Protein AF-A0A497EB19-F1 (afdb_monomer_lite)

Foldseek 3Di:
DDPDPDPALAPDQDPDDPPPPPQLVVQLVVVPPQQVQDRSNLLSRLLCSLQPPHDSVSSVVLSVLVSVQRVVLVVQQKAWPDFDDDQQRFAWTWIDHVPDDTDPKIKGFFAVVNTAIFIQDPCLQVVQRNDHSVVSNSVVVQSVPVSSNVSRHVVGTDPLQQAKEKDFDSHFDPDDPRDRLQRIFIDRGDDDDDDDRPDPPLCVVFWDDDDVRTTTGDVGQDPDLVVNLVNLVSVQVVVVVCVVVVPSNNYRSNSNVVSVVVNVQSVQQVQLVVLLVCLVVQQVPWLDHDDPVLVVLLSVCSNRVDDDPPDDPPNPPLLSVLSNLSSCQVVVVDFEEEAADAPVCLVVSVVSNVNTHPFDEEEQDDDLVSNVVVVVPSRGGYYYDYDVVVVVNDDD

pLDDT: mean 84.61, std 14.11, range [24.42, 97.56]

Radius of gyration: 25.86 Å; chains: 1; bounding box: 69×49×70 Å

Sequence (396 aa):
MTRMNSPTISPHPHTHPIEDLEAFQELRSRVSGNLGGWPAEMVARHVLSVTTGADWPVQKAALDAIVRRFSFSRRDGLKVASRPRGRIGLGYYETRRHGEEPRPYRTLLAAVTPLVGSCSCKDFQKGGLGLCKHLLVVLEDMLRKPSKWQRATAAGLGPATRSARLLWDPVRPFTGPGDWLERVAWSPGMPNNGIDQDVPEAVERWFQPTTNEPWALRDGAPQTLPLRLQLVKGLRLYLRQQDSNGSMVGHDPALHPLLEAEEEQLTRELVGAELTLGMNTKVDTLKRRLYPYQHEGVTKFLEKGRLLLADDMGLGKTIQAIAACHVLWHKGEVKRGLLVVPAPLKSQWAREWALFSDAPLQIVEGSPSQRREIYREQSEGFLIANYEQVLRDLPL

Secondary structure (DSSP, 8-state):
----------SSS-----S-HHHHHHHHHHHTTTSTT--HHHHHHHHHHHTTT--HHHHHHHHHHHHHHHHHHHHTT-EEEE--SSSS--EEEEEE-TTSPBPS--EEEEEETTEEEEESSHHHHHHSSS--HHHHHHHHHHHT-HHHHHHHHHH-S-GGGSS-EEEE--PPPSSS---SGGGEEEE-----TT------HHHHHHEEEETTEEEEETTSS--SHHHHHHHHHHHHHHHHHHHHTT------TTHHHHHHHHHHHHHHHHHHHHHHTTHHHHHTTSSSPPPHHHHHHHHHHHHHS-----PPTTS-HHHHHHHHHHHHHHTTS-SEEEEE--GGGHHHHHHHHHHH--S-EEE--SSHHHHHHHHHH--SEEEEE-HHHHHHHS--

Structure (mmCIF, N/CA/C/O backbone):
data_AF-A0A497EB19-F1
#
_entry.id   AF-A0A497EB19-F1
#
loop_
_atom_site.group_PDB
_atom_site.id
_atom_site.type_symbol
_atom_site.label_atom_id
_atom_site.label_alt_id
_atom_site.label_comp_id
_atom_site.label_asym_id
_atom_site.label_entity_id
_atom_site.label_seq_id
_atom_site.pdbx_PDB_ins_code
_atom_site.Cartn_x
_atom_site.Cartn_y
_atom_site.Cartn_z
_atom_site.occupancy
_atom_site.B_iso_or_equiv
_atom_site.auth_seq_id
_atom_site.auth_comp_id
_atom_site.auth_asym_id
_atom_site.auth_atom_id
_atom_site.pdbx_PDB_model_num
ATOM 1 N N . MET A 1 1 ? 32.727 3.509 12.453 1.00 35.31 1 MET A N 1
ATOM 2 C CA . MET A 1 1 ? 31.379 3.453 11.850 1.00 35.31 1 MET A CA 1
ATOM 3 C C . MET A 1 1 ? 31.545 3.414 10.345 1.00 35.31 1 MET A C 1
ATOM 5 O O . MET A 1 1 ? 31.817 4.434 9.726 1.00 35.31 1 MET A O 1
ATOM 9 N N . THR A 1 2 ? 31.521 2.213 9.783 1.00 24.42 2 THR A N 1
ATOM 10 C CA . THR A 1 2 ? 31.677 1.963 8.349 1.00 24.42 2 THR A CA 1
ATOM 11 C C . THR A 1 2 ? 30.467 2.562 7.636 1.00 24.42 2 THR A C 1
ATOM 13 O O . THR A 1 2 ? 29.340 2.170 7.932 1.00 24.42 2 THR A O 1
ATOM 16 N N . ARG A 1 3 ? 30.676 3.546 6.750 1.00 24.52 3 ARG A N 1
ATOM 17 C CA . ARG A 1 3 ? 29.623 4.029 5.848 1.00 24.52 3 ARG A CA 1
ATOM 18 C C . ARG A 1 3 ? 29.191 2.836 4.996 1.00 24.52 3 ARG A C 1
ATOM 20 O O . ARG A 1 3 ? 29.947 2.399 4.135 1.00 24.52 3 ARG A O 1
ATOM 27 N N . MET A 1 4 ? 28.026 2.264 5.288 1.00 26.86 4 MET A N 1
ATOM 28 C CA . MET A 1 4 ? 27.371 1.360 4.350 1.00 26.86 4 MET A CA 1
ATOM 29 C C . MET A 1 4 ? 27.037 2.198 3.118 1.00 26.86 4 MET A C 1
ATOM 31 O O . MET A 1 4 ? 26.429 3.259 3.255 1.00 26.86 4 MET A O 1
ATOM 35 N N . ASN A 1 5 ? 27.490 1.768 1.942 1.00 29.69 5 ASN A N 1
ATOM 36 C CA . ASN A 1 5 ? 27.092 2.389 0.686 1.00 29.69 5 ASN A CA 1
ATOM 37 C C . ASN A 1 5 ? 25.563 2.340 0.604 1.00 29.69 5 ASN A C 1
ATOM 39 O O . ASN A 1 5 ? 24.982 1.253 0.590 1.00 29.69 5 ASN A O 1
ATOM 43 N N . SER A 1 6 ? 24.919 3.507 0.600 1.00 31.75 6 SER A N 1
ATOM 44 C CA . SER A 1 6 ? 23.489 3.614 0.334 1.00 31.75 6 SER A CA 1
ATOM 45 C C . SER A 1 6 ? 23.193 2.952 -1.017 1.00 31.75 6 SER A C 1
ATOM 47 O O . SER A 1 6 ? 23.964 3.165 -1.956 1.00 31.75 6 SER A O 1
ATOM 49 N N . PRO A 1 7 ? 22.128 2.140 -1.141 1.00 37.16 7 PRO A N 1
ATOM 50 C CA . PRO A 1 7 ? 21.775 1.519 -2.410 1.00 37.16 7 PRO A CA 1
ATOM 51 C C . PRO A 1 7 ? 21.524 2.618 -3.445 1.00 37.16 7 PRO A C 1
ATOM 53 O O . PRO A 1 7 ? 20.595 3.412 -3.305 1.00 37.16 7 PRO A O 1
ATOM 56 N N . THR A 1 8 ? 22.385 2.675 -4.455 1.00 39.38 8 THR A N 1
ATOM 57 C CA . THR A 1 8 ? 22.345 3.658 -5.533 1.00 39.38 8 THR A CA 1
ATOM 58 C C . THR A 1 8 ? 21.045 3.532 -6.329 1.00 39.38 8 THR A C 1
ATOM 60 O O . THR A 1 8 ? 20.597 2.431 -6.668 1.00 39.38 8 THR A O 1
ATOM 63 N N . ILE A 1 9 ? 20.395 4.668 -6.588 1.00 47.38 9 ILE A N 1
ATOM 64 C CA . ILE A 1 9 ? 19.179 4.738 -7.403 1.00 47.38 9 ILE A CA 1
ATOM 65 C C . ILE A 1 9 ? 19.655 4.891 -8.840 1.00 47.38 9 ILE A C 1
ATOM 67 O O . ILE A 1 9 ? 19.947 5.993 -9.295 1.00 47.38 9 ILE A O 1
ATOM 71 N N . SER A 1 10 ? 19.778 3.781 -9.562 1.00 42.34 10 SER A N 1
ATOM 72 C CA . SER A 1 10 ? 20.337 3.850 -10.907 1.00 42.34 10 SER A CA 1
ATOM 73 C C . SER A 1 10 ? 19.362 4.557 -11.876 1.00 42.34 10 SER A C 1
ATOM 75 O O . SER A 1 10 ? 18.185 4.190 -11.935 1.00 42.34 10 SER A O 1
ATOM 77 N N . PRO A 1 11 ? 19.817 5.542 -12.684 1.00 39.22 11 PRO A N 1
ATOM 78 C CA . PRO A 1 11 ? 19.007 6.172 -13.744 1.00 39.22 11 PRO A CA 1
ATOM 79 C C . PRO A 1 11 ? 18.618 5.175 -14.843 1.00 39.22 11 PRO A C 1
ATOM 81 O O . PRO A 1 11 ? 17.724 5.425 -15.656 1.00 39.22 11 PRO A O 1
ATOM 84 N N . HIS A 1 12 ? 19.321 4.047 -14.870 1.00 42.88 12 HIS A N 1
ATOM 85 C CA . HIS A 1 12 ? 19.106 2.915 -15.739 1.00 42.88 12 HIS A CA 1
ATOM 86 C C . HIS A 1 12 ? 18.793 1.730 -14.833 1.00 42.88 12 HIS A C 1
ATOM 88 O O . HIS A 1 12 ? 19.678 1.307 -14.097 1.00 42.88 12 HIS A O 1
ATOM 94 N N . PRO A 1 13 ? 17.585 1.151 -14.858 1.00 40.72 13 PRO A N 1
ATOM 95 C CA . PRO A 1 13 ? 17.364 -0.112 -14.183 1.00 40.72 13 PRO A CA 1
ATOM 96 C C . PRO A 1 13 ? 18.321 -1.137 -14.796 1.00 40.72 13 PRO A C 1
ATOM 98 O O . PRO A 1 13 ? 18.144 -1.581 -15.929 1.00 40.72 13 PRO A O 1
ATOM 101 N N . HIS A 1 14 ? 19.367 -1.446 -14.036 1.00 50.06 14 HIS A N 1
ATOM 102 C CA . HIS A 1 14 ? 20.114 -2.689 -14.081 1.00 50.06 14 HIS A CA 1
ATOM 103 C C . HIS A 1 14 ? 20.638 -3.080 -15.470 1.00 50.06 14 HIS A C 1
ATOM 105 O O . HIS A 1 14 ? 20.317 -4.139 -16.009 1.00 50.06 14 HIS A O 1
ATOM 111 N N . THR A 1 15 ? 21.537 -2.271 -16.027 1.00 40.62 15 THR A N 1
ATOM 112 C CA . THR A 1 15 ? 22.556 -2.777 -16.960 1.00 40.62 15 THR A CA 1
ATOM 113 C C . THR A 1 15 ? 23.725 -3.356 -16.162 1.00 40.62 15 THR A C 1
ATOM 115 O O . THR A 1 15 ? 24.862 -2.918 -16.311 1.00 40.62 15 THR A O 1
ATOM 118 N N . HIS A 1 16 ? 23.452 -4.301 -15.261 1.00 43.25 16 HIS A N 1
ATOM 119 C CA . HIS A 1 16 ? 24.529 -5.094 -14.681 1.00 43.25 16 HIS A CA 1
ATOM 120 C C . HIS A 1 16 ? 24.967 -6.123 -15.733 1.00 43.25 16 HIS A C 1
ATOM 122 O O . HIS A 1 16 ? 24.107 -6.678 -16.433 1.00 43.25 16 HIS A O 1
ATOM 128 N N . PRO A 1 17 ? 26.276 -6.379 -15.893 1.00 47.66 17 PRO A N 1
ATOM 129 C CA . PRO A 1 17 ? 26.735 -7.582 -16.575 1.00 47.66 17 PRO A CA 1
ATOM 130 C C . PRO A 1 17 ? 25.971 -8.783 -16.004 1.00 47.66 17 PRO A C 1
ATOM 132 O O . PRO A 1 17 ? 25.652 -8.797 -14.816 1.00 47.66 17 PRO A O 1
ATOM 135 N N . ILE A 1 18 ? 25.634 -9.780 -16.829 1.00 58.62 18 ILE A N 1
ATOM 136 C CA . ILE A 1 18 ? 25.130 -11.047 -16.283 1.00 58.62 18 ILE A CA 1
ATOM 137 C C . ILE A 1 18 ? 26.310 -11.671 -15.531 1.00 58.62 18 ILE A C 1
ATOM 139 O O . ILE A 1 18 ? 27.131 -12.354 -16.135 1.00 58.62 18 ILE A O 1
ATOM 143 N N . GLU A 1 19 ? 26.434 -11.363 -14.243 1.00 59.50 19 GLU A N 1
ATOM 144 C CA . GLU A 1 19 ? 27.464 -11.927 -13.368 1.00 59.50 19 GLU A CA 1
ATOM 145 C C . GLU A 1 19 ? 27.166 -13.405 -13.087 1.00 59.50 19 GLU A C 1
ATOM 147 O O . GLU A 1 19 ? 28.085 -14.208 -12.959 1.00 59.50 19 GLU A O 1
ATOM 152 N N . ASP A 1 20 ? 25.882 -13.782 -13.100 1.00 72.44 20 ASP A N 1
ATOM 153 C CA . ASP A 1 20 ? 25.408 -15.145 -12.862 1.00 72.44 20 ASP A CA 1
ATOM 154 C C . ASP A 1 20 ? 24.857 -15.786 -14.149 1.00 72.44 20 ASP A C 1
ATOM 156 O O . ASP A 1 20 ? 23.658 -15.760 -14.457 1.00 72.44 20 ASP A O 1
ATOM 160 N N . LEU A 1 21 ? 25.777 -16.318 -14.960 1.00 81.50 21 LEU A N 1
ATOM 161 C CA . LEU A 1 21 ? 25.452 -16.976 -16.228 1.00 81.50 21 LEU A CA 1
ATOM 162 C C . LEU A 1 21 ? 24.615 -18.250 -16.022 1.00 81.50 21 LEU A C 1
ATOM 164 O O . LEU A 1 21 ? 23.789 -18.570 -16.879 1.00 81.50 21 LEU A O 1
ATOM 168 N N . GLU A 1 22 ? 24.801 -18.954 -14.903 1.00 86.00 22 GLU A N 1
ATOM 169 C CA . GLU A 1 22 ? 24.069 -20.180 -14.570 1.00 86.00 22 GLU A CA 1
ATOM 170 C C . GLU A 1 22 ? 22.609 -19.862 -14.231 1.00 86.00 22 GLU A C 1
ATOM 172 O O . GLU A 1 22 ? 21.697 -20.382 -14.884 1.00 86.00 22 GLU A O 1
ATOM 177 N N . ALA A 1 23 ? 22.371 -18.919 -13.311 1.00 86.06 23 ALA A N 1
ATOM 178 C CA . ALA A 1 23 ? 21.022 -18.470 -12.980 1.00 86.06 23 ALA A CA 1
ATOM 179 C C . ALA A 1 23 ? 20.300 -17.892 -14.202 1.00 86.06 23 ALA A C 1
ATOM 181 O O . ALA A 1 23 ? 19.119 -18.168 -14.420 1.00 86.06 23 ALA A O 1
ATOM 182 N N . PHE A 1 24 ? 21.000 -17.134 -15.055 1.00 89.62 24 PHE A N 1
ATOM 183 C CA . PHE A 1 24 ? 20.427 -16.634 -16.303 1.00 89.62 24 PHE A CA 1
ATOM 184 C C . PHE A 1 24 ? 19.951 -17.764 -17.226 1.00 89.62 24 PHE A C 1
ATOM 186 O O . PHE A 1 24 ? 18.831 -17.706 -17.744 1.00 89.62 24 PHE A O 1
ATOM 193 N N . GLN A 1 25 ? 20.784 -18.784 -17.448 1.00 89.31 25 GLN A N 1
ATOM 194 C CA . GLN A 1 25 ? 20.436 -19.913 -18.311 1.00 89.31 25 GLN A CA 1
ATOM 195 C C . GLN A 1 25 ? 19.244 -20.700 -17.759 1.00 89.31 25 GLN A C 1
ATOM 197 O O . GLN A 1 25 ? 18.340 -21.039 -18.529 1.00 89.31 25 GLN A O 1
ATOM 202 N N . GLU A 1 26 ? 19.199 -20.917 -16.446 1.00 90.75 26 GLU A N 1
ATOM 203 C CA . GLU A 1 26 ? 18.120 -21.644 -15.778 1.00 90.75 26 GLU A CA 1
ATOM 204 C C . GLU A 1 26 ? 16.806 -20.843 -15.732 1.00 90.75 26 GLU A C 1
ATOM 206 O O . GLU A 1 26 ? 15.727 -21.376 -15.994 1.00 90.75 26 GLU A O 1
ATOM 211 N N . LEU A 1 27 ? 16.849 -19.531 -15.482 1.00 90.94 27 LEU A N 1
ATOM 212 C CA . LEU A 1 27 ? 15.660 -18.677 -15.599 1.00 90.94 27 LEU A CA 1
ATOM 213 C C . LEU A 1 27 ? 15.131 -18.672 -17.036 1.00 90.94 27 LEU A C 1
ATOM 215 O O . LEU A 1 27 ? 13.924 -18.778 -17.263 1.00 90.94 27 LEU A O 1
ATOM 219 N N . ARG A 1 28 ? 16.029 -18.587 -18.024 1.00 90.00 28 ARG A N 1
ATOM 220 C CA . ARG A 1 28 ? 15.664 -18.599 -19.445 1.00 90.00 28 ARG A CA 1
ATOM 221 C C . ARG A 1 28 ? 15.031 -19.931 -19.855 1.00 90.00 28 ARG A C 1
ATOM 223 O O . ARG A 1 28 ? 14.050 -19.912 -20.600 1.00 90.00 28 ARG A O 1
ATOM 230 N N . SER A 1 29 ? 15.555 -21.064 -19.377 1.00 88.31 29 SER A N 1
ATOM 231 C CA . SER A 1 29 ? 14.999 -22.396 -19.660 1.00 88.31 29 SER A CA 1
ATOM 232 C C . SER A 1 29 ? 13.569 -22.520 -19.111 1.00 88.31 29 SER A C 1
ATOM 234 O O . SER A 1 29 ? 12.660 -22.910 -19.844 1.00 88.31 29 SER A O 1
ATOM 236 N N . ARG A 1 30 ? 13.329 -22.053 -17.878 1.00 86.94 30 ARG A N 1
ATOM 237 C CA . ARG A 1 30 ? 12.020 -22.081 -17.192 1.00 86.94 30 ARG A CA 1
ATOM 238 C C . ARG A 1 30 ? 10.941 -21.214 -17.837 1.00 86.94 30 ARG A C 1
ATOM 240 O O . ARG A 1 30 ? 9.751 -21.483 -17.672 1.00 86.94 30 ARG A O 1
ATOM 247 N N . VAL A 1 31 ? 11.333 -20.170 -18.565 1.00 82.31 31 VAL A N 1
ATOM 248 C CA . VAL A 1 31 ? 10.396 -19.300 -19.291 1.00 82.31 31 VAL A CA 1
ATOM 249 C C . VAL A 1 31 ? 9.867 -19.966 -20.569 1.00 82.31 31 VAL A C 1
ATOM 251 O O . VAL A 1 31 ? 8.741 -19.679 -20.999 1.00 82.31 31 VAL A O 1
ATOM 254 N N . SER A 1 32 ? 10.659 -20.846 -21.193 1.00 65.12 32 SER A N 1
ATOM 255 C CA . SER A 1 32 ? 10.301 -21.477 -22.466 1.00 65.12 32 SER A CA 1
ATOM 256 C C . SER A 1 32 ? 9.022 -22.324 -22.321 1.00 65.12 32 SER A C 1
ATOM 258 O O . SER A 1 32 ? 8.953 -23.259 -21.534 1.00 65.12 32 SER A O 1
ATOM 260 N N . GLY A 1 33 ? 7.957 -21.927 -23.032 1.00 62.91 33 GLY A N 1
ATOM 261 C CA . GLY A 1 33 ? 6.648 -22.602 -23.039 1.00 62.91 33 GLY A CA 1
ATOM 262 C C . GLY A 1 33 ? 5.475 -21.814 -22.433 1.00 62.91 33 GLY A C 1
ATOM 263 O O . GLY A 1 33 ? 4.344 -22.009 -22.867 1.00 62.91 33 GLY A O 1
ATOM 264 N N . ASN A 1 34 ? 5.710 -20.863 -21.516 1.00 60.50 34 ASN A N 1
ATOM 265 C CA . ASN A 1 34 ? 4.635 -20.300 -20.673 1.00 60.50 34 ASN A CA 1
ATOM 266 C C . ASN A 1 34 ? 4.228 -18.835 -20.954 1.00 60.50 34 ASN A C 1
ATOM 268 O O . ASN A 1 34 ? 3.275 -18.349 -20.347 1.00 60.50 34 ASN A O 1
ATOM 272 N N . LEU A 1 35 ? 4.900 -18.112 -21.865 1.00 65.06 35 LEU A N 1
ATOM 273 C CA . LEU A 1 35 ? 4.697 -16.656 -22.047 1.00 65.06 35 LEU A CA 1
ATOM 274 C C . LEU A 1 35 ? 4.197 -16.199 -23.432 1.00 65.06 35 LEU A C 1
ATOM 276 O O . LEU A 1 35 ? 4.177 -15.004 -23.720 1.00 65.06 35 LEU A O 1
ATOM 280 N N . GLY A 1 36 ? 3.790 -17.130 -24.302 1.00 58.22 36 GLY A N 1
ATOM 281 C CA . GLY A 1 36 ? 3.106 -16.862 -25.577 1.00 58.22 36 GLY A CA 1
ATOM 282 C C . GLY A 1 36 ? 3.623 -15.678 -26.408 1.00 58.22 36 GLY A C 1
ATOM 283 O O . GLY A 1 36 ? 2.830 -14.810 -26.769 1.00 58.22 36 GLY A O 1
ATOM 284 N N . GLY A 1 37 ? 4.923 -15.659 -26.709 1.00 67.62 37 GLY A N 1
ATOM 285 C CA . GLY A 1 37 ? 5.550 -14.703 -27.632 1.00 67.62 37 GLY A CA 1
ATOM 286 C C . GLY A 1 37 ? 6.573 -13.758 -26.998 1.00 67.62 37 GLY A C 1
ATOM 287 O O . GLY A 1 37 ? 7.260 -13.046 -27.724 1.00 67.62 37 GLY A O 1
ATOM 288 N N . TRP A 1 38 ? 6.711 -13.752 -25.671 1.00 75.81 38 TRP A N 1
ATOM 289 C CA . TRP A 1 38 ? 7.767 -12.985 -25.007 1.00 75.81 38 TRP A CA 1
ATOM 290 C C . TRP A 1 38 ? 9.145 -13.643 -25.137 1.00 75.81 38 TRP A C 1
ATOM 292 O O . TRP A 1 38 ? 9.258 -14.848 -24.893 1.00 75.81 38 TRP A O 1
ATOM 302 N N . PRO A 1 39 ? 10.207 -12.872 -25.447 1.00 82.56 39 PRO A N 1
ATOM 303 C CA . PRO A 1 39 ? 11.567 -13.395 -25.443 1.00 82.56 39 PRO A CA 1
ATOM 304 C C . PRO A 1 39 ? 11.975 -13.846 -24.035 1.00 82.56 39 PRO A C 1
ATOM 306 O O . PRO A 1 39 ? 12.034 -13.035 -23.110 1.00 82.56 39 PRO A O 1
ATOM 309 N N . ALA A 1 40 ? 12.294 -15.133 -23.879 1.00 85.50 40 ALA A N 1
ATOM 310 C CA . ALA A 1 40 ? 12.692 -15.713 -22.593 1.00 85.50 40 ALA A CA 1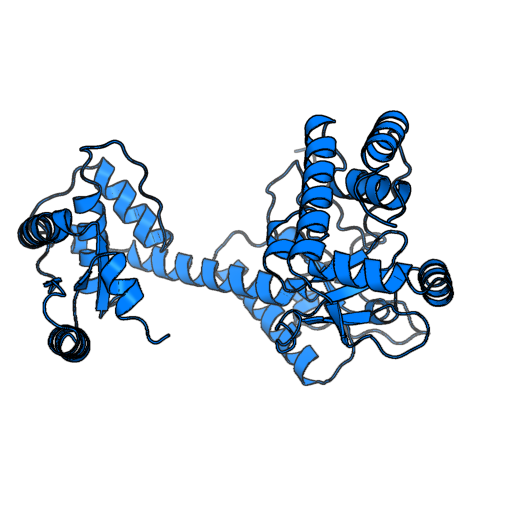
ATOM 311 C C . ALA A 1 40 ? 13.892 -14.997 -21.961 1.00 85.50 40 ALA A C 1
ATOM 313 O O . ALA A 1 40 ? 13.934 -14.772 -20.754 1.00 85.50 40 ALA A O 1
ATOM 314 N N . GLU A 1 41 ? 14.834 -14.573 -22.801 1.00 86.75 41 GLU A N 1
ATOM 315 C CA . GLU A 1 41 ? 15.999 -13.795 -22.396 1.00 86.75 41 GLU A CA 1
ATOM 316 C C . GLU A 1 41 ? 15.627 -12.463 -21.736 1.00 86.75 41 GLU A C 1
ATOM 318 O O . GLU A 1 41 ? 16.218 -12.103 -20.723 1.00 86.75 41 GLU A O 1
ATOM 323 N N . MET A 1 42 ? 14.636 -11.743 -22.264 1.00 85.94 42 MET A N 1
ATOM 324 C CA . MET A 1 42 ? 14.221 -10.461 -21.693 1.00 85.94 42 MET A CA 1
ATOM 325 C C . MET A 1 42 ? 13.667 -10.637 -20.281 1.00 85.94 42 MET A C 1
ATOM 327 O O . MET A 1 42 ? 13.981 -9.853 -19.391 1.00 85.94 42 MET A O 1
ATOM 331 N N . VAL A 1 43 ? 12.859 -11.677 -20.080 1.00 88.62 43 VAL A N 1
ATOM 332 C CA . VAL A 1 43 ? 12.264 -11.970 -18.775 1.00 88.62 43 VAL A CA 1
ATOM 333 C C . VAL A 1 43 ? 13.336 -12.402 -17.782 1.00 88.62 43 VAL A C 1
ATOM 335 O O . VAL A 1 43 ? 13.354 -11.888 -16.671 1.00 88.62 43 VAL A O 1
ATOM 338 N N . ALA A 1 44 ? 14.262 -13.272 -18.190 1.00 90.12 44 ALA A N 1
ATOM 339 C CA . ALA A 1 44 ? 15.377 -13.690 -17.345 1.00 90.12 44 ALA A CA 1
ATOM 340 C C . ALA A 1 44 ? 16.272 -12.502 -16.944 1.00 90.12 44 ALA A C 1
ATOM 342 O O . ALA A 1 44 ? 16.573 -12.340 -15.765 1.00 90.12 44 ALA A O 1
ATOM 343 N N . ARG A 1 45 ? 16.629 -11.624 -17.897 1.00 89.62 45 ARG A N 1
ATOM 344 C CA . ARG A 1 45 ? 17.400 -10.400 -17.613 1.00 89.62 45 ARG A CA 1
ATOM 345 C C . ARG A 1 45 ? 16.674 -9.490 -16.632 1.00 89.62 45 ARG A C 1
ATOM 347 O O . ARG A 1 45 ? 17.297 -9.023 -15.689 1.00 89.62 45 ARG A O 1
ATOM 354 N N . HIS A 1 46 ? 15.375 -9.269 -16.837 1.00 89.94 46 HIS A N 1
ATOM 355 C CA . HIS A 1 46 ? 14.552 -8.451 -15.946 1.00 89.94 46 HIS A CA 1
ATOM 356 C C . HIS A 1 46 ? 14.476 -9.036 -14.533 1.00 89.94 46 HIS A C 1
ATOM 358 O O . HIS A 1 46 ? 14.627 -8.299 -13.568 1.00 89.94 46 HIS A O 1
ATOM 364 N N . VAL A 1 47 ? 14.280 -10.354 -14.400 1.00 91.56 47 VAL A N 1
ATOM 365 C CA . VAL A 1 47 ? 14.270 -11.031 -13.092 1.00 91.56 47 VAL A CA 1
ATOM 366 C C . VAL A 1 47 ? 15.579 -10.773 -12.360 1.00 91.56 47 VAL A C 1
ATOM 368 O O . VAL A 1 47 ? 15.534 -10.205 -11.279 1.00 91.56 47 VAL A O 1
ATOM 371 N N . LEU A 1 48 ? 16.723 -11.090 -12.976 1.00 90.44 48 LEU A N 1
ATOM 372 C CA . LEU A 1 48 ? 18.038 -10.878 -12.360 1.00 90.44 48 LEU A CA 1
ATOM 373 C C . LEU A 1 48 ? 18.253 -9.419 -11.950 1.00 90.44 48 LEU A C 1
ATOM 375 O O . LEU A 1 48 ? 18.729 -9.143 -10.854 1.00 90.44 48 LEU A O 1
ATOM 379 N N . SER A 1 49 ? 17.829 -8.498 -12.813 1.00 87.06 49 SER A N 1
ATOM 380 C CA . SER A 1 49 ? 17.856 -7.058 -12.584 1.00 87.06 49 SER A CA 1
ATOM 381 C C . SER A 1 49 ? 17.143 -6.667 -11.282 1.00 87.06 49 SER A C 1
ATOM 383 O O . SER A 1 49 ? 17.722 -5.974 -10.448 1.00 87.06 49 SER A O 1
ATOM 385 N N . VAL A 1 50 ? 15.906 -7.127 -11.080 1.00 88.94 50 VAL A N 1
ATOM 386 C CA . VAL A 1 50 ? 15.082 -6.750 -9.916 1.00 88.94 50 VAL A CA 1
ATOM 387 C C . VAL A 1 50 ? 15.347 -7.613 -8.681 1.00 88.94 50 VAL A C 1
ATOM 389 O O . VAL A 1 50 ? 14.801 -7.346 -7.614 1.00 88.94 50 VAL A O 1
ATOM 392 N N . THR A 1 51 ? 16.179 -8.647 -8.810 1.00 90.19 51 THR A N 1
ATOM 393 C CA . THR A 1 51 ? 16.586 -9.532 -7.712 1.00 90.19 51 THR A CA 1
ATOM 394 C C . THR A 1 51 ? 18.087 -9.469 -7.429 1.00 90.19 51 THR A C 1
ATOM 396 O O . THR A 1 51 ? 18.653 -10.418 -6.887 1.00 90.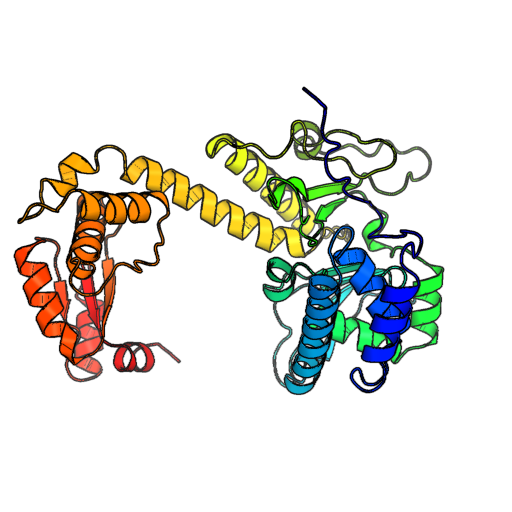19 51 THR A O 1
ATOM 399 N N . THR A 1 52 ? 18.749 -8.374 -7.812 1.00 85.56 52 THR A N 1
ATOM 400 C CA . THR A 1 52 ? 20.179 -8.162 -7.545 1.00 85.56 52 THR A CA 1
ATOM 401 C C . THR A 1 52 ? 20.473 -8.351 -6.050 1.00 85.56 52 THR A C 1
ATOM 403 O O . THR A 1 52 ? 19.821 -7.742 -5.201 1.00 85.56 52 THR A O 1
ATOM 406 N N . GLY A 1 53 ? 21.448 -9.205 -5.724 1.00 83.56 53 GLY A N 1
ATOM 407 C CA . GLY A 1 53 ? 21.826 -9.527 -4.342 1.00 83.56 53 GLY A CA 1
ATOM 408 C C . GLY A 1 53 ? 20.939 -10.560 -3.634 1.00 83.56 53 GLY A C 1
ATOM 409 O O . GLY A 1 53 ? 21.168 -10.826 -2.457 1.00 83.56 53 GLY A O 1
ATOM 410 N N . ALA A 1 54 ? 19.949 -11.146 -4.315 1.00 86.94 54 ALA A N 1
ATOM 411 C CA . ALA A 1 54 ? 19.133 -12.231 -3.775 1.00 86.94 54 ALA A CA 1
ATOM 412 C C . ALA A 1 54 ? 19.609 -13.618 -4.224 1.00 86.94 54 ALA A C 1
ATOM 414 O O . ALA A 1 54 ? 20.227 -13.777 -5.279 1.00 86.94 54 ALA A O 1
ATOM 415 N N . ASP A 1 55 ? 19.251 -14.627 -3.433 1.00 90.25 55 ASP A N 1
ATOM 416 C CA . ASP A 1 55 ? 19.533 -16.030 -3.705 1.00 90.25 55 ASP A CA 1
ATOM 417 C C . ASP A 1 55 ? 18.573 -16.648 -4.742 1.00 90.25 55 ASP A C 1
ATOM 419 O O . ASP A 1 55 ? 17.547 -16.081 -5.137 1.00 90.25 55 ASP A O 1
ATOM 423 N N . TRP A 1 56 ? 18.914 -17.854 -5.200 1.00 92.00 56 TRP A N 1
ATOM 424 C CA . TRP A 1 56 ? 18.159 -18.575 -6.226 1.00 92.00 56 TRP A CA 1
ATOM 425 C C . TRP A 1 56 ? 16.656 -18.763 -5.912 1.00 92.00 56 TRP A C 1
ATOM 427 O O . TRP A 1 56 ? 15.830 -18.539 -6.805 1.00 92.00 56 TRP A O 1
ATOM 437 N N . PRO A 1 57 ? 16.234 -19.136 -4.683 1.00 93.75 57 PRO A N 1
ATOM 438 C CA . PRO A 1 57 ? 14.816 -19.217 -4.329 1.00 93.75 57 PRO A CA 1
ATOM 439 C C . PRO A 1 57 ? 14.031 -17.930 -4.605 1.00 93.75 57 PRO A C 1
ATOM 441 O O . PRO A 1 57 ? 12.916 -18.000 -5.133 1.00 93.75 57 PRO A O 1
ATOM 444 N N . VAL A 1 58 ? 14.604 -16.763 -4.296 1.00 91.50 58 VAL A N 1
ATOM 445 C CA . VAL A 1 58 ? 13.968 -15.465 -4.556 1.00 91.50 58 VAL A CA 1
ATOM 446 C C . VAL A 1 58 ? 13.885 -15.183 -6.055 1.00 91.50 58 VAL A C 1
ATOM 448 O O . VAL A 1 58 ? 12.821 -14.794 -6.539 1.00 91.50 58 VAL A O 1
ATOM 451 N N . GLN A 1 59 ? 14.960 -15.435 -6.805 1.00 92.94 59 GLN A N 1
ATOM 452 C CA . GLN A 1 59 ? 14.988 -15.269 -8.265 1.00 92.94 59 GLN A CA 1
ATOM 453 C C . GLN A 1 59 ? 13.915 -16.131 -8.950 1.00 92.94 59 GLN A C 1
ATOM 455 O O . GLN A 1 59 ? 13.137 -15.655 -9.783 1.00 92.94 59 GLN A O 1
ATOM 460 N N . LYS A 1 60 ? 13.798 -17.396 -8.535 1.00 93.50 60 LYS A N 1
ATOM 461 C CA . LYS A 1 60 ? 12.761 -18.318 -9.007 1.00 93.50 60 LYS A CA 1
ATOM 462 C C . LYS A 1 60 ? 11.353 -17.830 -8.648 1.00 93.50 60 LYS A C 1
ATOM 464 O O . LYS A 1 60 ? 10.471 -17.834 -9.504 1.00 93.50 60 LYS A O 1
ATOM 469 N N . ALA A 1 61 ? 11.133 -17.379 -7.412 1.00 93.44 61 ALA A N 1
ATOM 470 C CA . ALA A 1 61 ? 9.835 -16.861 -6.979 1.00 93.44 61 ALA A CA 1
ATOM 471 C C . ALA A 1 61 ? 9.429 -15.586 -7.743 1.00 93.44 61 ALA A C 1
ATOM 473 O O . ALA A 1 61 ? 8.256 -15.420 -8.091 1.00 93.44 61 ALA A O 1
ATOM 474 N N . ALA A 1 62 ? 10.389 -14.708 -8.048 1.00 92.75 62 ALA A N 1
ATOM 475 C CA . ALA A 1 62 ? 10.180 -13.524 -8.875 1.00 92.75 62 ALA A CA 1
ATOM 476 C C . ALA A 1 62 ? 9.756 -13.901 -10.303 1.00 92.75 62 ALA A C 1
ATOM 478 O O . ALA A 1 62 ? 8.787 -13.337 -10.827 1.00 92.75 62 ALA A O 1
ATOM 479 N N . LEU A 1 63 ? 10.411 -14.899 -10.907 1.00 92.75 63 LEU A N 1
ATOM 480 C CA . LEU A 1 63 ? 10.006 -15.435 -12.205 1.00 92.75 63 LEU A CA 1
ATOM 481 C C . LEU A 1 63 ? 8.579 -16.003 -12.164 1.00 92.75 63 LEU A C 1
ATOM 483 O O . LEU A 1 63 ? 7.745 -15.621 -12.988 1.00 92.75 63 LEU A O 1
ATOM 487 N N . ASP A 1 64 ? 8.273 -16.862 -11.188 1.00 92.19 64 ASP A N 1
ATOM 488 C CA . ASP A 1 64 ? 6.944 -17.463 -11.031 1.00 92.19 64 ASP A CA 1
ATOM 489 C C . ASP A 1 64 ? 5.856 -16.387 -10.868 1.00 92.19 64 ASP A C 1
ATOM 491 O O . ASP A 1 64 ? 4.769 -16.490 -11.446 1.00 92.19 64 ASP A O 1
ATOM 495 N N . ALA A 1 65 ? 6.141 -15.317 -10.119 1.00 91.94 65 ALA A N 1
ATOM 496 C CA . ALA A 1 65 ? 5.234 -14.185 -9.953 1.00 91.94 65 ALA A CA 1
ATOM 497 C C . ALA A 1 65 ? 4.977 -13.446 -11.278 1.00 91.94 65 ALA A C 1
ATOM 499 O O . ALA A 1 65 ? 3.822 -13.143 -11.596 1.00 91.94 65 ALA A O 1
ATOM 500 N N . ILE A 1 66 ? 6.018 -13.198 -12.080 1.00 89.75 66 ILE A N 1
ATOM 501 C CA . ILE A 1 66 ? 5.887 -12.573 -13.404 1.00 89.75 66 ILE A CA 1
ATOM 502 C C . ILE A 1 66 ? 5.060 -13.466 -14.341 1.00 89.75 66 ILE A C 1
ATOM 504 O O . ILE A 1 66 ? 4.097 -12.989 -14.946 1.00 89.75 66 ILE A O 1
ATOM 508 N N . VAL A 1 67 ? 5.354 -14.769 -14.410 1.00 88.31 67 VAL A N 1
ATOM 509 C CA . VAL A 1 67 ? 4.612 -15.743 -15.237 1.00 88.31 67 VAL A CA 1
ATOM 510 C C . VAL A 1 67 ? 3.132 -15.819 -14.834 1.00 88.31 67 VAL A C 1
ATOM 512 O O . VAL A 1 67 ? 2.240 -15.842 -15.692 1.00 88.31 67 VAL A O 1
ATOM 515 N N . ARG A 1 68 ? 2.826 -15.780 -13.531 1.00 88.62 68 ARG A N 1
ATOM 516 C CA . ARG A 1 68 ? 1.439 -15.705 -13.041 1.00 88.62 68 ARG A CA 1
ATOM 517 C C . ARG A 1 68 ? 0.754 -14.411 -13.483 1.00 88.62 68 ARG A C 1
ATOM 519 O O . ARG A 1 68 ? -0.374 -14.469 -13.974 1.00 88.62 68 ARG A O 1
ATOM 526 N N . ARG A 1 69 ? 1.425 -13.255 -13.377 1.00 89.06 69 ARG A N 1
ATOM 527 C CA . ARG A 1 69 ? 0.885 -11.959 -13.840 1.00 89.06 69 ARG A CA 1
ATOM 528 C C . ARG A 1 69 ? 0.563 -11.968 -15.338 1.00 89.06 69 ARG A C 1
ATOM 530 O O . ARG A 1 69 ? -0.478 -11.436 -15.723 1.00 89.06 69 ARG A O 1
ATOM 537 N N . PHE A 1 70 ? 1.388 -12.614 -16.164 1.00 83.12 70 PHE A N 1
ATOM 538 C CA . PHE A 1 70 ? 1.097 -12.836 -17.587 1.00 83.12 70 PHE A CA 1
ATOM 539 C C . PHE A 1 70 ? -0.150 -13.687 -17.822 1.00 83.12 70 PHE A C 1
ATOM 541 O O . PHE A 1 70 ? -0.994 -13.364 -18.657 1.00 83.12 70 PHE A O 1
ATOM 548 N N . SER A 1 71 ? -0.286 -14.779 -17.076 1.00 83.00 71 SER A N 1
ATOM 549 C CA . SER A 1 71 ? -1.453 -15.655 -17.200 1.00 83.00 71 SER A CA 1
ATOM 550 C C . SER A 1 71 ? -2.742 -14.908 -16.833 1.00 83.00 71 SER A C 1
ATOM 552 O O . SER A 1 71 ? -3.762 -15.037 -17.515 1.00 83.00 71 SER A O 1
ATOM 554 N N . PHE A 1 72 ? -2.689 -14.062 -15.797 1.00 84.06 72 PHE A N 1
ATOM 555 C CA . PHE A 1 72 ? -3.816 -13.222 -15.398 1.00 84.06 72 PHE A CA 1
ATOM 556 C C . PHE A 1 72 ? -4.132 -12.115 -16.402 1.00 84.06 72 PHE A C 1
ATOM 558 O O . PHE A 1 72 ? -5.308 -11.873 -16.651 1.00 84.06 72 PHE A O 1
ATOM 565 N N . SER A 1 73 ? -3.134 -11.463 -17.010 1.00 80.88 73 SER A N 1
ATOM 566 C CA . SER A 1 73 ? -3.397 -10.404 -17.994 1.00 80.88 73 SER A CA 1
ATOM 567 C C . SER A 1 73 ? -4.185 -10.922 -19.202 1.00 80.88 73 SER A C 1
ATOM 569 O O . SER A 1 73 ? -5.105 -10.246 -19.666 1.00 80.88 73 SER A O 1
ATOM 571 N N . ARG A 1 74 ? -3.888 -12.149 -19.654 1.00 79.75 74 ARG A N 1
ATOM 572 C CA . ARG A 1 74 ? -4.623 -12.830 -20.731 1.00 79.75 74 ARG A CA 1
ATOM 573 C C . ARG A 1 74 ? -6.036 -13.219 -20.324 1.00 79.75 74 ARG A C 1
ATOM 575 O O . ARG A 1 74 ? -6.970 -12.964 -21.081 1.00 79.75 74 ARG A O 1
ATOM 582 N N . ARG A 1 75 ? -6.198 -13.800 -19.130 1.00 82.88 75 ARG A N 1
ATOM 583 C CA . ARG A 1 75 ? -7.511 -14.195 -18.596 1.00 82.88 75 ARG A CA 1
ATOM 584 C C . ARG A 1 75 ? -8.438 -12.992 -18.398 1.00 82.88 75 ARG A C 1
ATOM 586 O O . ARG A 1 75 ? -9.616 -13.081 -18.711 1.00 82.88 75 ARG A O 1
ATOM 593 N N . ASP A 1 76 ? -7.895 -11.869 -17.933 1.00 81.31 76 ASP A N 1
ATOM 594 C CA . ASP A 1 76 ? -8.635 -10.626 -17.682 1.00 81.31 76 ASP A CA 1
ATOM 595 C C . ASP A 1 76 ? -9.067 -9.888 -18.967 1.00 81.31 76 ASP A C 1
ATOM 597 O O . ASP A 1 76 ? -9.772 -8.881 -18.874 1.00 81.31 76 ASP A O 1
ATOM 601 N N . GLY A 1 77 ? -8.620 -10.320 -20.155 1.00 82.50 77 GLY A N 1
ATOM 602 C CA . GLY A 1 77 ? -8.987 -9.705 -21.437 1.00 82.50 77 GLY A CA 1
ATOM 603 C C . GLY A 1 77 ? -8.525 -8.250 -21.605 1.00 82.50 77 GLY A C 1
ATOM 604 O O . GLY A 1 77 ? -9.110 -7.501 -22.391 1.00 82.50 77 GLY A O 1
ATOM 605 N N . LEU A 1 78 ? -7.503 -7.830 -20.855 1.00 87.25 78 LEU A N 1
ATOM 606 C CA . LEU A 1 78 ? -7.007 -6.456 -20.835 1.00 87.25 78 LEU A CA 1
ATOM 607 C C . LEU A 1 78 ? -6.284 -6.115 -22.154 1.00 87.25 78 LEU A C 1
ATOM 609 O O . LEU A 1 78 ? -5.470 -6.893 -22.648 1.00 87.25 78 LEU A O 1
ATOM 613 N N . LYS A 1 79 ? -6.565 -4.941 -22.731 1.00 90.62 79 LYS A N 1
ATOM 614 C CA . LYS A 1 79 ? -5.986 -4.473 -24.003 1.00 90.62 79 LYS A CA 1
ATOM 615 C C . LYS A 1 79 ? -5.535 -3.017 -23.912 1.00 90.62 79 LYS A C 1
ATOM 617 O O . LYS A 1 79 ? -6.022 -2.254 -23.081 1.00 90.62 79 LYS A O 1
ATOM 622 N N . VAL A 1 80 ? -4.633 -2.619 -24.808 1.00 92.69 80 VAL A N 1
ATOM 623 C CA . VAL A 1 80 ? -4.232 -1.215 -24.981 1.00 92.69 80 VAL A CA 1
ATOM 624 C C . VAL A 1 80 ? -5.407 -0.403 -25.535 1.00 92.69 80 VAL A C 1
ATOM 626 O O . VAL A 1 80 ? -5.940 -0.734 -26.596 1.00 92.69 80 VAL A O 1
ATOM 629 N N . ALA A 1 81 ? -5.793 0.651 -24.817 1.00 91.75 81 ALA A N 1
ATOM 630 C CA . ALA A 1 81 ? -6.844 1.590 -25.202 1.00 91.75 81 ALA A CA 1
ATOM 631 C C . ALA A 1 81 ? -6.275 2.730 -26.058 1.00 91.75 81 ALA A C 1
ATOM 633 O O . ALA A 1 81 ? -6.735 2.954 -27.176 1.00 91.75 81 ALA A O 1
ATOM 634 N N . SER A 1 82 ? -5.215 3.380 -25.576 1.00 90.94 82 SER A N 1
ATOM 635 C CA . SER A 1 82 ? -4.523 4.475 -26.259 1.00 90.94 82 SER A CA 1
ATOM 636 C C . SER A 1 82 ? -3.006 4.256 -26.249 1.00 90.94 82 SER A C 1
ATOM 638 O O . SER A 1 82 ? -2.472 3.463 -25.470 1.00 90.94 82 SER A O 1
ATOM 640 N N . ARG A 1 83 ? -2.307 4.899 -27.190 1.00 91.44 83 ARG A N 1
ATOM 641 C CA . ARG A 1 83 ? -0.863 4.739 -27.425 1.00 91.44 83 ARG A CA 1
ATOM 642 C C . ARG A 1 83 ? -0.181 6.103 -27.461 1.00 91.44 83 ARG A C 1
ATOM 644 O O . ARG A 1 83 ? -0.820 7.068 -27.889 1.00 91.44 83 ARG A O 1
ATOM 651 N N . PRO A 1 84 ? 1.119 6.179 -27.134 1.00 89.00 84 PRO A N 1
ATOM 652 C CA . PRO A 1 84 ? 1.864 7.416 -27.267 1.00 89.00 84 PRO A CA 1
ATOM 653 C C . PRO A 1 84 ? 1.933 7.831 -28.738 1.00 89.00 84 PRO A C 1
ATOM 655 O O . PRO A 1 84 ? 2.021 6.995 -29.649 1.00 89.00 84 PRO A O 1
ATOM 658 N N . ARG A 1 85 ? 1.906 9.145 -28.968 1.00 82.50 85 ARG A N 1
ATOM 659 C CA . ARG A 1 85 ? 2.101 9.722 -30.300 1.00 82.50 85 ARG A CA 1
ATOM 660 C C . ARG A 1 85 ? 3.531 9.451 -30.780 1.00 82.50 85 ARG A C 1
ATOM 662 O O . ARG A 1 85 ? 4.470 9.378 -29.992 1.00 82.50 85 ARG A O 1
ATOM 669 N N . GLY A 1 86 ? 3.699 9.319 -32.093 1.00 81.50 86 GLY A N 1
ATOM 670 C CA . GLY A 1 86 ? 5.004 9.126 -32.723 1.00 81.50 86 GLY A CA 1
ATOM 671 C C . GLY A 1 86 ? 5.320 7.684 -33.128 1.00 81.50 86 GLY A C 1
ATOM 672 O O . GLY A 1 86 ? 4.509 6.758 -33.040 1.00 81.50 86 GLY A O 1
ATOM 673 N N . ARG A 1 87 ? 6.528 7.510 -33.669 1.00 82.06 87 ARG A N 1
ATOM 674 C CA . ARG A 1 87 ? 6.939 6.290 -34.381 1.00 82.06 87 ARG A CA 1
ATOM 675 C C . ARG A 1 87 ? 7.631 5.249 -33.491 1.00 82.06 87 ARG A C 1
ATOM 677 O O . ARG A 1 87 ? 7.634 4.073 -33.849 1.00 82.06 87 ARG A O 1
ATOM 684 N N . ILE A 1 88 ? 8.172 5.667 -32.348 1.00 87.12 88 ILE A N 1
ATOM 685 C CA . ILE A 1 88 ? 9.004 4.830 -31.469 1.00 87.12 88 ILE A CA 1
ATOM 686 C C . ILE A 1 88 ? 8.141 3.935 -30.563 1.00 87.12 88 ILE A C 1
ATOM 688 O O . ILE A 1 88 ? 8.488 2.784 -30.344 1.00 87.12 88 ILE A O 1
ATOM 692 N N . GLY A 1 89 ? 6.971 4.405 -30.110 1.00 88.69 89 GLY A N 1
ATOM 693 C CA . GLY A 1 89 ? 6.124 3.623 -29.195 1.00 88.69 89 GLY A CA 1
ATOM 694 C C . GLY A 1 89 ? 6.650 3.585 -27.754 1.00 88.69 89 GLY A C 1
ATOM 695 O O . GLY A 1 89 ? 6.397 2.632 -27.035 1.00 88.69 89 GLY A O 1
ATOM 696 N N . LEU A 1 90 ? 7.398 4.605 -27.334 1.00 90.81 90 LEU A N 1
ATOM 697 C CA . LEU A 1 90 ? 7.778 4.822 -25.937 1.00 90.81 90 LEU A CA 1
ATOM 698 C C . LEU A 1 90 ? 7.024 6.052 -25.426 1.00 90.81 90 LEU A C 1
ATOM 700 O O . LEU A 1 90 ? 6.939 7.058 -26.133 1.00 90.81 90 LEU A O 1
ATOM 704 N N . GLY A 1 91 ? 6.449 5.960 -24.230 1.00 89.44 91 GLY A N 1
ATOM 705 C CA . GLY A 1 91 ? 5.602 6.990 -23.634 1.00 89.44 91 GLY A CA 1
ATOM 706 C C . GLY A 1 91 ? 4.410 6.409 -22.877 1.00 89.44 91 GLY A C 1
ATOM 707 O O . GLY A 1 91 ? 4.449 5.267 -22.420 1.00 89.44 91 GLY A O 1
ATOM 708 N N . TYR A 1 92 ? 3.358 7.214 -22.731 1.00 89.88 92 TYR A N 1
ATOM 709 C CA . TYR A 1 92 ? 2.166 6.847 -21.969 1.00 89.88 92 TYR A CA 1
ATOM 710 C C . TYR A 1 92 ? 1.160 6.038 -22.784 1.00 89.88 92 TYR A C 1
ATOM 712 O O . TYR A 1 92 ? 0.855 6.354 -23.933 1.00 89.88 92 TYR A O 1
ATOM 720 N N . TYR A 1 93 ? 0.621 5.024 -22.126 1.00 92.00 93 TYR A N 1
ATOM 721 C CA . TYR A 1 93 ? -0.415 4.122 -22.588 1.00 92.00 93 TYR A CA 1
ATOM 722 C C . TYR A 1 93 ? -1.553 4.090 -21.573 1.00 92.00 93 TYR A C 1
ATOM 724 O O . TYR A 1 93 ? -1.333 4.163 -20.358 1.00 92.00 93 TYR A O 1
ATOM 732 N N . GLU A 1 94 ? -2.757 3.865 -22.082 1.00 91.88 94 GLU A N 1
ATOM 733 C CA . GLU A 1 94 ? -3.920 3.494 -21.282 1.00 91.88 94 GLU A CA 1
ATOM 734 C C . GLU A 1 94 ? -4.344 2.075 -21.634 1.00 91.88 94 GLU A C 1
ATOM 736 O O . GLU A 1 94 ? -4.125 1.580 -22.746 1.00 91.88 94 GLU A O 1
ATOM 741 N N . THR A 1 95 ? -4.980 1.409 -20.679 1.00 90.56 95 THR A N 1
ATOM 742 C CA . THR A 1 95 ? -5.463 0.039 -20.849 1.00 90.56 95 THR A CA 1
ATOM 743 C C . THR A 1 95 ? -6.926 -0.055 -20.446 1.00 90.56 95 THR A C 1
ATOM 745 O O . THR A 1 95 ? -7.384 0.656 -19.554 1.00 90.56 95 THR A O 1
ATOM 748 N N . ARG A 1 96 ? -7.671 -0.934 -21.115 1.00 89.50 96 ARG A N 1
ATOM 749 C CA . ARG A 1 96 ? -9.096 -1.175 -20.865 1.00 89.50 96 ARG A CA 1
ATOM 750 C C . ARG A 1 96 ? -9.422 -2.656 -20.936 1.00 89.50 96 ARG A C 1
ATOM 752 O O . ARG A 1 96 ? -8.713 -3.415 -21.604 1.00 89.50 96 ARG A O 1
ATOM 759 N N . ARG A 1 97 ? -10.502 -3.061 -20.277 1.00 86.31 97 ARG A N 1
ATOM 760 C CA . ARG A 1 97 ? -11.124 -4.369 -20.508 1.00 86.31 97 ARG A CA 1
ATOM 761 C C . ARG A 1 97 ? -12.086 -4.282 -21.689 1.00 86.31 97 ARG A C 1
ATOM 763 O O . ARG A 1 97 ? -12.425 -3.198 -22.162 1.00 86.31 97 ARG A O 1
ATOM 770 N N . HIS A 1 98 ? -12.466 -5.433 -22.226 1.00 77.50 98 HIS A N 1
ATOM 771 C CA . HIS A 1 98 ? -13.399 -5.483 -23.344 1.00 77.50 98 HIS A CA 1
ATOM 772 C C . HIS A 1 98 ? -14.778 -4.953 -22.925 1.00 77.50 98 HIS A C 1
ATOM 774 O O . HIS A 1 98 ? -15.360 -5.473 -21.983 1.00 77.50 98 HIS A O 1
ATOM 780 N N . GLY A 1 99 ? -15.298 -3.952 -23.640 1.00 74.31 99 GLY A N 1
ATOM 781 C CA . GLY A 1 99 ? -16.601 -3.344 -23.338 1.00 74.31 99 GLY A CA 1
ATOM 782 C C . GLY A 1 99 ? -16.614 -2.413 -22.120 1.00 74.31 99 GLY A C 1
ATOM 783 O O . GLY A 1 99 ? -17.676 -1.916 -21.772 1.00 74.31 99 GLY A O 1
ATOM 784 N N . GLU A 1 100 ? -15.461 -2.160 -21.494 1.00 84.12 100 GLU A N 1
ATOM 785 C CA . GLU A 1 100 ? -15.320 -1.218 -20.380 1.00 84.12 100 GLU A CA 1
ATOM 786 C C . GLU A 1 100 ? -14.579 0.053 -20.828 1.00 84.12 100 GLU A C 1
ATOM 788 O O . GLU A 1 100 ? -13.752 0.028 -21.753 1.00 84.12 100 GLU A O 1
ATOM 793 N N . GLU A 1 101 ? -14.846 1.154 -20.127 1.00 81.44 101 GLU A N 1
ATOM 794 C CA . GLU A 1 101 ? -14.075 2.393 -20.239 1.00 81.44 101 GLU A CA 1
ATOM 795 C C . GLU A 1 101 ? -12.588 2.170 -19.884 1.00 81.44 101 GLU A C 1
ATOM 797 O O . GLU A 1 101 ? -12.237 1.222 -19.162 1.00 81.44 101 GLU A O 1
ATOM 802 N N . PRO A 1 102 ? -11.674 3.022 -20.388 1.00 78.88 102 PRO A N 1
ATOM 803 C CA . PRO A 1 102 ? -10.280 3.014 -19.972 1.00 78.88 102 PRO A CA 1
ATOM 804 C C . PRO A 1 102 ? -10.141 3.064 -18.452 1.00 78.88 102 PRO A C 1
ATOM 806 O O . PRO A 1 102 ? -10.782 3.846 -17.753 1.00 78.88 102 PRO A O 1
ATOM 809 N N . ARG A 1 103 ? -9.269 2.202 -17.928 1.00 76.56 103 ARG A N 1
ATOM 810 C CA . ARG A 1 103 ? -8.959 2.168 -16.498 1.00 76.56 103 ARG A CA 1
ATOM 811 C C . ARG A 1 103 ? -8.258 3.478 -16.120 1.00 76.56 103 ARG A C 1
ATOM 813 O O . ARG A 1 103 ? -7.459 3.971 -16.915 1.00 76.56 103 ARG A O 1
ATOM 820 N N . PRO A 1 104 ? -8.410 3.969 -14.879 1.00 82.19 104 PRO A N 1
ATOM 821 C CA . PRO A 1 104 ? -7.806 5.232 -14.439 1.00 82.19 104 PRO A CA 1
ATOM 822 C C . PRO A 1 104 ? -6.274 5.160 -14.259 1.00 82.19 104 PRO A C 1
ATOM 824 O O . PRO A 1 104 ? -5.671 6.058 -13.677 1.00 82.19 104 PRO A O 1
ATOM 827 N N . TYR A 1 105 ? -5.621 4.079 -14.702 1.00 88.12 105 TYR A N 1
ATOM 828 C CA . TYR A 1 105 ? -4.187 3.880 -14.511 1.00 88.12 105 TYR A CA 1
ATOM 829 C C . TYR A 1 105 ? -3.387 4.362 -15.720 1.00 88.12 105 TYR A C 1
ATOM 831 O O . TYR A 1 105 ? -3.556 3.852 -16.830 1.00 88.12 105 TYR A O 1
ATOM 839 N N . ARG A 1 106 ? -2.433 5.267 -15.482 1.00 87.50 106 ARG A N 1
ATOM 840 C CA . ARG A 1 106 ? -1.455 5.705 -16.484 1.00 87.50 106 ARG A CA 1
ATOM 841 C C . ARG A 1 106 ? -0.281 4.736 -16.485 1.00 87.50 106 ARG A C 1
ATOM 843 O O . ARG A 1 106 ? 0.304 4.464 -15.436 1.00 87.50 106 ARG A O 1
ATOM 850 N N . THR A 1 107 ? 0.059 4.212 -17.659 1.00 92.44 107 THR A N 1
ATOM 851 C CA . THR A 1 107 ? 1.174 3.272 -17.834 1.00 92.44 107 THR A CA 1
ATOM 852 C C . THR A 1 107 ? 2.240 3.905 -18.715 1.00 92.44 107 THR A C 1
ATOM 854 O O . THR A 1 107 ? 1.987 4.194 -19.878 1.00 92.44 107 THR A O 1
ATOM 857 N N . LEU A 1 108 ? 3.428 4.133 -18.172 1.00 91.69 108 LEU A N 1
ATOM 858 C CA . LEU A 1 108 ? 4.589 4.640 -18.890 1.00 91.69 108 LEU A CA 1
ATOM 859 C C . LEU A 1 108 ? 5.465 3.466 -19.331 1.00 91.69 108 LEU A C 1
ATOM 861 O O . LEU A 1 108 ? 5.951 2.717 -18.490 1.00 91.69 108 LEU A O 1
ATOM 865 N N . LEU A 1 109 ? 5.726 3.346 -20.631 1.00 92.50 109 LEU A N 1
ATOM 866 C CA . LEU A 1 109 ? 6.818 2.525 -21.152 1.00 92.50 109 LEU A CA 1
ATOM 867 C C . LEU A 1 109 ? 7.964 3.452 -21.566 1.00 92.50 109 LEU A C 1
ATOM 869 O O . LEU A 1 109 ? 7.858 4.161 -22.568 1.00 92.50 109 LEU A O 1
ATOM 873 N N . ALA A 1 110 ? 9.038 3.468 -20.782 1.00 89.44 110 ALA A N 1
ATOM 874 C CA . ALA A 1 110 ? 10.190 4.335 -20.995 1.00 89.44 110 ALA A CA 1
ATOM 875 C C . ALA A 1 110 ? 11.269 3.677 -21.862 1.00 89.44 110 ALA A C 1
ATOM 877 O O . ALA A 1 110 ? 11.865 4.373 -22.671 1.00 89.44 110 ALA A O 1
ATOM 878 N N . ALA A 1 111 ? 11.489 2.366 -21.753 1.00 89.50 111 ALA A N 1
ATOM 879 C CA . ALA A 1 111 ? 12.395 1.612 -22.620 1.00 89.50 111 ALA A CA 1
ATOM 880 C C . ALA A 1 111 ? 11.999 0.132 -22.669 1.00 89.50 111 ALA A C 1
ATOM 882 O O . ALA A 1 111 ? 11.356 -0.381 -21.753 1.00 89.50 111 ALA A O 1
ATOM 883 N N . VAL A 1 112 ? 12.388 -0.556 -23.744 1.00 89.00 112 VAL A N 1
ATOM 884 C CA . VAL A 1 112 ? 12.179 -2.008 -23.909 1.00 89.00 112 VAL A CA 1
ATOM 885 C C . VAL A 1 112 ? 13.454 -2.820 -23.681 1.00 89.00 112 VAL A C 1
ATOM 887 O O . VAL A 1 112 ? 13.381 -4.030 -23.486 1.00 89.00 112 VAL A O 1
ATOM 890 N N . THR A 1 113 ? 14.636 -2.200 -23.731 1.00 84.00 113 THR A N 1
ATOM 891 C CA . THR A 1 113 ? 15.926 -2.870 -23.499 1.00 84.00 113 THR A CA 1
ATOM 892 C C . THR A 1 113 ? 16.953 -1.863 -22.945 1.00 84.00 113 THR A C 1
ATOM 894 O O . THR A 1 113 ? 17.415 -1.025 -23.716 1.00 84.00 113 THR A O 1
ATOM 897 N N . PRO A 1 114 ? 17.307 -1.912 -21.642 1.00 82.00 114 PRO A N 1
ATOM 898 C CA . PRO A 1 114 ? 16.644 -2.699 -20.598 1.00 82.00 114 PRO A CA 1
ATOM 899 C C . PRO A 1 114 ? 15.171 -2.294 -20.446 1.00 82.00 114 PRO A C 1
ATOM 901 O O . PRO A 1 114 ? 14.740 -1.243 -20.927 1.00 82.00 114 PRO A O 1
ATOM 904 N N . LEU A 1 115 ? 14.372 -3.165 -19.832 1.00 87.62 115 LEU A N 1
ATOM 905 C CA . LEU A 1 115 ? 12.955 -2.895 -19.646 1.00 87.62 115 LEU A CA 1
ATOM 906 C C . LEU A 1 115 ? 12.767 -1.821 -18.571 1.00 87.62 115 LEU A C 1
ATOM 908 O O . LEU A 1 115 ? 13.088 -2.037 -17.408 1.00 87.62 115 LEU A O 1
ATOM 912 N N . VAL A 1 116 ? 12.211 -0.675 -18.962 1.00 87.75 116 VAL A N 1
ATOM 913 C CA . VAL A 1 116 ? 11.936 0.439 -18.051 1.00 87.75 116 VAL A CA 1
ATOM 914 C C . VAL A 1 116 ? 10.499 0.872 -18.241 1.00 87.75 116 VAL A C 1
ATOM 916 O O . VAL A 1 116 ? 10.104 1.337 -19.314 1.00 87.75 116 VAL A O 1
ATOM 919 N N . GLY A 1 117 ? 9.702 0.737 -17.193 1.00 90.88 117 GLY A N 1
ATOM 920 C CA . GLY A 1 117 ? 8.307 1.130 -17.216 1.00 90.88 117 GLY A CA 1
ATOM 921 C C . GLY A 1 117 ? 7.783 1.428 -15.827 1.00 90.88 117 GLY A C 1
ATOM 922 O O . GLY A 1 117 ? 8.360 1.018 -14.825 1.00 90.88 117 GLY A O 1
ATOM 923 N N . SER A 1 118 ? 6.670 2.145 -15.788 1.00 92.94 118 SER A N 1
ATOM 924 C CA . SER A 1 118 ? 5.973 2.460 -14.553 1.00 92.94 118 SER A CA 1
ATOM 925 C C . SER A 1 118 ? 4.465 2.505 -14.755 1.00 92.94 118 SER A C 1
ATOM 927 O O . SER A 1 118 ? 3.971 2.731 -15.860 1.00 92.94 118 SER A O 1
ATOM 929 N N . CYS A 1 119 ? 3.705 2.242 -13.696 1.00 93.56 119 CYS A N 1
ATOM 930 C CA . CYS A 1 119 ? 2.253 2.247 -13.739 1.00 93.56 119 CYS A CA 1
ATOM 931 C C . CYS A 1 119 ? 1.658 2.731 -12.416 1.00 93.56 119 CYS A C 1
ATOM 933 O O . CYS A 1 119 ? 2.041 2.253 -11.352 1.0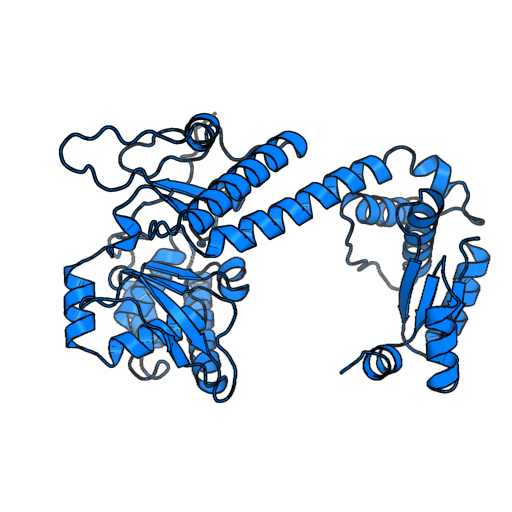0 93.56 119 CYS A O 1
ATOM 935 N N . SER A 1 120 ? 0.627 3.578 -12.478 1.00 93.25 120 SER A N 1
ATOM 936 C CA . SER A 1 120 ? -0.090 4.067 -11.289 1.00 93.25 120 SER A CA 1
ATOM 937 C C . SER A 1 120 ? -1.026 3.032 -10.633 1.00 93.25 120 SER A C 1
ATOM 939 O O . SER A 1 120 ? -1.875 3.373 -9.814 1.00 93.25 120 SER A O 1
ATOM 941 N N . CYS A 1 121 ? -0.920 1.748 -10.990 1.00 92.06 121 CYS A N 1
ATOM 942 C CA . CYS A 1 121 ? -1.774 0.702 -10.433 1.00 92.06 121 CYS A CA 1
ATOM 943 C C . CYS A 1 121 ? -1.195 0.073 -9.157 1.00 92.06 121 CYS A C 1
ATOM 945 O O . CYS A 1 121 ? 0.014 -0.100 -9.014 1.00 92.06 121 CYS A O 1
ATOM 947 N N . LYS A 1 122 ? -2.081 -0.407 -8.281 1.00 90.94 122 LYS A N 1
ATOM 948 C CA . LYS A 1 122 ? -1.721 -1.015 -6.989 1.00 90.94 122 LYS A CA 1
ATOM 949 C C . LYS A 1 122 ? -0.820 -2.257 -7.091 1.00 90.94 122 LYS A C 1
ATOM 951 O O . LYS A 1 122 ? -0.006 -2.485 -6.204 1.00 90.94 122 LYS A O 1
ATOM 956 N N . ASP A 1 123 ? -0.956 -3.052 -8.158 1.00 91.19 123 ASP A N 1
ATOM 957 C CA . ASP A 1 123 ? -0.089 -4.220 -8.420 1.00 91.19 123 ASP A CA 1
ATOM 958 C C . ASP A 1 123 ? 1.356 -3.792 -8.715 1.00 91.19 123 ASP A C 1
ATOM 960 O O . ASP A 1 123 ? 2.288 -4.421 -8.234 1.00 91.19 123 ASP A O 1
ATOM 964 N N . PHE A 1 124 ? 1.553 -2.676 -9.428 1.00 92.62 124 PHE A N 1
ATOM 965 C CA . PHE A 1 124 ? 2.889 -2.124 -9.661 1.00 92.62 124 PHE A CA 1
ATOM 966 C C . PHE A 1 124 ? 3.515 -1.636 -8.352 1.00 92.62 124 PHE A C 1
ATOM 968 O O . PHE A 1 124 ? 4.633 -2.018 -8.029 1.00 92.62 124 PHE A O 1
ATOM 975 N N . GLN A 1 125 ? 2.752 -0.875 -7.562 1.00 88.94 125 GLN A N 1
ATOM 976 C CA . GLN A 1 125 ? 3.236 -0.300 -6.306 1.00 88.94 125 GLN A CA 1
ATOM 977 C C . GLN A 1 125 ? 3.643 -1.346 -5.267 1.00 88.94 125 GLN A C 1
ATOM 979 O O . GLN A 1 125 ? 4.639 -1.194 -4.574 1.00 88.94 125 GLN A O 1
ATOM 984 N N . LYS A 1 126 ? 2.840 -2.404 -5.123 1.00 87.44 126 LYS A N 1
ATOM 985 C CA . LYS A 1 126 ? 3.086 -3.450 -4.122 1.00 87.44 126 LYS A CA 1
ATOM 986 C C . LYS A 1 126 ? 3.968 -4.574 -4.643 1.00 87.44 126 LYS A C 1
ATOM 988 O O . LYS A 1 126 ? 4.418 -5.408 -3.867 1.00 87.44 126 LYS A O 1
ATOM 993 N N . GLY A 1 127 ? 4.129 -4.647 -5.959 1.00 86.12 127 GLY A N 1
ATOM 994 C CA . GLY A 1 127 ? 4.627 -5.829 -6.626 1.00 86.12 127 GLY A CA 1
ATOM 995 C C . GLY A 1 127 ? 6.126 -6.033 -6.524 1.00 86.12 127 GLY A C 1
ATOM 996 O O . GLY A 1 127 ? 6.535 -7.167 -6.733 1.00 86.12 127 GLY A O 1
ATOM 997 N N . GLY A 1 128 ? 6.918 -4.985 -6.272 1.00 87.25 128 GLY A N 1
ATOM 998 C CA . GLY A 1 128 ? 8.370 -5.067 -6.054 1.00 87.25 128 GLY A CA 1
ATOM 999 C C . GLY A 1 128 ? 9.218 -5.502 -7.258 1.00 87.25 128 GLY A C 1
ATOM 1000 O O . GLY A 1 128 ? 10.430 -5.596 -7.138 1.00 87.25 128 GLY A O 1
ATOM 1001 N N . LEU A 1 129 ? 8.596 -5.804 -8.405 1.00 89.06 129 LEU A N 1
ATOM 1002 C CA . LEU A 1 129 ? 9.249 -6.436 -9.562 1.00 89.06 129 LEU A CA 1
ATOM 1003 C C . LEU A 1 129 ? 9.281 -5.535 -10.803 1.00 89.06 129 LEU A C 1
ATOM 1005 O O . LEU A 1 129 ? 9.532 -6.032 -11.893 1.00 89.06 129 LEU A O 1
ATOM 1009 N N . GLY A 1 130 ? 8.908 -4.255 -10.704 1.00 89.00 130 GLY A N 1
ATOM 1010 C CA . GLY A 1 130 ? 8.889 -3.334 -11.855 1.00 89.00 130 GLY A CA 1
ATOM 1011 C C . GLY A 1 130 ? 7.949 -3.723 -13.011 1.00 89.00 130 GLY A C 1
ATOM 1012 O O . GLY A 1 130 ? 8.009 -3.134 -14.086 1.00 89.00 130 GLY A O 1
ATOM 1013 N N . LEU A 1 131 ? 7.064 -4.708 -12.815 1.00 90.88 131 LEU A N 1
ATOM 1014 C CA . LEU A 1 131 ? 6.127 -5.199 -13.826 1.00 90.88 131 LEU A CA 1
ATOM 1015 C C . LEU A 1 131 ? 4.756 -5.484 -13.221 1.00 90.88 131 LEU A C 1
ATOM 1017 O O . LEU A 1 131 ? 4.623 -6.311 -12.321 1.00 90.88 131 LEU A O 1
ATOM 1021 N N . CYS A 1 132 ? 3.724 -4.855 -13.775 1.00 92.88 132 CYS A N 1
ATOM 1022 C CA . CYS A 1 132 ? 2.322 -5.131 -13.467 1.00 92.88 132 CYS A CA 1
ATOM 1023 C C . CYS A 1 132 ? 1.582 -5.610 -14.716 1.00 92.88 132 CYS A C 1
ATOM 1025 O O . CYS A 1 132 ? 2.051 -5.412 -15.839 1.00 92.88 132 CYS A O 1
ATOM 1027 N N . LYS A 1 133 ? 0.370 -6.148 -14.548 1.00 90.94 133 LYS A N 1
ATOM 1028 C CA . LYS A 1 133 ? -0.438 -6.624 -15.688 1.00 90.94 133 LYS A CA 1
ATOM 1029 C C . LYS A 1 133 ? -0.636 -5.593 -16.814 1.00 90.94 133 LYS A C 1
ATOM 1031 O O . LYS A 1 133 ? -0.706 -5.983 -17.975 1.00 90.94 133 LYS A O 1
ATOM 1036 N N . HIS A 1 134 ? -0.699 -4.295 -16.499 1.00 92.38 134 HIS A N 1
ATOM 1037 C CA . HIS A 1 134 ? -0.874 -3.237 -17.502 1.00 92.38 134 HIS A CA 1
ATOM 1038 C C . HIS A 1 134 ? 0.390 -3.046 -18.356 1.00 92.38 134 HIS A C 1
ATOM 1040 O O . HIS A 1 134 ? 0.289 -2.999 -19.580 1.00 92.38 134 HIS A O 1
ATOM 1046 N N . LEU A 1 135 ? 1.579 -3.026 -17.736 1.00 92.19 135 LEU A N 1
ATOM 1047 C CA . LEU A 1 135 ? 2.857 -2.988 -18.459 1.00 92.19 135 LEU A CA 1
ATOM 1048 C C . LEU A 1 135 ? 3.033 -4.219 -19.347 1.00 92.19 135 LEU A C 1
ATOM 1050 O O . LEU A 1 135 ? 3.437 -4.087 -20.498 1.00 92.19 135 LEU A O 1
ATOM 1054 N N . LEU A 1 136 ? 2.660 -5.401 -18.848 1.00 91.06 136 LEU A N 1
ATOM 1055 C CA . LEU A 1 136 ? 2.741 -6.637 -19.629 1.00 91.06 136 LEU A CA 1
ATOM 1056 C C . LEU A 1 136 ? 1.874 -6.578 -20.897 1.00 91.06 136 LEU A C 1
ATOM 1058 O O . LEU A 1 136 ? 2.320 -6.999 -21.961 1.00 91.06 136 LEU A O 1
ATOM 1062 N N . VAL A 1 137 ? 0.668 -6.005 -20.810 1.00 91.62 137 VAL A N 1
ATOM 1063 C CA . VAL A 1 137 ? -0.216 -5.793 -21.971 1.00 91.62 137 VAL A CA 1
ATOM 1064 C C . VAL A 1 137 ? 0.364 -4.781 -22.960 1.00 91.62 137 VAL A C 1
ATOM 1066 O O . VAL A 1 137 ? 0.292 -4.997 -24.169 1.00 91.62 137 VAL A O 1
ATOM 1069 N N . VAL A 1 138 ? 0.957 -3.687 -22.472 1.00 92.38 138 VAL A N 1
ATOM 1070 C CA . VAL A 1 138 ? 1.622 -2.685 -23.324 1.00 92.38 138 VAL A CA 1
ATOM 1071 C C . VAL A 1 138 ? 2.800 -3.302 -24.081 1.00 92.38 138 VAL A C 1
ATOM 1073 O O . VAL A 1 138 ? 2.965 -3.078 -25.280 1.00 92.38 138 VAL A O 1
ATOM 1076 N N . LEU A 1 139 ? 3.594 -4.120 -23.399 1.00 90.69 139 LEU A N 1
ATOM 1077 C CA . LEU A 1 139 ? 4.747 -4.800 -23.979 1.00 90.69 139 LEU A CA 1
ATOM 1078 C C . LEU A 1 139 ? 4.331 -5.888 -24.978 1.00 90.69 139 LEU A C 1
ATOM 1080 O O . LEU A 1 139 ? 4.909 -5.964 -26.059 1.00 90.69 139 LEU A O 1
ATOM 1084 N N . GLU A 1 140 ? 3.275 -6.659 -24.697 1.00 89.50 140 GLU A N 1
ATOM 1085 C CA . GLU A 1 140 ? 2.706 -7.605 -25.669 1.00 89.50 140 GLU A CA 1
ATOM 1086 C C . GLU A 1 140 ? 2.177 -6.881 -26.925 1.00 89.50 140 GLU A C 1
ATOM 1088 O O . GLU A 1 140 ? 2.397 -7.335 -28.050 1.00 89.50 140 GLU A O 1
ATOM 1093 N N . ASP A 1 141 ? 1.540 -5.715 -26.768 1.00 90.81 141 ASP A N 1
ATOM 1094 C CA . ASP A 1 141 ? 1.115 -4.874 -27.895 1.00 90.81 141 ASP A CA 1
ATOM 1095 C C . ASP A 1 141 ? 2.296 -4.346 -28.732 1.00 90.81 141 ASP A C 1
ATOM 1097 O O . ASP A 1 141 ? 2.162 -4.193 -29.954 1.00 90.81 141 ASP A O 1
ATOM 1101 N N . MET A 1 142 ? 3.438 -4.071 -28.094 1.00 90.69 142 MET A N 1
ATOM 1102 C CA . MET A 1 142 ? 4.676 -3.641 -28.751 1.00 90.69 142 MET A CA 1
ATOM 1103 C C . MET A 1 142 ? 5.376 -4.786 -29.488 1.00 90.69 142 MET A C 1
ATOM 1105 O O . MET A 1 142 ? 5.799 -4.590 -30.627 1.00 90.69 142 MET A O 1
ATOM 1109 N N . LEU A 1 143 ? 5.432 -5.985 -28.902 1.00 89.00 143 LEU A N 1
ATOM 1110 C CA . LEU A 1 143 ? 6.011 -7.180 -29.533 1.00 89.00 143 LEU A CA 1
ATOM 1111 C C . LEU A 1 143 ? 5.278 -7.570 -30.825 1.00 89.00 143 LEU A C 1
ATOM 1113 O O . LEU A 1 143 ? 5.902 -8.001 -31.790 1.00 89.00 143 LEU A O 1
ATOM 1117 N N . ARG A 1 144 ? 3.964 -7.319 -30.903 1.00 89.75 144 ARG A N 1
ATOM 1118 C CA . ARG A 1 144 ? 3.171 -7.492 -32.137 1.00 89.75 144 ARG A CA 1
ATOM 1119 C C . ARG A 1 144 ? 3.502 -6.471 -33.238 1.00 89.75 144 ARG A C 1
ATOM 1121 O O . ARG A 1 144 ? 2.911 -6.531 -34.313 1.00 89.75 144 ARG A O 1
ATOM 1128 N N . LYS A 1 145 ? 4.408 -5.513 -32.995 1.00 90.88 145 LYS A N 1
ATOM 1129 C CA . LYS A 1 145 ? 4.814 -4.455 -33.940 1.00 90.88 145 LYS A CA 1
ATOM 1130 C C . LYS A 1 145 ? 6.346 -4.409 -34.102 1.00 90.88 145 LYS A C 1
ATOM 1132 O O . LYS A 1 145 ? 6.972 -3.461 -33.616 1.00 90.88 145 LYS A O 1
ATOM 1137 N N . PRO A 1 146 ? 6.958 -5.356 -34.841 1.00 89.19 146 PRO A N 1
ATOM 1138 C CA . PRO A 1 146 ? 8.417 -5.522 -34.910 1.00 89.19 146 PRO A CA 1
ATOM 1139 C C . PRO A 1 146 ? 9.194 -4.251 -35.287 1.00 89.19 146 PRO A C 1
ATOM 1141 O O . PRO A 1 146 ? 10.180 -3.912 -34.640 1.00 89.19 146 PRO A O 1
ATOM 1144 N N . SER A 1 147 ? 8.718 -3.470 -36.262 1.00 90.69 147 SER A N 1
ATOM 1145 C CA . SER A 1 147 ? 9.392 -2.225 -36.670 1.00 90.69 147 SER A CA 1
ATOM 1146 C C . SER A 1 147 ? 9.331 -1.121 -35.605 1.00 90.69 147 SER A C 1
ATOM 1148 O O . SER A 1 147 ? 10.208 -0.262 -35.544 1.00 90.69 147 SER A O 1
ATOM 1150 N N . LYS A 1 148 ? 8.284 -1.092 -34.764 1.00 90.25 148 LYS A N 1
ATOM 1151 C CA . LYS A 1 148 ? 8.238 -0.171 -33.613 1.00 90.25 148 LYS A CA 1
ATOM 1152 C C . LYS A 1 148 ? 9.169 -0.655 -32.511 1.00 90.25 148 LYS A C 1
ATOM 1154 O O . LYS A 1 148 ? 9.919 0.156 -31.988 1.00 90.25 148 LYS A O 1
ATOM 1159 N N . TRP A 1 149 ? 9.158 -1.956 -32.229 1.00 89.88 149 TRP A N 1
ATOM 1160 C CA . TRP A 1 149 ? 10.056 -2.585 -31.266 1.00 89.88 149 TRP A CA 1
ATOM 1161 C C . TRP A 1 149 ? 11.528 -2.285 -31.567 1.00 89.88 149 TRP A C 1
ATOM 1163 O O . TRP A 1 149 ? 12.218 -1.746 -30.714 1.00 89.88 149 TRP A O 1
ATOM 1173 N N . GLN A 1 150 ? 11.980 -2.510 -32.805 1.00 90.25 150 GLN A N 1
ATOM 1174 C CA . GLN A 1 150 ? 13.358 -2.218 -33.222 1.00 90.25 150 GLN A CA 1
ATOM 1175 C C . GLN A 1 150 ? 13.737 -0.745 -33.017 1.00 90.25 150 GLN A C 1
ATOM 1177 O O . GLN A 1 150 ? 14.811 -0.447 -32.502 1.00 90.25 150 GLN A O 1
ATOM 1182 N N . ARG A 1 151 ? 12.840 0.188 -33.368 1.00 91.19 151 ARG A N 1
ATOM 1183 C CA . ARG A 1 151 ? 13.064 1.622 -33.120 1.00 91.19 151 ARG A CA 1
ATOM 1184 C C . ARG A 1 151 ? 13.108 1.957 -31.633 1.00 91.19 151 ARG A C 1
ATOM 1186 O O . ARG A 1 151 ? 13.888 2.818 -31.250 1.00 91.19 151 ARG A O 1
ATOM 1193 N N . ALA A 1 152 ? 12.279 1.312 -30.816 1.00 89.69 152 ALA A N 1
ATOM 1194 C CA . ALA A 1 152 ? 12.288 1.484 -29.367 1.00 89.69 152 ALA A CA 1
ATOM 1195 C C . ALA A 1 152 ? 13.590 0.962 -28.748 1.00 89.69 152 ALA A C 1
ATOM 1197 O O . ALA A 1 152 ? 14.192 1.664 -27.946 1.00 89.69 152 ALA A O 1
ATOM 1198 N N . THR A 1 153 ? 14.061 -0.214 -29.170 1.00 89.69 153 THR A N 1
ATOM 1199 C CA . THR A 1 153 ? 15.356 -0.766 -28.752 1.00 89.69 153 THR A CA 1
ATOM 1200 C C . THR A 1 153 ? 16.505 0.163 -29.145 1.00 89.69 153 THR A C 1
ATOM 1202 O O . THR A 1 153 ? 17.325 0.493 -28.299 1.00 89.69 153 THR A O 1
ATOM 1205 N N . ALA A 1 154 ? 16.536 0.647 -30.392 1.00 89.19 154 ALA A N 1
ATOM 1206 C CA . ALA A 1 154 ? 17.580 1.558 -30.867 1.00 89.19 154 ALA A CA 1
ATOM 1207 C C . ALA A 1 154 ? 17.550 2.934 -30.177 1.00 89.19 154 ALA A C 1
ATOM 1209 O O . ALA A 1 154 ? 18.587 3.572 -30.028 1.00 89.19 154 ALA A O 1
ATOM 1210 N N . ALA A 1 155 ? 16.370 3.403 -29.762 1.00 86.19 155 ALA A N 1
ATOM 1211 C CA . ALA A 1 155 ? 16.226 4.672 -29.055 1.00 86.19 155 ALA A CA 1
ATOM 1212 C C . ALA A 1 155 ? 16.711 4.613 -27.596 1.00 86.19 155 ALA A C 1
ATOM 1214 O O . ALA A 1 155 ? 16.992 5.664 -27.023 1.00 86.19 155 ALA A O 1
ATOM 1215 N N . GLY A 1 156 ? 16.781 3.421 -26.989 1.00 86.31 156 GLY A N 1
ATOM 1216 C CA . GLY A 1 156 ? 17.051 3.262 -25.562 1.00 86.31 156 GLY A CA 1
ATOM 1217 C C . GLY A 1 156 ? 15.935 3.878 -24.715 1.00 86.31 156 GLY A C 1
ATOM 1218 O O . GLY A 1 156 ? 14.797 3.403 -24.733 1.00 86.31 156 GLY A O 1
ATOM 1219 N N . LEU A 1 157 ? 16.256 4.945 -23.980 1.00 82.25 157 LEU A N 1
ATOM 1220 C CA . LEU A 1 157 ? 15.287 5.694 -23.183 1.00 82.25 157 LEU A CA 1
ATOM 1221 C C . LEU A 1 157 ? 14.403 6.606 -24.056 1.00 82.25 157 LEU A C 1
ATOM 1223 O O . LEU A 1 157 ? 14.860 7.359 -24.920 1.00 82.25 157 LEU A O 1
ATOM 1227 N N . GLY A 1 158 ? 13.098 6.535 -23.816 1.00 75.81 158 GLY A N 1
ATOM 1228 C CA . GLY A 1 158 ? 12.074 7.224 -24.588 1.00 75.81 158 GLY A CA 1
ATOM 1229 C C . GLY A 1 158 ? 12.033 8.741 -24.371 1.00 75.81 158 GLY A C 1
ATOM 1230 O O . GLY A 1 158 ? 12.606 9.269 -23.425 1.00 75.81 158 GLY A O 1
ATOM 1231 N N . PRO A 1 159 ? 11.287 9.484 -25.207 1.00 71.69 159 PRO A N 1
ATOM 1232 C CA . PRO A 1 159 ? 11.227 10.948 -25.125 1.00 71.69 159 PRO A CA 1
ATOM 1233 C C . PRO A 1 159 ? 10.792 11.488 -23.753 1.00 71.69 159 PRO A C 1
ATOM 1235 O O . PRO A 1 159 ? 11.284 12.523 -23.319 1.00 71.69 159 PRO A O 1
ATOM 1238 N N . ALA A 1 160 ? 9.919 10.757 -23.052 1.00 70.56 160 ALA A N 1
ATOM 1239 C CA . ALA A 1 160 ? 9.401 11.117 -21.731 1.00 70.56 160 ALA A CA 1
ATOM 1240 C C . ALA A 1 160 ? 10.462 11.133 -20.608 1.00 70.56 160 ALA A C 1
ATOM 1242 O O . ALA A 1 160 ? 10.153 11.547 -19.493 1.00 70.56 160 ALA A O 1
ATOM 1243 N N . THR A 1 161 ? 11.686 10.662 -20.863 1.00 72.12 161 THR A N 1
ATOM 1244 C CA . THR A 1 161 ? 12.793 10.667 -19.890 1.00 72.12 161 THR A CA 1
ATOM 1245 C C . THR A 1 161 ? 13.841 11.741 -20.184 1.00 72.12 161 THR A C 1
ATOM 1247 O O . THR A 1 161 ? 14.853 11.796 -19.498 1.00 72.12 161 THR A O 1
ATOM 1250 N N . ARG A 1 162 ? 13.662 12.547 -21.241 1.00 76.00 162 ARG A N 1
ATOM 1251 C CA . ARG A 1 162 ? 14.658 13.548 -21.663 1.00 76.00 162 ARG A CA 1
ATOM 1252 C C . ARG A 1 162 ? 14.589 14.837 -20.851 1.00 76.00 162 ARG A C 1
ATOM 1254 O O . ARG A 1 162 ? 15.588 15.538 -20.763 1.00 76.00 162 ARG A O 1
ATOM 1261 N N . SER A 1 163 ? 13.426 15.137 -20.286 1.00 77.38 163 SER A N 1
ATOM 1262 C CA . SER A 1 163 ? 13.195 16.301 -19.432 1.00 77.38 163 SER A CA 1
ATOM 1263 C C . SER A 1 163 ? 13.437 15.964 -17.967 1.00 77.38 163 SER A C 1
ATOM 1265 O O . SER A 1 163 ? 13.306 14.802 -17.571 1.00 77.38 163 SER A O 1
ATOM 1267 N N . ALA A 1 164 ? 13.730 16.990 -17.171 1.00 82.00 164 ALA A N 1
ATOM 1268 C CA . ALA A 1 164 ? 13.825 16.854 -15.731 1.00 82.00 164 ALA A CA 1
ATOM 1269 C C . ALA A 1 164 ? 12.541 16.272 -15.119 1.00 82.00 164 ALA A C 1
ATOM 1271 O O . ALA A 1 164 ? 11.436 16.664 -15.493 1.00 82.00 164 ALA A O 1
ATOM 1272 N N . ARG A 1 165 ? 12.677 15.300 -14.213 1.00 84.94 165 ARG A N 1
ATOM 1273 C CA . ARG A 1 165 ? 11.545 14.558 -13.644 1.00 84.94 165 ARG A CA 1
ATOM 1274 C C . ARG A 1 165 ? 11.883 13.879 -12.327 1.00 84.94 165 ARG A C 1
ATOM 1276 O O . ARG A 1 165 ? 12.982 13.371 -12.124 1.00 84.94 165 ARG A O 1
ATOM 1283 N N . LEU A 1 166 ? 10.860 13.740 -11.491 1.00 89.38 166 LEU A N 1
ATOM 1284 C CA . LEU A 1 166 ? 10.857 12.767 -10.402 1.00 89.38 166 LEU A CA 1
ATOM 1285 C C . LEU A 1 166 ? 10.714 11.329 -10.930 1.00 89.38 166 LEU A C 1
ATOM 1287 O O . LEU A 1 166 ? 9.947 11.046 -11.860 1.00 89.38 166 LEU A O 1
ATOM 1291 N N . LEU A 1 167 ? 11.458 10.434 -10.292 1.00 88.62 167 LEU A N 1
ATOM 1292 C CA . LEU A 1 167 ? 11.528 9.000 -10.527 1.00 88.62 167 LEU A CA 1
ATOM 1293 C C . LEU A 1 167 ? 11.192 8.249 -9.242 1.00 88.62 167 LEU A C 1
ATOM 1295 O O . LEU A 1 167 ? 11.427 8.753 -8.145 1.00 88.62 167 LEU A O 1
ATOM 1299 N N . TRP A 1 168 ? 10.692 7.029 -9.394 1.00 91.56 168 TRP A N 1
ATOM 1300 C CA . TRP A 1 168 ? 10.580 6.080 -8.298 1.00 91.56 168 TRP A CA 1
ATOM 1301 C C . TRP A 1 168 ? 11.079 4.719 -8.755 1.00 91.56 168 TRP A C 1
ATOM 1303 O O . TRP A 1 168 ? 10.631 4.217 -9.786 1.00 91.56 168 TRP A O 1
ATOM 1313 N N . ASP A 1 169 ? 11.995 4.129 -7.995 1.00 88.88 169 ASP A N 1
ATOM 1314 C CA . ASP A 1 169 ? 12.411 2.751 -8.212 1.00 88.88 169 ASP A CA 1
ATOM 1315 C C . ASP A 1 169 ? 11.483 1.792 -7.436 1.00 88.88 169 ASP A C 1
ATOM 1317 O O . ASP A 1 169 ? 11.499 1.778 -6.201 1.00 88.88 169 ASP A O 1
ATOM 1321 N N . PRO A 1 170 ? 10.660 0.983 -8.133 1.00 87.69 170 PRO A N 1
ATOM 1322 C CA . PRO A 1 170 ? 9.727 0.058 -7.499 1.00 87.69 170 PRO A CA 1
ATOM 1323 C C . PRO A 1 170 ? 10.410 -1.203 -6.947 1.00 87.69 170 PRO A C 1
ATOM 1325 O O . PRO A 1 170 ? 9.732 -2.025 -6.327 1.00 87.69 170 PRO A O 1
ATOM 1328 N N . VAL A 1 171 ? 11.702 -1.419 -7.215 1.00 85.56 171 VAL A N 1
ATOM 1329 C CA . VAL A 1 171 ? 12.448 -2.585 -6.734 1.00 85.56 171 VAL A CA 1
ATOM 1330 C C . VAL A 1 171 ? 12.849 -2.355 -5.286 1.00 85.56 171 VAL A C 1
ATOM 1332 O O . VAL A 1 171 ? 13.528 -1.386 -4.962 1.00 85.56 171 VAL A O 1
ATOM 1335 N N . ARG A 1 172 ? 12.433 -3.252 -4.389 1.00 78.62 172 ARG A N 1
ATOM 1336 C CA . ARG A 1 172 ? 12.792 -3.155 -2.971 1.00 78.62 172 ARG A CA 1
ATOM 1337 C C . ARG A 1 172 ? 14.160 -3.802 -2.729 1.00 78.62 172 ARG A C 1
ATOM 1339 O O . ARG A 1 172 ? 14.293 -4.987 -3.029 1.00 78.62 172 ARG A O 1
ATOM 1346 N N . PRO A 1 173 ? 15.139 -3.096 -2.136 1.00 78.56 173 PRO A N 1
ATOM 1347 C CA . PRO A 1 173 ? 16.383 -3.716 -1.695 1.00 78.56 173 PRO A CA 1
ATOM 1348 C C . PRO A 1 173 ? 16.127 -4.853 -0.701 1.00 78.56 173 PRO A C 1
ATOM 1350 O O . PRO A 1 173 ? 15.263 -4.736 0.171 1.00 78.56 173 PRO A O 1
ATOM 1353 N N . PHE A 1 174 ? 16.899 -5.937 -0.808 1.00 79.44 174 PHE A N 1
ATOM 1354 C CA . PHE A 1 174 ? 16.841 -7.061 0.139 1.00 79.44 174 PHE A CA 1
ATOM 1355 C C . PHE A 1 174 ? 17.532 -6.755 1.470 1.00 79.44 174 PHE A C 1
ATOM 1357 O O . PHE A 1 174 ? 17.250 -7.403 2.475 1.00 79.44 174 PHE A O 1
ATOM 1364 N N . THR A 1 175 ? 18.419 -5.761 1.483 1.00 77.50 175 THR A N 1
ATOM 1365 C CA . THR A 1 175 ? 19.144 -5.292 2.664 1.00 77.50 175 THR A CA 1
ATOM 1366 C C . THR A 1 175 ? 18.837 -3.815 2.923 1.00 77.50 175 THR A C 1
ATOM 1368 O O . THR A 1 175 ? 18.562 -3.050 1.999 1.00 77.50 175 THR A O 1
ATOM 1371 N N . GLY A 1 176 ? 18.873 -3.404 4.194 1.00 76.75 176 GLY A N 1
ATOM 1372 C CA . GLY A 1 176 ? 18.612 -2.022 4.612 1.00 76.75 176 GLY A CA 1
ATOM 1373 C C . GLY A 1 176 ? 17.165 -1.736 5.057 1.00 76.75 176 GLY A C 1
ATOM 1374 O O . GLY A 1 176 ? 16.335 -2.646 5.106 1.00 76.75 176 GLY A O 1
ATOM 1375 N N . PRO A 1 177 ? 16.861 -0.473 5.418 1.00 70.62 177 PRO A N 1
ATOM 1376 C CA . PRO A 1 177 ? 15.593 -0.064 6.040 1.00 70.62 177 PRO A CA 1
ATOM 1377 C C . PRO A 1 177 ? 14.359 -0.221 5.132 1.00 70.62 177 PRO A C 1
ATOM 1379 O O . PRO A 1 177 ? 13.233 -0.275 5.624 1.00 70.62 177 PRO A O 1
ATOM 1382 N N . GLY A 1 178 ? 14.546 -0.373 3.816 1.00 81.50 178 GLY A N 1
ATOM 1383 C CA . GLY A 1 178 ? 13.477 -0.728 2.877 1.00 81.50 178 GLY A CA 1
ATOM 1384 C C . GLY A 1 178 ? 12.353 0.308 2.780 1.00 81.50 178 GLY A C 1
ATOM 1385 O O . GLY A 1 178 ? 11.212 -0.086 2.519 1.00 81.50 178 GLY A O 1
ATOM 1386 N N . ASP A 1 179 ? 12.675 1.584 3.015 1.00 88.69 179 ASP A N 1
ATOM 1387 C CA . ASP A 1 179 ? 11.777 2.736 2.922 1.00 88.69 179 ASP A CA 1
ATOM 1388 C C . ASP A 1 179 ? 11.552 3.128 1.452 1.00 88.69 179 ASP A C 1
ATOM 1390 O O . ASP A 1 179 ? 12.492 3.322 0.681 1.00 88.69 179 ASP A O 1
ATOM 1394 N N . TRP A 1 180 ? 10.288 3.246 1.043 1.00 89.69 180 TRP A N 1
ATOM 1395 C CA . TRP A 1 180 ? 9.934 3.578 -0.336 1.00 89.69 180 TRP A CA 1
ATOM 1396 C C . TRP A 1 180 ? 10.262 5.014 -0.733 1.00 89.69 180 TRP A C 1
ATOM 1398 O O . TRP A 1 180 ? 10.494 5.253 -1.920 1.00 89.69 180 TRP A O 1
ATOM 1408 N N . LEU A 1 181 ? 10.296 5.958 0.215 1.00 92.06 181 LEU A N 1
ATOM 1409 C CA . LEU A 1 181 ? 10.686 7.336 -0.084 1.00 92.06 181 LEU A CA 1
ATOM 1410 C C . LEU A 1 181 ? 12.176 7.436 -0.405 1.00 92.06 181 LEU A C 1
ATOM 1412 O O . LEU A 1 181 ? 12.546 8.230 -1.262 1.00 92.06 181 LEU A O 1
ATOM 1416 N N . GLU A 1 182 ? 13.017 6.574 0.175 1.00 90.31 182 GLU A N 1
ATOM 1417 C CA . GLU A 1 182 ? 14.439 6.488 -0.190 1.00 90.31 182 GLU A CA 1
ATOM 1418 C C . GLU A 1 182 ? 14.656 6.037 -1.637 1.00 90.31 182 GLU A C 1
ATOM 1420 O O . GLU A 1 182 ? 15.760 6.152 -2.154 1.00 90.31 182 GLU A O 1
ATOM 1425 N N . ARG A 1 183 ? 13.615 5.529 -2.305 1.00 89.56 183 ARG A N 1
ATOM 1426 C CA . ARG A 1 183 ? 13.661 5.126 -3.717 1.00 89.56 183 ARG A CA 1
ATOM 1427 C C . ARG A 1 183 ? 13.122 6.193 -4.662 1.00 89.56 183 ARG A C 1
ATOM 1429 O O . ARG A 1 183 ? 12.989 5.942 -5.859 1.00 89.56 183 ARG A O 1
ATOM 1436 N N . VAL A 1 184 ? 12.772 7.365 -4.135 1.00 92.69 184 VAL A N 1
ATOM 1437 C CA . VAL A 1 184 ? 12.402 8.533 -4.930 1.00 92.69 184 VAL A CA 1
ATOM 1438 C C . VAL A 1 184 ? 13.667 9.308 -5.271 1.00 92.69 184 VAL A C 1
ATOM 1440 O O . VAL A 1 184 ? 14.490 9.588 -4.402 1.00 92.69 184 VAL A O 1
ATOM 1443 N N . ALA A 1 185 ? 13.803 9.683 -6.537 1.00 91.06 185 ALA A N 1
ATOM 1444 C CA . ALA A 1 185 ? 14.936 10.461 -7.013 1.00 91.06 185 ALA A CA 1
ATOM 1445 C C . ALA A 1 185 ? 14.505 11.551 -7.985 1.00 91.06 185 ALA A C 1
ATOM 1447 O O . ALA A 1 185 ? 13.451 11.470 -8.621 1.00 91.06 185 ALA A O 1
ATOM 1448 N N . TRP A 1 186 ? 15.359 12.552 -8.141 1.00 90.12 186 TRP A N 1
ATOM 1449 C CA . TRP A 1 186 ? 15.213 13.587 -9.148 1.00 90.12 186 TRP A CA 1
ATOM 1450 C C . TRP A 1 186 ? 16.220 13.382 -10.277 1.00 90.12 186 TRP A C 1
ATOM 1452 O O . TRP A 1 186 ? 17.425 13.336 -10.061 1.00 90.12 186 TRP A O 1
ATOM 1462 N N . SER A 1 187 ? 15.735 13.271 -11.509 1.00 86.69 187 SER A N 1
ATOM 1463 C CA . SER A 1 187 ? 16.581 13.265 -12.697 1.00 86.69 187 SER A CA 1
ATOM 1464 C C . SER A 1 187 ? 16.546 14.652 -13.334 1.00 86.69 187 SER A C 1
ATOM 1466 O O . SER A 1 187 ? 15.458 15.084 -13.709 1.00 86.69 187 SER A O 1
ATOM 1468 N N . PRO A 1 188 ? 17.688 15.339 -13.510 1.00 78.19 188 PRO A N 1
ATOM 1469 C CA . PRO A 1 188 ? 17.748 16.669 -14.121 1.00 78.19 188 PRO A CA 1
ATOM 1470 C C . PRO A 1 188 ? 17.605 16.649 -15.659 1.00 78.19 188 PRO A C 1
ATOM 1472 O O . PRO A 1 188 ? 17.886 17.642 -16.312 1.00 78.19 188 PRO A O 1
ATOM 1475 N N . GLY A 1 189 ? 17.182 15.537 -16.275 1.00 74.94 189 GLY A N 1
ATOM 1476 C CA . GLY A 1 189 ? 17.052 15.430 -17.734 1.00 74.94 189 GLY A CA 1
ATOM 1477 C C . GLY A 1 189 ? 18.394 15.441 -18.483 1.00 74.94 189 GLY A C 1
ATOM 1478 O O . GLY A 1 189 ? 19.467 15.512 -17.890 1.00 74.94 189 GLY A O 1
ATOM 1479 N N . MET A 1 190 ? 18.343 15.327 -19.813 1.00 67.31 190 MET A N 1
ATOM 1480 C CA . MET A 1 190 ? 19.542 15.417 -20.658 1.00 67.31 190 MET A CA 1
ATOM 1481 C C . MET A 1 190 ? 19.979 16.887 -20.781 1.00 67.31 190 MET A C 1
ATOM 1483 O O . MET A 1 190 ? 19.114 17.744 -20.978 1.00 67.31 190 MET A O 1
ATOM 1487 N N . PRO A 1 191 ? 21.287 17.202 -20.728 1.00 57.81 191 PRO A N 1
ATOM 1488 C CA . PRO A 1 191 ? 21.767 18.558 -20.966 1.00 57.81 191 PRO A CA 1
ATOM 1489 C C . PRO A 1 191 ? 21.442 18.967 -22.408 1.00 57.81 191 PRO A C 1
ATOM 1491 O O . PRO A 1 191 ? 22.069 18.508 -23.360 1.00 57.81 191 PRO A O 1
ATOM 1494 N N . ASN A 1 192 ? 20.437 19.821 -22.590 1.00 47.00 192 ASN A N 1
ATOM 1495 C CA . ASN A 1 192 ? 20.188 20.486 -23.864 1.00 47.00 192 ASN A CA 1
ATOM 1496 C C . ASN A 1 192 ? 21.099 21.720 -23.932 1.00 47.00 192 ASN A C 1
ATOM 1498 O O . ASN A 1 192 ? 20.865 22.671 -23.196 1.00 47.00 192 ASN A O 1
ATOM 1502 N N . ASN A 1 193 ? 22.122 21.692 -24.795 1.00 39.00 193 ASN A N 1
ATOM 1503 C CA . ASN A 1 193 ? 22.865 22.841 -25.346 1.00 39.00 193 ASN A CA 1
ATOM 1504 C C . ASN A 1 193 ? 22.884 24.153 -24.513 1.00 39.00 193 ASN A C 1
ATOM 1506 O O . ASN A 1 193 ? 22.544 25.210 -25.038 1.00 39.00 193 ASN A O 1
ATOM 1510 N N . GLY A 1 194 ? 23.308 24.115 -23.245 1.00 40.38 194 GLY A N 1
ATOM 1511 C CA . GLY A 1 194 ? 23.622 25.328 -22.475 1.00 40.38 194 GLY A CA 1
ATOM 1512 C C . GLY A 1 194 ? 22.445 26.118 -21.886 1.00 40.38 194 GLY A C 1
ATOM 1513 O O . GLY A 1 194 ? 22.613 27.305 -21.630 1.00 40.38 194 GLY A O 1
ATOM 1514 N N . ILE A 1 195 ? 21.282 25.502 -21.651 1.00 41.09 195 ILE A N 1
ATOM 1515 C CA . ILE A 1 195 ? 20.248 26.101 -20.788 1.00 41.09 195 ILE A CA 1
ATOM 1516 C C . ILE A 1 195 ? 20.415 25.518 -19.382 1.00 41.09 195 ILE A C 1
ATOM 1518 O O . ILE A 1 195 ? 20.249 24.307 -19.206 1.00 41.09 195 ILE A O 1
ATOM 1522 N N . ASP A 1 196 ? 20.746 26.367 -18.404 1.00 45.44 196 ASP A N 1
ATOM 1523 C CA . ASP A 1 196 ? 20.623 26.028 -16.983 1.00 45.44 196 ASP A CA 1
ATOM 1524 C C . ASP A 1 196 ? 19.180 25.582 -16.737 1.00 45.44 196 ASP A C 1
ATOM 1526 O O . ASP A 1 196 ? 18.228 26.329 -16.968 1.00 45.44 196 ASP A O 1
ATOM 1530 N N . GLN A 1 197 ? 18.997 24.322 -16.355 1.00 57.66 197 GLN A N 1
ATOM 1531 C CA . GLN A 1 197 ? 17.679 23.854 -15.962 1.00 57.66 197 GLN A CA 1
ATOM 1532 C C . GLN A 1 197 ? 17.438 24.352 -14.544 1.00 57.66 197 GLN A C 1
ATOM 1534 O O . GLN A 1 197 ? 17.999 23.782 -13.610 1.00 57.66 197 GLN A O 1
ATOM 1539 N N . ASP A 1 198 ? 16.622 25.400 -14.399 1.00 64.69 198 ASP A N 1
ATOM 1540 C CA . ASP A 1 198 ? 16.163 25.880 -13.095 1.00 64.69 198 ASP A CA 1
ATOM 1541 C C . ASP A 1 198 ? 15.636 24.692 -12.284 1.00 64.69 198 ASP A C 1
ATOM 1543 O O . ASP A 1 198 ? 14.628 24.058 -12.628 1.00 64.69 198 ASP A O 1
ATOM 1547 N N . VAL A 1 199 ? 16.357 24.346 -11.219 1.00 72.00 199 VAL A N 1
ATOM 1548 C CA . VAL A 1 199 ? 15.956 23.268 -10.327 1.00 72.00 199 VAL A CA 1
ATOM 1549 C C . VAL A 1 199 ? 14.831 23.815 -9.455 1.00 72.00 199 VAL A C 1
ATOM 1551 O O . VAL A 1 199 ? 15.004 24.849 -8.813 1.00 72.00 199 VAL A O 1
ATOM 1554 N N . PRO A 1 200 ? 13.656 23.164 -9.407 1.00 78.62 200 PRO A N 1
ATOM 1555 C CA . PRO A 1 200 ? 12.568 23.655 -8.574 1.00 78.62 200 PRO A CA 1
ATOM 1556 C C . PRO A 1 200 ? 13.010 23.765 -7.109 1.00 78.62 200 PRO A C 1
ATOM 1558 O O . PRO A 1 200 ? 13.619 22.833 -6.590 1.00 78.62 200 PRO A O 1
ATOM 1561 N N . GLU A 1 201 ? 12.626 24.834 -6.408 1.00 81.00 201 GLU A N 1
ATOM 1562 C CA . GLU A 1 201 ? 12.963 25.053 -4.985 1.00 81.00 201 GLU A CA 1
ATOM 1563 C C . GLU A 1 201 ? 12.617 23.832 -4.108 1.00 81.00 201 GLU A C 1
ATOM 1565 O O . GLU A 1 201 ? 13.382 23.407 -3.241 1.00 81.00 201 GLU A O 1
ATOM 1570 N N . ALA A 1 202 ? 11.471 23.197 -4.384 1.00 77.38 202 ALA A N 1
ATOM 1571 C CA . ALA A 1 202 ? 11.055 21.970 -3.710 1.00 77.38 202 ALA A CA 1
ATOM 1572 C C . ALA A 1 202 ? 12.045 20.809 -3.919 1.00 77.38 202 ALA A C 1
ATOM 1574 O O . ALA A 1 202 ? 12.220 19.989 -3.023 1.00 77.38 202 ALA A O 1
ATOM 1575 N N . VAL A 1 203 ? 12.693 20.726 -5.082 1.00 83.19 203 VAL A N 1
ATOM 1576 C CA . VAL A 1 203 ? 13.724 19.724 -5.367 1.00 83.19 203 VAL A CA 1
ATOM 1577 C C . VAL A 1 203 ? 15.027 20.080 -4.652 1.00 83.19 203 VAL A C 1
ATOM 1579 O O . VAL A 1 203 ? 15.582 19.220 -3.976 1.00 83.19 203 VAL A O 1
ATOM 1582 N N . GLU A 1 204 ? 15.491 21.329 -4.724 1.00 85.00 204 GLU A N 1
ATOM 1583 C CA . GLU A 1 204 ? 16.736 21.758 -4.059 1.00 85.00 204 GLU A CA 1
ATOM 1584 C C . GLU A 1 204 ? 16.702 21.539 -2.542 1.00 85.00 204 GLU A C 1
ATOM 1586 O O . GLU A 1 204 ? 17.691 21.113 -1.929 1.00 85.00 204 GLU A O 1
ATOM 1591 N N . ARG A 1 205 ? 15.530 21.779 -1.940 1.00 89.06 205 ARG A N 1
ATOM 1592 C CA . ARG A 1 205 ? 15.285 21.555 -0.515 1.00 89.06 205 ARG A CA 1
ATOM 1593 C C . ARG A 1 205 ? 15.518 20.101 -0.107 1.00 89.06 205 ARG A C 1
ATOM 1595 O O . ARG A 1 205 ? 16.107 19.856 0.944 1.00 89.06 205 ARG A O 1
ATOM 1602 N N . TRP A 1 206 ? 15.029 19.147 -0.899 1.00 91.75 206 TRP A N 1
ATOM 1603 C CA . TRP A 1 206 ? 14.918 17.744 -0.485 1.00 91.75 206 TRP A CA 1
ATOM 1604 C C . TRP A 1 206 ? 15.917 16.801 -1.141 1.00 91.75 206 TRP A C 1
ATOM 1606 O O . TRP A 1 206 ? 16.138 15.719 -0.609 1.00 91.75 206 TRP A O 1
ATOM 1616 N N . PHE A 1 207 ? 16.516 17.177 -2.267 1.00 92.44 207 PHE A N 1
ATOM 1617 C CA . PHE A 1 207 ? 17.422 16.322 -3.025 1.00 92.44 207 PHE A CA 1
ATOM 1618 C C . PHE A 1 207 ? 18.831 16.904 -3.077 1.00 92.44 207 PHE A C 1
ATOM 1620 O O . PHE A 1 207 ? 19.039 18.112 -2.966 1.00 92.44 207 PHE A O 1
ATOM 1627 N N . GLN A 1 208 ? 19.807 16.022 -3.264 1.00 89.94 208 GLN A N 1
ATOM 1628 C CA . GLN A 1 208 ? 21.202 16.385 -3.466 1.00 89.94 208 GLN A CA 1
ATOM 1629 C C . GLN A 1 208 ? 21.787 15.650 -4.680 1.00 89.94 208 GLN A C 1
ATOM 1631 O O . GLN A 1 208 ? 21.449 14.479 -4.897 1.00 89.94 208 GLN A O 1
ATOM 1636 N N . PRO A 1 209 ? 22.674 16.298 -5.459 1.00 87.31 209 PRO A N 1
ATOM 1637 C CA . PRO A 1 209 ? 23.360 15.647 -6.565 1.00 87.31 209 PRO A CA 1
ATOM 1638 C C . PRO A 1 209 ? 24.138 14.408 -6.116 1.00 87.31 209 PRO A C 1
ATOM 1640 O O . PRO A 1 209 ? 24.751 14.386 -5.049 1.00 87.31 209 PRO A O 1
ATOM 1643 N N . THR A 1 210 ? 24.139 13.390 -6.966 1.00 83.56 210 THR A N 1
ATOM 1644 C CA . THR A 1 210 ? 24.898 12.146 -6.805 1.00 83.56 210 THR A CA 1
ATOM 1645 C C . THR A 1 210 ? 25.879 11.998 -7.971 1.00 83.56 210 THR A C 1
ATOM 1647 O O . THR A 1 210 ? 25.754 12.651 -9.010 1.00 83.56 210 THR A O 1
ATOM 1650 N N . THR A 1 211 ? 26.912 11.173 -7.805 1.00 76.88 211 THR A N 1
ATOM 1651 C CA . THR A 1 211 ? 27.916 10.958 -8.854 1.00 76.88 211 THR A CA 1
ATOM 1652 C C . THR A 1 211 ? 27.320 10.112 -9.980 1.00 76.88 211 THR A C 1
ATOM 1654 O O . THR A 1 211 ? 27.028 8.943 -9.766 1.00 76.88 211 THR A O 1
ATOM 1657 N N . ASN A 1 212 ? 27.176 10.683 -11.182 1.00 63.38 212 ASN A N 1
ATOM 1658 C CA . ASN A 1 212 ? 26.656 10.009 -12.387 1.00 63.38 212 ASN A CA 1
ATOM 1659 C C . ASN A 1 212 ? 25.227 9.433 -12.265 1.00 63.38 212 ASN A C 1
ATOM 1661 O O . ASN A 1 212 ? 24.833 8.594 -13.076 1.00 63.38 212 ASN A O 1
ATOM 1665 N N . GLU A 1 213 ? 24.439 9.884 -11.288 1.00 70.38 213 GLU A N 1
ATOM 1666 C CA . GLU A 1 213 ? 23.120 9.330 -10.974 1.00 70.38 213 GLU A CA 1
ATOM 1667 C C . GLU A 1 213 ? 22.054 10.431 -10.772 1.00 70.38 213 GLU A C 1
ATOM 1669 O O . GLU A 1 213 ? 22.375 11.619 -10.650 1.00 70.38 213 GLU A O 1
ATOM 1674 N N . PRO A 1 214 ? 20.754 10.073 -10.777 1.00 83.81 214 PRO A N 1
ATOM 1675 C CA . PRO A 1 214 ? 19.680 10.913 -10.282 1.00 83.81 214 PRO A CA 1
ATOM 1676 C C . PRO A 1 214 ? 19.968 11.371 -8.856 1.00 83.81 214 PRO A C 1
ATOM 1678 O O . PRO A 1 214 ? 20.487 10.623 -8.026 1.00 83.81 214 PRO A O 1
ATOM 1681 N N . TRP A 1 215 ? 19.579 12.601 -8.562 1.00 90.44 215 TRP A N 1
ATOM 1682 C CA . TRP A 1 215 ? 19.721 13.195 -7.249 1.00 90.44 215 TRP A CA 1
ATOM 1683 C C . TRP A 1 215 ? 18.873 12.412 -6.248 1.00 90.44 215 TRP A C 1
ATOM 1685 O O . TRP A 1 215 ? 17.682 12.181 -6.473 1.00 90.44 215 TRP A O 1
ATOM 1695 N N . ALA A 1 216 ? 19.492 12.006 -5.146 1.00 90.44 216 ALA A N 1
ATOM 1696 C CA . ALA A 1 216 ? 18.844 11.254 -4.078 1.00 90.44 216 ALA A CA 1
ATOM 1697 C C . ALA A 1 216 ? 18.323 12.201 -2.992 1.00 90.44 216 ALA A C 1
ATOM 1699 O O . ALA A 1 216 ? 18.710 13.372 -2.950 1.00 90.44 216 ALA A O 1
ATOM 1700 N N . LEU A 1 217 ? 17.462 11.698 -2.103 1.00 91.06 217 LEU A N 1
ATOM 1701 C CA . LEU A 1 217 ? 17.031 12.463 -0.934 1.00 91.06 217 LEU A CA 1
ATOM 1702 C C . LEU A 1 217 ? 18.239 12.873 -0.082 1.00 91.06 217 LEU A C 1
ATOM 1704 O O . LEU A 1 217 ? 19.078 12.046 0.287 1.00 91.06 217 LEU A O 1
ATOM 1708 N N . ARG A 1 218 ? 18.308 14.166 0.229 1.00 88.94 218 ARG A N 1
ATOM 1709 C CA . ARG A 1 218 ? 19.301 14.760 1.119 1.00 88.94 218 ARG A CA 1
ATOM 1710 C C . ARG A 1 218 ? 19.148 14.147 2.506 1.00 88.94 218 ARG A C 1
ATOM 1712 O O . ARG A 1 218 ? 18.049 14.133 3.047 1.00 88.94 218 ARG A O 1
ATOM 1719 N N . ASP A 1 219 ? 20.247 13.629 3.045 1.00 86.06 219 ASP A N 1
ATOM 1720 C CA . ASP A 1 219 ? 20.305 12.973 4.360 1.00 86.06 219 ASP A CA 1
ATOM 1721 C C . ASP A 1 219 ? 19.351 11.766 4.538 1.00 86.06 219 ASP A C 1
ATOM 1723 O O . ASP A 1 219 ? 19.140 11.297 5.656 1.00 86.06 219 ASP A O 1
ATOM 1727 N N . GLY A 1 220 ? 18.815 11.216 3.440 1.00 86.62 220 GLY A N 1
ATOM 1728 C CA . GLY A 1 220 ? 17.850 10.114 3.458 1.00 86.62 220 GLY A CA 1
ATOM 1729 C C . GLY A 1 220 ? 16.403 10.554 3.710 1.00 86.62 220 GLY A C 1
ATOM 1730 O O . GLY A 1 220 ? 16.076 11.738 3.779 1.00 86.62 220 GLY A O 1
ATOM 1731 N N . ALA A 1 221 ? 15.491 9.584 3.811 1.00 86.88 221 ALA A N 1
ATOM 1732 C CA . ALA A 1 221 ? 14.089 9.894 4.064 1.00 86.88 221 ALA A CA 1
ATOM 1733 C C . ALA A 1 221 ? 13.894 10.377 5.518 1.00 86.88 221 ALA A C 1
ATOM 1735 O O . ALA A 1 221 ? 14.335 9.694 6.452 1.00 86.88 221 ALA A O 1
ATOM 1736 N N . PRO A 1 222 ? 13.210 11.518 5.752 1.00 90.56 222 PRO A N 1
ATOM 1737 C CA . PRO A 1 222 ? 12.939 11.996 7.100 1.00 90.56 222 PRO A CA 1
ATOM 1738 C C . PRO A 1 222 ? 12.202 10.949 7.940 1.00 90.56 222 PRO A C 1
ATOM 1740 O O . PRO A 1 222 ? 11.210 10.366 7.494 1.00 90.56 222 PRO A O 1
ATOM 1743 N N . GLN A 1 223 ? 12.672 10.749 9.172 1.00 89.00 223 GLN A N 1
ATOM 1744 C CA . GLN A 1 223 ? 12.109 9.764 10.105 1.00 89.00 223 GLN A CA 1
ATOM 1745 C C . GLN A 1 223 ? 11.038 10.360 11.030 1.00 89.00 223 GLN A C 1
ATOM 1747 O O . GLN A 1 223 ? 10.205 9.637 11.570 1.00 89.00 223 GLN A O 1
ATOM 1752 N N . THR A 1 224 ? 11.021 11.684 11.216 1.00 91.94 224 THR A N 1
ATOM 1753 C CA . THR A 1 224 ? 9.994 12.349 12.027 1.00 91.94 224 THR A CA 1
ATOM 1754 C C . THR A 1 224 ? 8.724 12.568 11.206 1.00 91.94 224 THR A C 1
ATOM 1756 O O . THR A 1 224 ? 8.781 13.081 10.085 1.00 91.94 224 THR A O 1
ATOM 1759 N N . LEU A 1 225 ? 7.561 12.220 11.774 1.00 91.25 225 LEU A N 1
ATOM 1760 C CA . LEU A 1 225 ? 6.266 12.326 11.085 1.00 91.25 225 LEU A CA 1
ATOM 1761 C C . LEU A 1 225 ? 6.012 13.721 10.474 1.00 91.25 225 LEU A C 1
ATOM 1763 O O . LEU A 1 225 ? 5.639 13.776 9.300 1.00 91.25 225 LEU A O 1
ATOM 1767 N N . PRO A 1 226 ? 6.251 14.853 11.179 1.00 92.56 226 PRO A N 1
ATOM 1768 C CA . PRO A 1 226 ? 5.969 16.173 10.616 1.00 92.56 226 PRO A CA 1
ATOM 1769 C C . PRO A 1 226 ? 6.858 16.516 9.417 1.00 92.56 226 PRO A C 1
ATOM 1771 O O . PRO A 1 226 ? 6.362 17.006 8.404 1.00 92.56 226 PRO A O 1
ATOM 1774 N N . LEU A 1 227 ? 8.164 16.241 9.504 1.00 93.19 227 LEU A N 1
ATOM 1775 C CA . LEU A 1 227 ? 9.105 16.570 8.431 1.00 93.19 227 LEU A CA 1
ATOM 1776 C C . LEU A 1 227 ? 8.883 15.671 7.211 1.00 93.19 227 LEU A C 1
ATOM 1778 O O . LEU A 1 227 ? 8.903 16.144 6.075 1.00 93.19 227 LEU A O 1
ATOM 1782 N N . ARG A 1 228 ? 8.589 14.389 7.446 1.00 94.94 228 ARG A N 1
ATOM 1783 C CA . ARG A 1 228 ? 8.239 13.435 6.394 1.00 94.94 228 ARG A CA 1
ATOM 1784 C C . ARG A 1 228 ? 6.945 13.825 5.679 1.00 94.94 228 ARG A C 1
ATOM 1786 O O . ARG A 1 228 ? 6.894 13.798 4.453 1.00 94.94 228 ARG A O 1
ATOM 1793 N N . LEU A 1 229 ? 5.927 14.271 6.419 1.00 95.19 229 LEU A N 1
ATOM 1794 C CA . LEU A 1 229 ? 4.682 14.770 5.833 1.00 95.19 229 LEU A CA 1
ATOM 1795 C C . LEU A 1 229 ? 4.914 16.034 4.992 1.00 95.19 229 LEU A C 1
ATOM 1797 O O . LEU A 1 229 ? 4.310 16.175 3.929 1.00 95.19 229 LEU A O 1
ATOM 1801 N N . GLN A 1 230 ? 5.797 16.939 5.431 1.00 93.81 230 GLN A N 1
ATOM 1802 C CA . GLN A 1 230 ? 6.178 18.117 4.643 1.00 93.81 230 GLN A CA 1
ATOM 1803 C C . GLN A 1 230 ? 6.847 17.734 3.317 1.00 93.81 230 GLN A C 1
ATOM 1805 O O . GLN A 1 230 ? 6.490 18.306 2.287 1.00 93.81 230 GLN A O 1
ATOM 1810 N N . LEU A 1 231 ? 7.768 16.762 3.327 1.00 94.19 231 LEU A N 1
ATOM 1811 C CA . LEU A 1 231 ? 8.376 16.218 2.108 1.00 94.19 231 LEU A CA 1
ATOM 1812 C C . LEU A 1 231 ? 7.297 15.691 1.156 1.00 94.19 231 LEU A C 1
ATOM 1814 O O . LEU A 1 231 ? 7.199 16.150 0.019 1.00 94.19 231 LEU A O 1
ATOM 1818 N N . VAL A 1 232 ? 6.446 14.777 1.631 1.00 95.25 232 VAL A N 1
ATOM 1819 C CA . VAL A 1 232 ? 5.407 14.138 0.807 1.00 95.25 232 VAL A CA 1
ATOM 1820 C C . VAL A 1 232 ? 4.446 15.173 0.216 1.00 95.25 232 VAL A C 1
ATOM 1822 O O . VAL A 1 232 ? 4.204 15.161 -0.993 1.00 95.25 232 VAL A O 1
ATOM 1825 N N . LYS A 1 233 ? 3.948 16.115 1.027 1.00 94.19 233 LYS A N 1
ATOM 1826 C CA . LYS A 1 233 ? 3.064 17.195 0.557 1.00 94.19 233 LYS A CA 1
ATOM 1827 C C . LYS A 1 233 ? 3.745 18.093 -0.474 1.00 94.19 233 LYS A C 1
ATOM 1829 O O . LYS A 1 233 ? 3.115 18.442 -1.471 1.00 94.19 233 LYS A O 1
ATOM 1834 N N . GLY A 1 234 ? 5.020 18.427 -0.267 1.00 92.31 234 GLY A N 1
ATOM 1835 C CA . GLY A 1 234 ? 5.814 19.208 -1.217 1.00 92.31 234 GLY A CA 1
ATOM 1836 C C . GLY A 1 234 ? 5.940 18.513 -2.574 1.00 92.31 234 GLY A C 1
ATOM 1837 O O . GLY A 1 234 ? 5.644 19.116 -3.605 1.00 92.31 234 GLY A O 1
ATOM 1838 N N . LEU A 1 235 ? 6.282 17.220 -2.578 1.00 92.38 235 LEU A N 1
ATOM 1839 C CA . LEU A 1 235 ? 6.376 16.426 -3.807 1.00 92.38 235 LEU A CA 1
ATOM 1840 C C . LEU A 1 235 ? 5.021 16.287 -4.516 1.00 92.38 235 LEU A C 1
ATOM 1842 O O . LEU A 1 235 ? 4.953 16.412 -5.738 1.00 92.38 235 LEU A O 1
ATOM 1846 N N . ARG A 1 236 ? 3.923 16.070 -3.776 1.00 92.50 236 ARG A N 1
ATOM 1847 C CA . ARG A 1 236 ? 2.573 15.999 -4.366 1.00 92.50 236 ARG A CA 1
ATOM 1848 C C . ARG A 1 236 ? 2.147 17.321 -4.990 1.00 92.50 236 ARG A C 1
ATOM 1850 O O . ARG A 1 236 ? 1.569 17.307 -6.075 1.00 92.50 236 ARG A O 1
ATOM 1857 N N . LEU A 1 237 ? 2.399 18.442 -4.312 1.00 89.81 237 LEU A N 1
ATOM 1858 C CA . LEU A 1 237 ? 2.084 19.769 -4.837 1.00 89.81 237 LEU A CA 1
ATOM 1859 C C . LEU A 1 237 ? 2.840 20.015 -6.143 1.00 89.81 237 LEU A C 1
ATOM 1861 O O . LEU A 1 237 ? 2.225 20.409 -7.133 1.00 89.81 237 LEU A O 1
ATOM 1865 N N . TYR A 1 238 ? 4.135 19.698 -6.157 1.00 87.69 238 TYR A N 1
ATOM 1866 C CA . TYR A 1 238 ? 4.964 19.794 -7.349 1.00 87.69 238 TYR A CA 1
ATOM 1867 C C . TYR A 1 238 ? 4.404 18.946 -8.505 1.00 87.69 238 TYR A C 1
ATOM 1869 O O . TYR A 1 238 ? 4.150 19.481 -9.581 1.00 87.69 238 TYR A O 1
ATOM 1877 N N . LEU A 1 239 ? 4.104 17.659 -8.284 1.00 87.19 239 LEU A N 1
ATOM 1878 C CA . LEU A 1 239 ? 3.535 16.793 -9.329 1.00 87.19 239 LEU A CA 1
ATOM 1879 C C . LEU A 1 239 ? 2.196 17.321 -9.876 1.00 87.19 239 LEU A C 1
ATOM 1881 O O . LEU A 1 239 ? 1.985 17.322 -11.087 1.00 87.19 239 LEU A O 1
ATOM 1885 N N . ARG A 1 240 ? 1.307 17.826 -9.008 1.00 86.06 240 ARG A N 1
ATOM 1886 C CA . ARG A 1 240 ? 0.016 18.412 -9.423 1.00 86.06 240 ARG A CA 1
ATOM 1887 C C . ARG A 1 240 ? 0.187 19.662 -10.289 1.00 86.06 240 ARG A C 1
ATOM 1889 O O . ARG A 1 240 ? -0.574 19.849 -11.239 1.00 86.06 240 ARG A O 1
ATOM 1896 N N . GLN A 1 241 ? 1.160 20.518 -9.972 1.00 83.19 241 GLN A N 1
ATOM 1897 C CA . GLN A 1 241 ? 1.470 21.703 -10.780 1.00 83.19 241 GLN A CA 1
ATOM 1898 C C . GLN A 1 241 ? 1.974 21.303 -12.174 1.00 83.19 241 GLN A C 1
ATOM 1900 O O . GLN A 1 241 ? 1.557 21.891 -13.169 1.00 83.19 241 GLN A O 1
ATOM 1905 N N . GLN A 1 242 ? 2.804 20.260 -12.259 1.00 77.56 242 GLN A N 1
ATOM 1906 C CA . GLN A 1 242 ? 3.320 19.764 -13.538 1.00 77.56 242 GLN A CA 1
ATOM 1907 C C . GLN A 1 242 ? 2.226 19.134 -14.411 1.00 77.56 242 GLN A C 1
ATOM 1909 O O . GLN A 1 242 ? 2.163 19.429 -15.606 1.00 77.56 242 GLN A O 1
ATOM 1914 N N . ASP A 1 243 ? 1.319 18.349 -13.819 1.00 76.88 243 ASP A N 1
ATOM 1915 C CA . ASP A 1 243 ? 0.154 17.800 -14.528 1.00 76.88 243 ASP A CA 1
ATOM 1916 C C . ASP A 1 243 ? -0.765 18.909 -15.075 1.00 76.88 243 ASP A C 1
ATOM 1918 O O . ASP A 1 243 ? -1.266 18.814 -16.197 1.00 76.88 243 ASP A O 1
ATOM 1922 N N . SER A 1 244 ? -0.971 19.979 -14.296 1.00 71.44 244 SER A N 1
ATOM 1923 C CA . SER A 1 244 ? -1.861 21.096 -14.654 1.00 71.44 244 SER A CA 1
ATOM 1924 C C . SER A 1 244 ? -1.315 21.948 -15.800 1.00 71.44 244 SER A C 1
ATOM 1926 O O . SER A 1 244 ? -2.083 22.462 -16.609 1.00 71.44 244 SER A O 1
ATOM 1928 N N . ASN A 1 245 ? 0.010 22.055 -15.917 1.00 61.19 245 ASN A N 1
ATOM 1929 C CA . ASN A 1 245 ? 0.666 22.839 -16.964 1.00 61.19 245 ASN A CA 1
ATOM 1930 C C . ASN A 1 245 ? 0.619 22.172 -18.351 1.00 61.19 245 ASN A C 1
ATOM 1932 O O . ASN A 1 245 ? 1.250 22.659 -19.288 1.00 61.19 245 ASN A O 1
ATOM 1936 N N . GLY A 1 246 ? -0.074 21.032 -18.498 1.00 53.47 246 GLY A N 1
ATOM 1937 C CA . GLY A 1 246 ? -0.123 20.266 -19.749 1.00 53.47 246 GLY A CA 1
ATOM 1938 C C . GLY A 1 246 ? 1.258 19.791 -20.210 1.00 53.47 246 GLY A C 1
ATOM 1939 O O . GLY A 1 246 ? 1.429 19.372 -21.358 1.00 53.47 246 GLY A O 1
ATOM 1940 N N . SER A 1 247 ? 2.248 19.881 -19.318 1.00 51.19 247 SER A N 1
ATOM 1941 C CA . SER A 1 247 ? 3.628 19.560 -19.600 1.00 51.19 247 SER A CA 1
ATOM 1942 C C . SER A 1 247 ? 3.691 18.069 -19.892 1.00 51.19 247 SER A C 1
ATOM 1944 O O . SER A 1 247 ? 3.392 17.233 -19.045 1.00 51.19 247 SER A O 1
ATOM 1946 N N . MET A 1 248 ? 4.093 17.705 -21.111 1.00 46.72 248 MET A N 1
ATOM 1947 C CA . MET A 1 248 ? 4.380 16.309 -21.461 1.00 46.72 248 MET A CA 1
ATOM 1948 C C . MET A 1 248 ? 5.621 15.762 -20.725 1.00 46.72 248 MET A C 1
ATOM 1950 O O . MET A 1 248 ? 6.101 14.678 -21.070 1.00 46.72 248 MET A O 1
ATOM 1954 N N . VAL A 1 249 ? 6.152 16.497 -19.735 1.00 54.94 249 VAL A N 1
ATOM 1955 C CA . VAL A 1 249 ? 7.200 16.049 -18.819 1.00 54.94 249 VAL A CA 1
ATOM 1956 C C . VAL A 1 249 ? 6.675 14.836 -18.070 1.00 54.94 249 VAL A C 1
ATOM 1958 O O . VAL A 1 249 ? 5.799 14.901 -17.208 1.00 54.94 249 VAL A O 1
ATOM 1961 N N . GLY A 1 250 ? 7.170 13.681 -18.496 1.00 63.66 250 GLY A N 1
ATOM 1962 C CA . GLY A 1 250 ? 6.643 12.410 -18.067 1.00 63.66 250 GLY A CA 1
ATOM 1963 C C . GLY A 1 250 ? 7.175 12.018 -16.699 1.00 63.66 250 GLY A C 1
ATOM 1964 O O . GLY A 1 250 ? 8.093 11.204 -16.628 1.00 63.66 250 GLY A O 1
ATOM 1965 N N . HIS A 1 251 ? 6.607 12.568 -15.625 1.00 78.62 251 HIS A N 1
ATOM 1966 C CA . HIS A 1 251 ? 6.859 12.071 -14.274 1.00 78.62 251 HIS A CA 1
ATOM 1967 C C . HIS A 1 251 ? 6.471 10.599 -14.146 1.00 78.62 251 HIS A C 1
ATOM 1969 O O . HIS A 1 251 ? 5.585 10.089 -14.841 1.00 78.62 251 HIS A O 1
ATOM 1975 N N . ASP A 1 252 ? 7.144 9.898 -13.242 1.00 88.31 252 ASP A N 1
ATOM 1976 C CA . ASP A 1 252 ? 6.833 8.504 -12.984 1.00 88.31 252 ASP A CA 1
ATOM 1977 C C . ASP A 1 252 ? 5.377 8.349 -12.475 1.00 88.31 252 ASP A C 1
ATOM 1979 O O . ASP A 1 252 ? 5.044 8.871 -11.408 1.00 88.31 252 ASP A O 1
ATOM 1983 N N . PRO A 1 253 ? 4.475 7.659 -13.207 1.00 90.06 253 PRO A N 1
ATOM 1984 C CA . PRO A 1 253 ? 3.061 7.591 -12.836 1.00 90.06 253 PRO A CA 1
ATOM 1985 C C . PRO A 1 253 ? 2.813 6.874 -11.503 1.00 90.06 253 PRO A C 1
ATOM 1987 O O . PRO A 1 253 ? 1.759 7.073 -10.900 1.00 90.06 253 PRO A O 1
ATOM 1990 N N . ALA A 1 254 ? 3.746 6.050 -11.022 1.00 92.81 254 ALA A N 1
ATOM 1991 C CA . ALA A 1 254 ? 3.610 5.365 -9.743 1.00 92.81 254 ALA A CA 1
ATOM 1992 C C . ALA A 1 254 ? 3.847 6.284 -8.531 1.00 92.81 254 ALA A C 1
ATOM 1994 O O . ALA A 1 254 ? 3.402 5.944 -7.433 1.00 92.81 254 ALA A O 1
ATOM 1995 N N . LEU A 1 255 ? 4.456 7.464 -8.722 1.00 92.44 255 LEU A N 1
ATOM 1996 C CA . LEU A 1 255 ? 4.680 8.437 -7.647 1.00 92.44 255 LEU A CA 1
ATOM 1997 C C . LEU A 1 255 ? 3.380 8.984 -7.060 1.00 92.44 255 LEU A C 1
ATOM 1999 O O . LEU A 1 255 ? 3.279 9.117 -5.846 1.00 92.44 255 LEU A O 1
ATOM 2003 N N . HIS A 1 256 ? 2.375 9.276 -7.892 1.00 91.56 256 HIS A N 1
ATOM 2004 C CA . HIS A 1 256 ? 1.097 9.816 -7.412 1.00 91.56 256 HIS A CA 1
ATOM 2005 C C . HIS A 1 256 ? 0.449 8.929 -6.345 1.00 91.56 256 HIS A C 1
ATOM 2007 O O . HIS A 1 256 ? 0.269 9.401 -5.221 1.00 91.56 256 HIS A O 1
ATOM 2013 N N . PRO A 1 257 ? 0.139 7.652 -6.640 1.00 92.75 257 PRO A N 1
ATOM 2014 C CA . PRO A 1 257 ? -0.486 6.792 -5.650 1.00 92.75 257 PRO A CA 1
ATOM 2015 C C . PRO A 1 257 ? 0.483 6.397 -4.524 1.00 92.75 257 PRO A C 1
ATOM 2017 O O . PRO A 1 257 ? 0.022 5.958 -3.473 1.00 92.75 257 PRO A O 1
ATOM 2020 N N . LEU A 1 258 ? 1.811 6.481 -4.717 1.00 93.88 258 LEU A N 1
ATOM 2021 C CA . LEU A 1 258 ? 2.785 6.222 -3.647 1.00 93.88 258 LEU A CA 1
AT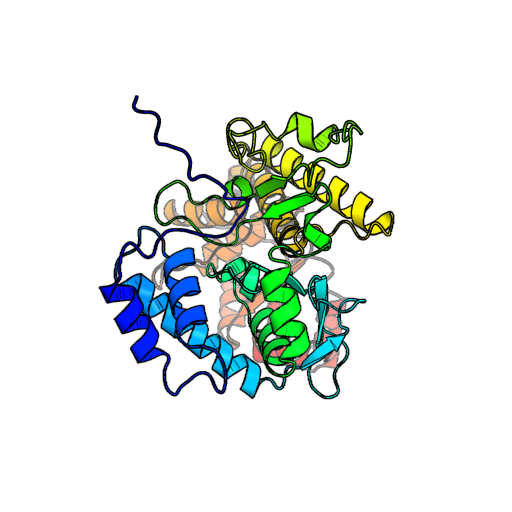OM 2022 C C . LEU A 1 258 ? 2.699 7.326 -2.595 1.00 93.88 258 LEU A C 1
ATOM 2024 O O . LEU A 1 258 ? 2.468 7.050 -1.423 1.00 93.88 258 LEU A O 1
ATOM 2028 N N . LEU A 1 259 ? 2.849 8.576 -3.034 1.00 94.75 259 LEU A N 1
ATOM 2029 C CA . LEU A 1 259 ? 2.838 9.746 -2.164 1.00 94.75 259 LEU A CA 1
ATOM 2030 C C . LEU A 1 259 ? 1.459 9.979 -1.541 1.00 94.75 259 LEU A C 1
ATOM 2032 O O . LEU A 1 259 ? 1.368 10.443 -0.413 1.00 94.75 259 LEU A O 1
ATOM 2036 N N . GLU A 1 260 ? 0.381 9.643 -2.251 1.00 94.19 260 GLU A N 1
ATOM 2037 C CA . GLU A 1 260 ? -0.971 9.658 -1.689 1.00 94.19 260 GLU A CA 1
ATOM 2038 C C . GLU A 1 260 ? -1.128 8.652 -0.543 1.00 94.19 260 GLU A C 1
ATOM 2040 O O . GLU A 1 260 ? -1.571 9.033 0.538 1.00 94.19 260 GLU A O 1
ATOM 2045 N N . ALA A 1 261 ? -0.709 7.399 -0.743 1.00 93.38 261 ALA A N 1
ATOM 2046 C CA . ALA A 1 261 ? -0.775 6.383 0.304 1.00 93.38 261 ALA A CA 1
ATOM 2047 C C . ALA A 1 261 ? 0.107 6.737 1.515 1.00 93.38 261 ALA A C 1
ATOM 2049 O O . ALA A 1 261 ? -0.292 6.492 2.656 1.00 93.38 261 ALA A O 1
ATOM 2050 N N . GLU A 1 262 ? 1.280 7.322 1.263 1.00 94.62 262 GLU A N 1
ATOM 2051 C CA . GLU A 1 262 ? 2.199 7.782 2.301 1.00 94.62 262 GLU A CA 1
ATOM 2052 C C . GLU A 1 262 ? 1.605 8.953 3.096 1.00 94.62 262 GLU A C 1
ATOM 2054 O O . GLU A 1 262 ? 1.606 8.922 4.323 1.00 94.62 262 GLU A O 1
ATOM 2059 N N . GLU A 1 263 ? 1.025 9.957 2.430 1.00 95.56 263 GLU A N 1
ATOM 2060 C CA . GLU A 1 263 ? 0.354 11.069 3.111 1.00 95.56 263 GLU A CA 1
ATOM 2061 C C . GLU A 1 263 ? -0.811 10.578 3.973 1.00 95.56 263 GLU A C 1
ATOM 2063 O O . GLU A 1 263 ? -0.889 10.934 5.147 1.00 95.56 263 GLU A O 1
ATOM 2068 N N . GLU A 1 264 ? -1.678 9.713 3.435 1.00 93.38 264 GLU A N 1
ATOM 2069 C CA . GLU A 1 264 ? -2.776 9.118 4.203 1.00 93.38 264 GLU A CA 1
ATOM 2070 C C . GLU A 1 264 ? -2.272 8.356 5.433 1.00 93.38 264 GLU A C 1
ATOM 2072 O O . GLU A 1 264 ? -2.913 8.357 6.485 1.00 93.38 264 GLU A O 1
ATOM 2077 N N . GLN A 1 265 ? -1.149 7.646 5.313 1.00 92.31 265 GLN A N 1
ATOM 2078 C CA . GLN A 1 265 ? -0.542 6.959 6.445 1.00 92.31 265 GLN A CA 1
ATOM 2079 C C . GLN A 1 265 ? -0.012 7.952 7.482 1.00 92.31 265 GLN A C 1
ATOM 2081 O O . GLN A 1 265 ? -0.394 7.850 8.643 1.00 92.31 265 GLN A O 1
ATOM 2086 N N . LEU A 1 266 ? 0.797 8.930 7.077 1.00 93.31 266 LEU A N 1
ATOM 2087 C CA . LEU A 1 266 ? 1.405 9.898 7.992 1.00 93.31 266 LEU A CA 1
ATOM 2088 C C . LEU A 1 266 ? 0.366 10.773 8.692 1.00 93.31 266 LEU A C 1
ATOM 2090 O O . LEU A 1 266 ? 0.486 11.026 9.888 1.00 93.31 266 LEU A O 1
ATOM 2094 N N . THR A 1 267 ? -0.676 11.205 7.980 1.00 92.25 267 THR A N 1
ATOM 2095 C CA . THR A 1 267 ? -1.788 11.949 8.582 1.00 92.25 267 THR A CA 1
ATOM 2096 C C . THR A 1 267 ? -2.520 11.105 9.621 1.00 92.25 267 THR A C 1
ATOM 2098 O O . THR A 1 267 ? -2.776 11.604 10.712 1.00 92.25 267 THR A O 1
ATOM 2101 N N . ARG A 1 268 ? -2.795 9.822 9.338 1.00 90.12 268 ARG A N 1
ATOM 2102 C CA . ARG A 1 268 ? -3.388 8.917 10.338 1.00 90.12 268 ARG A CA 1
ATOM 2103 C C . ARG A 1 268 ? -2.495 8.735 11.557 1.00 90.12 268 ARG A C 1
ATOM 2105 O O . ARG A 1 268 ? -3.009 8.759 12.663 1.00 90.12 268 ARG A O 1
ATOM 2112 N N . GLU A 1 269 ? -1.190 8.561 11.366 1.00 90.81 269 GLU A N 1
ATOM 2113 C CA . GLU A 1 269 ? -0.258 8.366 12.484 1.00 90.81 269 GLU A CA 1
ATOM 2114 C C . GLU A 1 269 ? -0.115 9.628 13.348 1.00 90.81 269 GLU A C 1
ATOM 2116 O O . GLU A 1 269 ? -0.006 9.523 14.566 1.00 90.81 269 GLU A O 1
ATOM 2121 N N . LEU A 1 270 ? -0.184 10.825 12.755 1.00 89.75 270 LEU A N 1
ATOM 2122 C CA . LEU A 1 270 ? -0.206 12.084 13.509 1.00 89.75 270 LEU A CA 1
ATOM 2123 C C . LEU A 1 270 ? -1.482 12.236 14.343 1.00 89.75 270 LEU A C 1
ATOM 2125 O O . LEU A 1 270 ? -1.391 12.507 15.538 1.00 89.75 270 LEU A O 1
ATOM 2129 N N . VAL A 1 271 ? -2.652 12.001 13.737 1.00 87.50 271 VAL A N 1
ATOM 2130 C CA . VAL A 1 271 ? -3.936 11.992 14.463 1.00 87.50 271 VAL A CA 1
ATOM 2131 C C . VAL A 1 271 ? -3.918 10.920 15.555 1.00 87.50 271 VAL A C 1
ATOM 2133 O O . VAL A 1 271 ? -4.350 11.157 16.677 1.00 87.50 271 VAL A O 1
ATOM 2136 N N . GLY A 1 272 ? -3.356 9.748 15.261 1.00 87.38 272 GLY A N 1
ATOM 2137 C CA . GLY A 1 272 ? -3.233 8.645 16.205 1.00 87.38 272 GLY A CA 1
ATOM 2138 C C . GLY A 1 272 ? -2.333 8.948 17.404 1.00 87.38 272 GLY A C 1
ATOM 2139 O O . GLY A 1 272 ? -2.652 8.577 18.537 1.00 87.38 272 GLY A O 1
ATOM 2140 N N . ALA A 1 273 ? -1.231 9.668 17.188 1.00 86.31 273 ALA A N 1
ATOM 2141 C CA . ALA A 1 273 ? -0.371 10.141 18.269 1.00 86.31 273 ALA A CA 1
ATOM 2142 C C . ALA A 1 273 ? -1.125 11.112 19.196 1.00 86.31 273 ALA A C 1
ATOM 2144 O O . ALA A 1 273 ? -1.061 10.979 20.419 1.00 86.31 273 ALA A O 1
ATOM 2145 N N . GLU A 1 274 ? -1.911 12.031 18.632 1.00 85.25 274 GLU A N 1
ATOM 2146 C CA . GLU A 1 274 ? -2.750 12.969 19.389 1.00 85.25 274 GLU A CA 1
ATOM 2147 C C . GLU A 1 274 ? -3.904 12.261 20.125 1.00 85.25 274 GLU A C 1
ATOM 2149 O O . GLU A 1 274 ? -4.213 12.547 21.284 1.00 85.25 274 GLU A O 1
ATOM 2154 N N . LEU A 1 275 ? -4.479 11.230 19.508 1.00 83.25 275 LEU A N 1
ATOM 2155 C CA . LEU A 1 275 ? -5.447 10.332 20.133 1.00 83.25 275 LEU A CA 1
ATOM 2156 C C . LEU A 1 275 ? -4.869 9.536 21.303 1.00 83.25 275 LEU A C 1
ATOM 2158 O O . LEU A 1 275 ? -5.599 9.195 22.237 1.00 83.25 275 LEU A O 1
ATOM 2162 N N . THR A 1 276 ? -3.575 9.258 21.287 1.00 84.94 276 THR A N 1
ATOM 2163 C CA . THR A 1 276 ? -2.912 8.542 22.378 1.00 84.94 276 THR A CA 1
ATOM 2164 C C . THR A 1 276 ? -2.599 9.483 23.545 1.00 84.94 276 THR A C 1
ATOM 2166 O O . THR A 1 276 ? -2.686 9.087 24.711 1.00 84.94 276 THR A O 1
ATOM 2169 N N . LEU A 1 277 ? -2.358 10.771 23.269 1.00 81.81 277 LEU A N 1
ATOM 2170 C CA . LEU A 1 277 ? -2.254 11.804 24.302 1.00 81.81 277 LEU A CA 1
ATOM 2171 C C . LEU A 1 277 ? -3.576 11.919 25.073 1.00 81.81 277 LEU A C 1
ATOM 2173 O O . LEU A 1 277 ? -4.638 12.183 24.513 1.00 81.81 277 LEU A O 1
ATOM 2177 N N . GLY A 1 278 ? -3.545 11.674 26.383 1.00 72.12 278 GLY A N 1
ATOM 2178 C CA . GLY A 1 278 ? -4.763 11.659 27.200 1.00 72.12 278 GLY A CA 1
ATOM 2179 C C . GLY A 1 278 ? -5.706 10.490 26.892 1.00 72.12 278 GLY A C 1
ATOM 2180 O O . GLY A 1 278 ? -6.885 10.563 27.214 1.00 72.12 278 GLY A O 1
ATOM 2181 N N . MET A 1 279 ? -5.225 9.404 26.275 1.00 80.19 279 MET A N 1
ATOM 2182 C CA . MET A 1 279 ? -6.005 8.167 26.143 1.00 80.19 279 MET A CA 1
ATOM 2183 C C . MET A 1 279 ? -6.470 7.659 27.512 1.00 80.19 279 MET A C 1
ATOM 2185 O O . MET A 1 279 ? -7.636 7.304 27.662 1.00 80.19 279 MET A O 1
ATOM 2189 N N . ASN A 1 280 ? -5.588 7.669 28.516 1.00 76.31 280 ASN A N 1
ATOM 2190 C CA . ASN A 1 280 ? -5.894 7.131 29.844 1.00 76.31 280 ASN A CA 1
ATOM 2191 C C . ASN A 1 280 ? -7.144 7.774 30.459 1.00 76.31 280 ASN A C 1
ATOM 2193 O O . ASN A 1 280 ? -8.003 7.057 30.951 1.00 76.31 280 ASN A O 1
ATOM 2197 N N . THR A 1 281 ? -7.330 9.089 30.307 1.00 77.06 281 THR A N 1
ATOM 2198 C CA . THR A 1 281 ? -8.502 9.783 30.869 1.00 77.06 281 THR A CA 1
ATOM 2199 C C . THR A 1 281 ? -9.824 9.354 30.232 1.00 77.06 281 THR A C 1
ATOM 2201 O O . THR A 1 281 ? -10.864 9.455 30.872 1.00 77.06 281 THR A O 1
ATOM 2204 N N . LYS A 1 282 ? -9.800 8.868 28.985 1.00 82.38 282 LYS A N 1
ATOM 2205 C CA . LYS A 1 282 ? -10.976 8.345 28.269 1.00 82.38 282 LYS A CA 1
ATOM 2206 C C . LYS A 1 282 ? -11.135 6.836 28.411 1.00 82.38 282 LYS A C 1
ATOM 2208 O O . LYS A 1 282 ? -12.231 6.314 28.286 1.00 82.38 282 LYS A O 1
ATOM 2213 N N . VAL A 1 283 ? -10.057 6.107 28.665 1.00 81.12 283 VAL A N 1
ATOM 2214 C CA . VAL A 1 283 ? -10.160 4.686 29.014 1.00 81.12 283 VAL A CA 1
ATOM 2215 C C . VAL A 1 283 ? -10.727 4.532 30.426 1.00 81.12 283 VAL A C 1
ATOM 2217 O O . VAL A 1 283 ? -11.511 3.620 30.670 1.00 81.12 283 VAL A O 1
ATOM 2220 N N . ASP A 1 284 ? -10.422 5.465 31.326 1.00 82.69 284 ASP A N 1
ATOM 2221 C CA . ASP A 1 284 ? -10.962 5.490 32.687 1.00 82.69 284 ASP A CA 1
ATOM 2222 C C . ASP A 1 284 ? -12.478 5.765 32.739 1.00 82.69 284 ASP A C 1
ATOM 2224 O O . ASP A 1 284 ? -13.114 5.447 33.744 1.00 82.69 284 ASP A O 1
ATOM 2228 N N . THR A 1 285 ? -13.080 6.301 31.666 1.00 88.38 285 THR A N 1
ATOM 2229 C CA . THR A 1 285 ? -14.542 6.475 31.552 1.00 88.38 285 THR A CA 1
ATOM 2230 C C . THR A 1 285 ? -15.277 5.212 31.105 1.00 88.38 285 THR A C 1
ATOM 2232 O O . THR A 1 285 ? -16.509 5.191 31.094 1.00 88.38 285 THR A O 1
ATOM 2235 N N . LEU A 1 286 ? -14.557 4.134 30.774 1.00 90.69 286 LEU A N 1
ATOM 2236 C CA . LEU A 1 286 ? -15.182 2.836 30.547 1.00 90.69 286 LEU A CA 1
ATOM 2237 C C . LEU A 1 286 ? -15.871 2.350 31.824 1.00 90.69 286 LEU A C 1
ATOM 2239 O O . LEU A 1 286 ? -15.350 2.457 32.934 1.00 90.69 286 LEU A O 1
ATOM 2243 N N . LYS A 1 287 ? -17.023 1.698 31.658 1.00 92.06 287 LYS A N 1
ATOM 2244 C CA . LYS A 1 287 ? -17.794 1.126 32.776 1.00 92.06 287 LYS A CA 1
ATOM 2245 C C . LYS A 1 287 ? -17.039 0.008 33.507 1.00 92.06 287 LYS A C 1
ATOM 2247 O O . LYS A 1 287 ? -17.382 -0.342 34.635 1.00 92.06 287 LYS A O 1
ATOM 2252 N N . ARG A 1 288 ? -16.036 -0.587 32.855 1.00 92.00 288 ARG A N 1
ATOM 2253 C CA . ARG A 1 288 ? -15.183 -1.662 33.374 1.00 92.00 288 ARG A CA 1
ATOM 2254 C C . ARG A 1 288 ? -13.740 -1.433 32.945 1.00 92.00 288 ARG A C 1
ATOM 2256 O O . ARG A 1 288 ? -13.486 -1.005 31.823 1.00 92.00 288 ARG A O 1
ATOM 2263 N N . ARG A 1 289 ? -12.801 -1.774 33.829 1.00 89.88 289 ARG A N 1
ATOM 2264 C CA . ARG A 1 289 ? -11.362 -1.630 33.575 1.00 89.88 289 ARG A CA 1
ATOM 2265 C C . ARG A 1 289 ? -10.851 -2.693 32.606 1.00 89.88 289 ARG A C 1
ATOM 2267 O O . ARG A 1 289 ? -11.291 -3.842 32.651 1.00 89.88 289 ARG A O 1
ATOM 2274 N N . LEU A 1 290 ? -9.895 -2.296 31.772 1.00 91.38 290 LEU A N 1
ATOM 2275 C CA . LEU A 1 290 ? -9.157 -3.190 30.886 1.00 91.38 290 LEU A CA 1
ATOM 2276 C C . LEU A 1 290 ? -8.008 -3.875 31.632 1.00 91.38 290 LEU A C 1
ATOM 2278 O O . LEU A 1 290 ? -7.465 -3.340 32.600 1.00 91.38 290 LEU A O 1
ATOM 2282 N N . TYR A 1 291 ? -7.602 -5.049 31.153 1.00 90.75 291 TYR A N 1
ATOM 2283 C CA . TYR A 1 291 ? -6.338 -5.649 31.577 1.00 90.75 291 TYR A CA 1
ATOM 2284 C C . TYR A 1 291 ? -5.142 -4.927 30.933 1.00 90.75 291 TYR A C 1
ATOM 2286 O O . TYR A 1 291 ? -5.279 -4.416 29.820 1.00 90.75 291 TYR A O 1
ATOM 2294 N N . PRO A 1 292 ? -3.941 -4.946 31.546 1.00 88.62 292 PRO A N 1
ATOM 2295 C CA . PRO A 1 292 ? -2.763 -4.264 31.001 1.00 88.62 292 PRO A CA 1
ATOM 2296 C C . PRO A 1 292 ? -2.440 -4.618 29.540 1.00 88.62 292 PRO A C 1
ATOM 2298 O O . PRO A 1 292 ? -2.169 -3.731 28.740 1.00 88.62 292 PRO A O 1
ATOM 2301 N N . TYR A 1 293 ? -2.556 -5.892 29.153 1.00 88.88 293 TYR A N 1
ATOM 2302 C CA . TYR A 1 293 ? -2.309 -6.324 27.770 1.00 88.88 293 TYR A CA 1
ATOM 2303 C C . TYR A 1 293 ? -3.378 -5.824 26.779 1.00 88.88 293 TYR A C 1
ATOM 2305 O O . TYR A 1 293 ? -3.101 -5.637 25.600 1.00 88.88 293 TYR A O 1
ATOM 2313 N N . GLN A 1 294 ? -4.605 -5.567 27.245 1.00 91.62 294 GLN A N 1
ATOM 2314 C CA . GLN A 1 294 ? -5.683 -5.030 26.408 1.00 91.62 294 GLN A CA 1
ATOM 2315 C C . GLN A 1 294 ? -5.467 -3.547 26.105 1.00 91.62 294 GLN A C 1
ATOM 2317 O O . GLN A 1 294 ? -5.829 -3.097 25.020 1.00 91.62 294 GLN A O 1
ATOM 2322 N N . HIS A 1 295 ? -4.848 -2.799 27.027 1.00 90.00 295 HIS A N 1
ATOM 2323 C CA . HIS A 1 295 ? -4.449 -1.416 26.766 1.00 90.00 295 HIS A CA 1
ATOM 2324 C C . HIS A 1 295 ? -3.498 -1.331 25.576 1.00 90.00 295 HIS A C 1
ATOM 2326 O O . HIS A 1 295 ? -3.676 -0.460 24.736 1.00 90.00 295 HIS A O 1
ATOM 2332 N N . GLU A 1 296 ? -2.545 -2.257 25.458 1.00 89.62 296 GLU A N 1
ATOM 2333 C CA . GLU A 1 296 ? -1.586 -2.267 24.351 1.00 89.62 296 GLU A CA 1
ATOM 2334 C C . GLU A 1 296 ? -2.281 -2.368 22.984 1.00 89.62 296 GLU A C 1
ATOM 2336 O O . GLU A 1 296 ? -1.951 -1.618 22.063 1.00 89.62 296 GLU A O 1
ATOM 2341 N N . GLY A 1 297 ? -3.282 -3.247 22.856 1.00 90.25 297 GLY A N 1
ATOM 2342 C CA . GLY A 1 297 ? -4.073 -3.381 21.631 1.00 90.25 297 GLY A CA 1
ATOM 2343 C C . GLY A 1 297 ? -4.863 -2.113 21.293 1.00 90.25 297 GLY A C 1
ATOM 2344 O O . GLY A 1 297 ? -4.879 -1.683 20.138 1.00 90.25 297 GLY A O 1
ATOM 2345 N N . VAL A 1 298 ? -5.459 -1.466 22.300 1.00 92.00 298 VAL A N 1
ATOM 2346 C CA . VAL A 1 298 ? -6.185 -0.197 22.120 1.00 92.00 298 VAL A CA 1
ATOM 2347 C C . VAL A 1 298 ? -5.230 0.929 21.719 1.00 92.00 298 VAL A C 1
ATOM 2349 O O . VAL A 1 298 ? -5.505 1.625 20.744 1.00 92.00 298 VAL A O 1
ATOM 2352 N N . THR A 1 299 ? -4.092 1.076 22.402 1.00 90.88 299 THR A N 1
ATOM 2353 C CA . THR A 1 299 ? -3.070 2.085 22.090 1.00 90.88 299 THR A CA 1
ATOM 2354 C C . THR A 1 299 ? -2.568 1.927 20.661 1.00 90.88 299 THR A C 1
ATOM 2356 O O . THR A 1 299 ? -2.641 2.868 19.876 1.00 90.88 299 THR A O 1
ATOM 2359 N N . LYS A 1 300 ? -2.158 0.712 20.271 1.00 90.50 300 LYS A N 1
ATOM 2360 C CA . LYS A 1 300 ? -1.686 0.425 18.907 1.00 90.50 300 LYS A CA 1
ATOM 2361 C C . LYS A 1 300 ? -2.737 0.756 17.850 1.00 90.50 300 LYS A C 1
ATOM 2363 O O . LYS A 1 300 ? -2.397 1.250 16.775 1.00 90.50 300 LYS A O 1
ATOM 2368 N N . PHE A 1 301 ? -4.010 0.475 18.131 1.00 92.06 301 PHE A N 1
ATOM 2369 C CA . PHE A 1 301 ? -5.094 0.817 17.218 1.00 92.06 301 PHE A CA 1
ATOM 2370 C C . PHE A 1 301 ? -5.263 2.331 17.080 1.00 92.06 301 PHE A C 1
ATOM 2372 O O . PHE A 1 301 ? -5.381 2.808 15.954 1.00 92.06 301 PHE A O 1
ATOM 2379 N N . LEU A 1 302 ? -5.243 3.079 18.187 1.00 90.62 302 LEU A N 1
ATOM 2380 C CA . LEU A 1 302 ? -5.362 4.536 18.159 1.00 90.62 302 LEU A CA 1
ATOM 2381 C C . LEU A 1 302 ? -4.175 5.172 17.427 1.00 90.62 302 LEU A C 1
ATOM 2383 O O . LEU A 1 302 ? -4.399 5.974 16.530 1.00 90.62 302 LEU A O 1
ATOM 2387 N N . GLU A 1 303 ? -2.942 4.745 17.709 1.00 88.50 303 GLU A N 1
ATOM 2388 C CA . GLU A 1 303 ? -1.722 5.243 17.055 1.00 88.50 303 GLU A CA 1
ATOM 2389 C C . GLU A 1 303 ? -1.707 5.007 15.540 1.00 88.50 303 GLU A C 1
ATOM 2391 O O . GLU A 1 303 ? -1.285 5.869 14.771 1.00 88.50 303 GLU A O 1
ATOM 2396 N N . LYS A 1 304 ? -2.130 3.819 15.090 1.00 86.81 304 LYS A N 1
ATOM 2397 C CA . LYS A 1 304 ? -2.033 3.423 13.675 1.00 86.81 304 LYS A CA 1
ATOM 2398 C C . LYS A 1 304 ? -3.316 3.659 12.881 1.00 86.81 304 LYS A C 1
ATOM 2400 O O . LYS A 1 304 ? -3.294 3.562 11.651 1.00 86.81 304 LYS A O 1
ATOM 2405 N N . GLY A 1 305 ? -4.444 3.884 13.551 1.00 87.31 305 GLY A N 1
ATOM 2406 C CA . GLY A 1 305 ? -5.790 3.996 12.974 1.00 87.31 305 GLY A CA 1
ATOM 2407 C C . GLY A 1 305 ? -6.347 2.701 12.359 1.00 87.31 305 GLY A C 1
ATOM 2408 O O . GLY A 1 305 ? -7.522 2.632 12.003 1.00 87.31 305 GLY A O 1
ATOM 2409 N N . ARG A 1 306 ? -5.522 1.660 12.202 1.00 89.50 306 ARG A N 1
ATOM 2410 C CA . ARG A 1 306 ? -5.896 0.334 11.698 1.00 89.50 306 ARG A CA 1
ATOM 2411 C C . ARG A 1 306 ? -5.092 -0.732 12.429 1.00 89.50 306 ARG A C 1
ATOM 2413 O O . ARG A 1 306 ? -3.883 -0.587 12.591 1.00 89.50 306 ARG A O 1
ATOM 2420 N N . LEU A 1 307 ? -5.745 -1.823 12.813 1.00 91.81 307 LEU A N 1
ATOM 2421 C CA . LEU A 1 307 ? -5.089 -2.922 13.514 1.00 91.81 307 LEU A CA 1
ATOM 2422 C C . LEU A 1 307 ? -5.751 -4.255 13.171 1.00 91.81 307 LEU A C 1
ATOM 2424 O O . LEU A 1 307 ? -6.977 -4.358 13.148 1.00 91.81 307 LEU A O 1
ATOM 2428 N N . LEU A 1 308 ? -4.930 -5.276 12.926 1.00 93.75 308 LEU A N 1
ATOM 2429 C CA . LEU A 1 308 ? -5.369 -6.666 12.937 1.00 93.75 308 LEU A CA 1
ATOM 2430 C C . LEU A 1 308 ? -5.106 -7.228 14.336 1.00 93.75 308 LEU A C 1
ATOM 2432 O O . LEU A 1 308 ? -3.960 -7.504 14.682 1.00 93.75 308 LEU A O 1
ATOM 2436 N N . LEU A 1 309 ? -6.164 -7.384 15.131 1.00 90.19 309 LEU A N 1
ATOM 2437 C CA . LEU A 1 309 ? -6.090 -8.014 16.450 1.00 90.19 309 LEU A CA 1
ATOM 2438 C C . LEU A 1 309 ? -6.124 -9.538 16.298 1.00 90.19 309 LEU A C 1
ATOM 2440 O O . LEU A 1 309 ? -7.194 -10.134 16.160 1.00 90.19 309 LEU A O 1
ATOM 2444 N N . ALA A 1 310 ? -4.941 -10.149 16.304 1.00 88.81 310 ALA A N 1
ATOM 2445 C CA . ALA A 1 310 ? -4.739 -11.588 16.127 1.00 88.81 310 ALA A CA 1
ATOM 2446 C C . ALA A 1 310 ? -4.446 -12.332 17.447 1.00 88.81 310 ALA A C 1
ATOM 2448 O O . ALA A 1 310 ? -3.847 -13.401 17.421 1.00 88.81 310 ALA A O 1
ATOM 2449 N N . ASP A 1 311 ? -4.872 -11.776 18.584 1.00 87.75 311 ASP A N 1
ATOM 2450 C CA . ASP A 1 311 ? -4.755 -12.414 19.901 1.00 87.75 311 ASP A CA 1
ATOM 2451 C C . ASP A 1 311 ? -5.523 -13.744 19.956 1.00 87.75 311 ASP A C 1
ATOM 2453 O O . ASP A 1 311 ? -6.531 -13.925 19.257 1.00 87.75 311 ASP A O 1
ATOM 2457 N N . ASP A 1 312 ? -5.129 -14.637 20.862 1.00 89.44 312 ASP A N 1
ATOM 2458 C CA . ASP A 1 312 ? -5.818 -15.907 21.089 1.00 89.44 312 ASP A CA 1
ATOM 2459 C C . ASP A 1 312 ? -7.302 -15.735 21.457 1.00 89.44 312 ASP A C 1
ATOM 2461 O O . ASP A 1 312 ? -7.802 -14.684 21.895 1.00 89.44 312 ASP A O 1
ATOM 2465 N N . MET A 1 313 ? -8.072 -16.792 21.208 1.00 86.06 313 MET A N 1
ATOM 2466 C CA . MET A 1 313 ? -9.483 -16.852 21.584 1.00 86.06 313 MET A CA 1
ATOM 2467 C C . MET A 1 313 ? -9.625 -16.705 23.106 1.00 86.06 313 MET A C 1
ATOM 2469 O O . MET A 1 313 ? -8.907 -17.338 23.866 1.00 86.06 313 MET A O 1
ATOM 2473 N N . GLY A 1 314 ? -10.555 -15.857 23.554 1.00 86.00 314 GLY A N 1
ATOM 2474 C CA . GLY A 1 314 ? -10.801 -15.621 24.984 1.00 86.00 314 GLY A CA 1
ATOM 2475 C C . GLY A 1 314 ? -10.051 -14.435 25.604 1.00 86.00 314 GLY A C 1
ATOM 2476 O O . GLY A 1 314 ? -10.469 -13.966 26.655 1.00 86.00 314 GLY A O 1
ATOM 2477 N N . LEU A 1 315 ? -9.052 -13.846 24.935 1.00 88.81 315 LEU A N 1
ATOM 2478 C CA . LEU A 1 315 ? -8.283 -12.697 25.460 1.00 88.81 315 LEU A CA 1
ATOM 2479 C C . LEU A 1 315 ? -9.016 -11.335 25.391 1.00 88.81 315 LEU A C 1
ATOM 2481 O O . LEU A 1 315 ? -8.436 -10.268 25.585 1.00 88.81 315 LEU A O 1
ATOM 2485 N N . GLY A 1 316 ? -10.323 -11.335 25.116 1.00 90.69 316 GLY A N 1
ATOM 2486 C CA . GLY A 1 316 ? -11.131 -10.112 25.148 1.00 90.69 316 GLY A CA 1
ATOM 2487 C C . GLY A 1 316 ? -10.923 -9.161 23.963 1.00 90.69 316 GLY A C 1
ATOM 2488 O O . GLY A 1 316 ? -11.040 -7.951 24.128 1.00 90.69 316 GLY A O 1
ATOM 2489 N N . LYS A 1 317 ? -10.688 -9.679 22.748 1.00 94.50 317 LYS A N 1
ATOM 2490 C CA . LYS A 1 317 ? -10.623 -8.867 21.510 1.00 94.50 317 LYS A CA 1
ATOM 2491 C C . LYS A 1 317 ? -11.847 -7.965 21.310 1.00 94.50 317 LYS A C 1
ATOM 2493 O O . LYS A 1 317 ? -11.712 -6.818 20.898 1.00 94.50 317 LYS A O 1
ATOM 2498 N N . THR A 1 318 ? -13.040 -8.468 21.639 1.00 94.50 318 THR A N 1
ATOM 2499 C CA . THR A 1 318 ? -14.286 -7.686 21.605 1.00 94.50 318 THR A CA 1
ATOM 2500 C C . THR A 1 318 ? -14.201 -6.469 22.523 1.00 94.50 318 THR A C 1
ATOM 2502 O O . THR A 1 318 ? -14.569 -5.372 22.123 1.00 94.50 318 THR A O 1
ATOM 2505 N N . ILE A 1 319 ? -13.658 -6.647 23.728 1.00 94.50 319 ILE A N 1
ATOM 2506 C CA . ILE A 1 319 ? -13.513 -5.579 24.721 1.00 94.50 319 ILE A CA 1
ATOM 2507 C C . ILE A 1 319 ? -12.509 -4.532 24.230 1.00 94.50 319 ILE A C 1
ATOM 2509 O O . ILE A 1 319 ? -12.802 -3.342 24.297 1.00 94.50 319 ILE A O 1
ATOM 2513 N N . GLN A 1 320 ? -11.368 -4.956 23.673 1.00 95.00 320 GLN A N 1
ATOM 2514 C CA . GLN A 1 320 ? -10.392 -4.037 23.075 1.00 95.00 320 GLN A CA 1
ATOM 2515 C C . GLN A 1 320 ? -11.022 -3.202 21.946 1.00 95.00 320 GLN A C 1
ATOM 2517 O O . GLN A 1 320 ? -10.847 -1.986 21.898 1.00 95.00 320 GLN A O 1
ATOM 2522 N N . ALA A 1 321 ? -11.817 -3.828 21.071 1.00 95.38 321 ALA A N 1
ATOM 2523 C CA . ALA A 1 321 ? -12.518 -3.125 19.997 1.00 95.38 321 ALA A CA 1
ATOM 2524 C C . ALA A 1 321 ? -13.558 -2.120 20.528 1.00 95.38 321 ALA A C 1
ATOM 2526 O O . ALA A 1 321 ? -13.625 -0.992 20.037 1.00 95.38 321 ALA A O 1
ATOM 2527 N N . ILE A 1 322 ? -14.340 -2.496 21.548 1.00 96.00 322 ILE A N 1
ATOM 2528 C CA . ILE A 1 322 ? -15.304 -1.598 22.206 1.00 96.00 322 ILE A CA 1
ATOM 2529 C C . ILE A 1 322 ? -14.578 -0.414 22.851 1.00 96.00 322 ILE A C 1
ATOM 2531 O O . ILE A 1 322 ? -15.000 0.726 22.675 1.00 96.00 322 ILE A O 1
ATOM 2535 N N . ALA A 1 323 ? -13.477 -0.665 23.560 1.00 94.75 323 ALA A N 1
ATOM 2536 C CA . ALA A 1 323 ? -12.689 0.373 24.212 1.00 94.75 323 ALA A CA 1
ATOM 2537 C C . ALA A 1 323 ? -12.111 1.377 23.209 1.00 94.75 323 ALA A C 1
ATOM 2539 O O . ALA A 1 323 ? -12.221 2.584 23.411 1.00 94.75 323 ALA A O 1
ATOM 2540 N N . ALA A 1 324 ? -11.570 0.895 22.090 1.00 94.50 324 ALA A N 1
ATOM 2541 C CA . ALA A 1 324 ? -11.120 1.754 21.003 1.00 94.50 324 ALA A CA 1
ATOM 2542 C C . ALA A 1 324 ? -12.255 2.635 20.450 1.00 94.50 324 ALA A C 1
ATOM 2544 O O . ALA A 1 324 ? -12.085 3.844 20.302 1.00 94.50 324 ALA A O 1
ATOM 2545 N N . CYS A 1 325 ? -13.433 2.051 20.203 1.00 95.31 325 CYS A N 1
ATOM 2546 C CA . CYS A 1 325 ? -14.607 2.793 19.741 1.00 95.31 325 CYS A CA 1
ATOM 2547 C C . CYS A 1 325 ? -15.064 3.851 20.756 1.00 95.31 325 CYS A C 1
ATOM 2549 O O . CYS A 1 325 ? -15.374 4.979 20.377 1.00 95.31 325 CYS A O 1
ATOM 2551 N N . HIS A 1 326 ? -15.078 3.497 22.042 1.00 94.94 326 HIS A N 1
ATOM 2552 C CA . HIS A 1 326 ? -15.434 4.394 23.137 1.00 94.94 326 HIS A CA 1
ATOM 2553 C C . HIS A 1 326 ? -14.503 5.608 23.193 1.00 94.94 326 HIS A C 1
ATOM 2555 O O . HIS A 1 326 ? -14.983 6.738 23.219 1.00 94.94 326 HIS A O 1
ATOM 2561 N N . VAL A 1 327 ? -13.184 5.388 23.145 1.00 92.75 327 VAL A N 1
ATOM 2562 C CA . VAL A 1 327 ? -12.197 6.479 23.164 1.00 92.75 327 VAL A CA 1
ATOM 2563 C C . VAL A 1 327 ? -12.366 7.393 21.951 1.00 92.75 327 VAL A C 1
ATOM 2565 O O . VAL A 1 327 ? -12.388 8.611 22.115 1.00 92.75 327 VAL A O 1
ATOM 2568 N N . LEU A 1 328 ? -12.530 6.827 20.750 1.00 92.56 328 LEU A N 1
ATOM 2569 C CA . LEU A 1 328 ? -12.736 7.608 19.525 1.00 92.56 328 LEU A CA 1
ATOM 2570 C C . LEU A 1 328 ? -14.002 8.473 19.583 1.00 92.56 328 LEU A C 1
ATOM 2572 O O . LEU A 1 328 ? -13.975 9.629 19.163 1.00 92.56 328 LEU A O 1
ATOM 2576 N N . TRP A 1 329 ? -15.098 7.934 20.119 1.00 94.06 329 TRP A N 1
ATOM 2577 C CA . TRP A 1 329 ? -16.358 8.666 20.257 1.00 94.06 329 TRP A CA 1
ATOM 2578 C C . TRP A 1 329 ? -16.266 9.773 21.314 1.00 94.06 329 TRP A C 1
ATOM 2580 O O . TRP A 1 329 ? -16.573 10.926 21.025 1.00 94.06 329 TRP A O 1
ATOM 2590 N N . HIS A 1 330 ? -15.728 9.476 22.501 1.00 91.62 330 HIS A N 1
ATOM 2591 C CA . HIS A 1 330 ? -15.565 10.459 23.585 1.00 91.62 330 HIS A CA 1
ATOM 2592 C C . HIS A 1 330 ? -14.535 11.558 23.304 1.00 91.62 330 HIS A C 1
ATOM 2594 O O . HIS A 1 330 ? -14.495 12.562 24.025 1.00 91.62 330 HIS A O 1
ATOM 2600 N N . LYS A 1 331 ? -13.661 11.357 22.314 1.00 89.38 331 LYS A N 1
ATOM 2601 C CA . LYS A 1 331 ? -12.753 12.387 21.795 1.00 89.38 331 LYS A CA 1
ATOM 2602 C C . LYS A 1 331 ? -13.340 13.176 20.624 1.00 89.38 331 LYS A C 1
ATOM 2604 O O . LYS A 1 331 ? -12.742 14.163 20.223 1.00 89.38 331 LYS A O 1
ATOM 2609 N N . GLY A 1 332 ? -14.502 12.781 20.104 1.00 89.69 332 GLY A N 1
ATOM 2610 C CA . GLY A 1 332 ? -15.152 13.443 18.973 1.00 89.69 332 GLY A CA 1
ATOM 2611 C C . GLY A 1 332 ? -14.549 13.109 17.604 1.00 89.69 332 GLY A C 1
ATOM 2612 O O . GLY A 1 332 ? -15.028 13.631 16.602 1.00 89.69 332 GLY A O 1
ATOM 2613 N N . GLU A 1 333 ? -13.558 12.213 17.534 1.00 89.31 333 GLU A N 1
ATOM 2614 C CA . GLU A 1 333 ? -12.936 11.789 16.269 1.00 89.31 333 GLU A CA 1
ATOM 2615 C C . GLU A 1 333 ? -13.880 10.943 15.412 1.00 89.31 333 GLU A C 1
ATOM 2617 O O . GLU A 1 333 ? -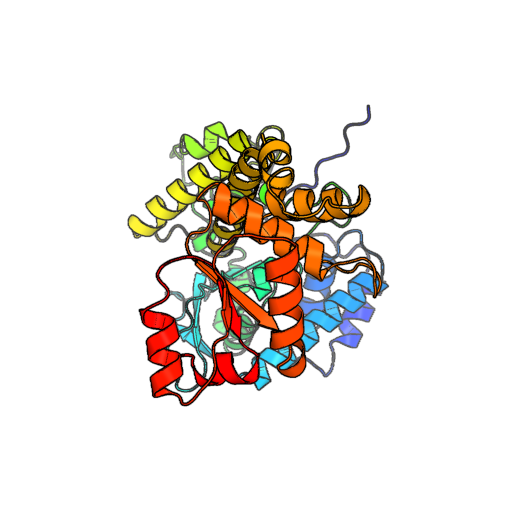13.820 10.952 14.182 1.00 89.31 333 GLU A O 1
ATOM 2622 N N . VAL A 1 334 ? -14.781 10.197 16.057 1.00 91.88 334 VAL A N 1
ATOM 2623 C CA . VAL A 1 334 ? -15.801 9.404 15.372 1.00 91.88 334 VAL A CA 1
ATOM 2624 C C . VAL A 1 334 ? -17.175 9.806 15.867 1.00 91.88 334 VAL A C 1
ATOM 2626 O O . VAL A 1 334 ? -17.566 9.496 16.986 1.00 91.88 334 VAL A O 1
ATOM 2629 N N . LYS A 1 335 ? -17.953 10.425 14.977 1.00 94.19 335 LYS A N 1
ATOM 2630 C CA . LYS A 1 335 ? -19.377 10.681 15.214 1.00 94.19 335 LYS A CA 1
ATOM 2631 C C . LYS A 1 335 ? -20.230 9.437 14.975 1.00 94.19 335 LYS A C 1
ATOM 2633 O O . LYS A 1 335 ? -21.206 9.220 15.684 1.00 94.19 335 LYS A O 1
ATOM 2638 N N . ARG A 1 336 ? -19.886 8.627 13.966 1.00 94.81 336 ARG A N 1
ATOM 2639 C CA . ARG A 1 336 ? -20.619 7.407 13.597 1.00 94.81 336 ARG A CA 1
ATOM 2640 C C . ARG A 1 336 ? -19.680 6.257 13.251 1.00 94.81 336 ARG A C 1
ATOM 2642 O O . ARG A 1 336 ? -18.743 6.460 12.486 1.00 94.81 336 ARG A O 1
ATOM 2649 N N . GLY A 1 337 ? -19.974 5.053 13.734 1.00 95.06 337 GLY A N 1
ATOM 2650 C CA . GLY A 1 337 ? -19.222 3.837 13.410 1.00 95.06 337 GLY A CA 1
ATOM 2651 C C . GLY A 1 337 ? -20.106 2.663 12.987 1.00 95.06 337 GLY A C 1
ATOM 2652 O O . GLY A 1 337 ? -21.293 2.613 13.304 1.00 95.06 337 GLY A O 1
ATOM 2653 N N . LEU A 1 338 ? -19.522 1.700 12.271 1.00 95.75 338 LEU A N 1
ATOM 2654 C CA . LEU A 1 338 ? -20.178 0.453 11.869 1.00 95.75 338 LEU A CA 1
ATOM 2655 C C . LEU A 1 338 ? -19.343 -0.744 12.327 1.00 95.75 338 LEU A C 1
ATOM 2657 O O . LEU A 1 338 ? -18.167 -0.864 11.992 1.00 95.75 338 LEU A O 1
ATOM 2661 N N . LEU A 1 339 ? -19.988 -1.654 13.042 1.00 96.69 339 LEU A N 1
ATOM 2662 C CA . LEU A 1 339 ? -19.464 -2.940 13.467 1.00 96.69 339 LEU A CA 1
ATOM 2663 C C . LEU A 1 339 ? -20.082 -4.016 12.580 1.00 96.69 339 LEU A C 1
ATOM 2665 O O . LEU A 1 339 ? -21.306 -4.149 12.511 1.00 96.69 339 LEU A O 1
ATOM 2669 N N . VAL A 1 340 ? -19.235 -4.791 11.908 1.00 96.75 340 VAL A N 1
ATOM 2670 C CA . VAL A 1 340 ? -19.674 -5.920 11.084 1.00 96.75 340 VAL A CA 1
ATOM 2671 C C . VAL A 1 340 ? -19.263 -7.210 11.771 1.00 96.75 340 VAL A C 1
ATOM 2673 O O . VAL A 1 340 ? -18.075 -7.490 11.916 1.00 96.75 340 VAL A O 1
ATOM 2676 N N . VAL A 1 341 ? -20.250 -7.985 12.215 1.00 96.44 341 VAL A N 1
ATOM 2677 C CA . VAL A 1 341 ? -20.047 -9.219 12.985 1.00 96.44 341 VAL A CA 1
ATOM 2678 C C . VAL A 1 341 ? -20.907 -10.351 12.415 1.00 96.44 341 VAL A C 1
ATOM 2680 O O . VAL A 1 341 ? -21.945 -10.083 11.809 1.00 96.44 341 VAL A O 1
ATOM 2683 N N . PRO A 1 342 ? -20.539 -11.631 12.603 1.00 96.00 342 PRO A N 1
ATOM 2684 C CA . PRO A 1 342 ? -21.433 -12.745 12.297 1.00 96.00 342 PRO A CA 1
ATOM 2685 C C . PRO A 1 342 ? -22.818 -12.548 12.928 1.00 96.00 342 PRO A C 1
ATOM 2687 O O . PRO A 1 342 ? -22.916 -12.134 14.084 1.00 96.00 342 PRO A O 1
ATOM 2690 N N . ALA A 1 343 ? -23.890 -12.873 12.197 1.00 93.94 343 ALA A N 1
ATOM 2691 C CA . ALA A 1 343 ? -25.264 -12.613 12.639 1.00 93.94 343 ALA A CA 1
ATOM 2692 C C . ALA A 1 343 ? -25.588 -13.114 14.069 1.00 93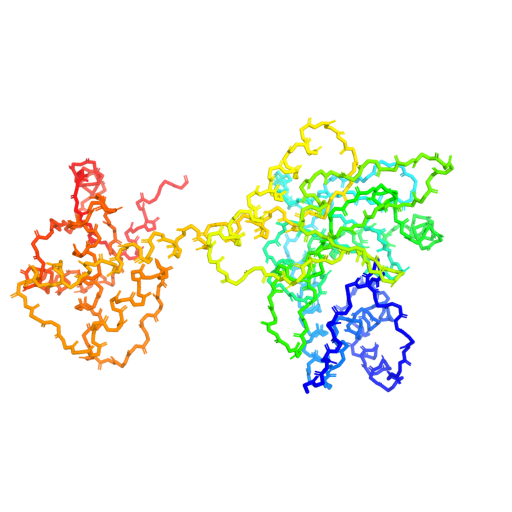.94 343 ALA A C 1
ATOM 2694 O O . ALA A 1 343 ? -26.180 -12.342 14.827 1.00 93.94 343 ALA A O 1
ATOM 2695 N N . PRO A 1 344 ? -25.149 -14.319 14.503 1.00 94.81 344 PRO A N 1
ATOM 2696 C CA . PRO A 1 344 ? -25.401 -14.798 15.867 1.00 94.81 344 PRO A CA 1
ATOM 2697 C C . PRO A 1 344 ? -24.707 -13.964 16.954 1.00 94.81 344 PRO A C 1
ATOM 2699 O O . PRO A 1 344 ? -25.166 -13.916 18.094 1.00 94.81 344 PRO A O 1
ATOM 2702 N N . LEU A 1 345 ? -23.607 -13.286 16.609 1.00 95.62 345 LEU A N 1
ATOM 2703 C CA . LEU A 1 345 ? -22.802 -12.519 17.555 1.00 95.62 345 LEU A CA 1
ATOM 2704 C C . LEU A 1 345 ? -23.341 -11.105 17.794 1.00 95.62 345 LEU A C 1
ATOM 2706 O O . LEU A 1 345 ? -22.907 -10.474 18.753 1.00 95.62 345 LEU A O 1
ATOM 2710 N N . LYS A 1 346 ? -24.309 -10.607 17.008 1.00 96.31 346 LYS A N 1
ATOM 2711 C CA . LYS A 1 346 ? -24.861 -9.247 17.184 1.00 96.31 346 LYS A CA 1
ATOM 2712 C C . LYS A 1 346 ? -25.395 -9.014 18.600 1.00 96.31 346 LYS A C 1
ATOM 2714 O O . LYS A 1 346 ? -25.058 -8.016 19.231 1.00 96.31 346 LYS A O 1
ATOM 2719 N N . SER A 1 347 ? -26.163 -9.971 19.129 1.00 95.31 347 SER A N 1
ATOM 2720 C CA . SER A 1 347 ? -26.720 -9.877 20.487 1.00 95.31 347 SER A CA 1
ATOM 2721 C C . SER A 1 347 ? -25.634 -9.930 21.567 1.00 95.31 347 SER A C 1
ATOM 2723 O O . SER A 1 347 ? -25.720 -9.216 22.563 1.00 95.31 347 SER A O 1
ATOM 2725 N N . GLN A 1 348 ? -24.595 -10.749 21.370 1.00 95.44 348 GLN A N 1
ATOM 2726 C CA . GLN A 1 348 ? -23.460 -10.831 22.287 1.00 95.44 348 GLN A CA 1
ATOM 2727 C C . GLN A 1 348 ? -22.672 -9.522 22.299 1.00 95.44 348 GLN A C 1
ATOM 2729 O O . GLN A 1 348 ? -22.396 -9.000 23.373 1.00 95.44 348 GLN A O 1
ATOM 2734 N N . TRP A 1 349 ? -22.374 -8.961 21.126 1.00 97.00 349 TRP A N 1
ATOM 2735 C CA . TRP A 1 349 ? -21.708 -7.668 21.009 1.00 97.00 349 TRP A CA 1
ATOM 2736 C C . TRP A 1 349 ? -22.506 -6.553 21.675 1.00 97.00 349 TRP A C 1
ATOM 2738 O O . TRP A 1 349 ? -21.919 -5.768 22.404 1.00 97.00 349 TRP A O 1
ATOM 2748 N N . ALA A 1 350 ? -23.829 -6.509 21.500 1.00 96.69 350 ALA A N 1
ATOM 2749 C CA . ALA A 1 350 ? -24.665 -5.503 22.152 1.00 96.69 350 ALA A CA 1
ATOM 2750 C C . ALA A 1 350 ? -24.657 -5.616 23.686 1.00 96.69 350 ALA A C 1
ATOM 2752 O O . ALA A 1 350 ? -24.596 -4.599 24.377 1.00 96.69 350 ALA A O 1
ATOM 2753 N N . ARG A 1 351 ? -24.658 -6.843 24.229 1.00 96.25 351 ARG A N 1
ATOM 2754 C CA . ARG A 1 351 ? -24.521 -7.067 25.678 1.00 96.25 351 ARG A CA 1
ATOM 2755 C C . ARG A 1 351 ? -23.163 -6.596 26.195 1.00 96.25 351 ARG A C 1
ATOM 2757 O O . ARG A 1 351 ? -23.124 -5.827 27.147 1.00 96.25 351 ARG A O 1
ATOM 2764 N N . GLU A 1 352 ? -22.070 -7.016 25.560 1.00 96.38 352 GLU A N 1
ATOM 2765 C CA . GLU A 1 352 ? -20.717 -6.578 25.939 1.00 96.38 352 GLU A CA 1
ATOM 2766 C C . GLU A 1 352 ? -20.575 -5.055 25.816 1.00 96.38 352 GLU A C 1
ATOM 2768 O O . GLU A 1 352 ? -20.070 -4.394 26.718 1.00 96.38 352 GLU A O 1
ATOM 2773 N N . TRP A 1 353 ? -21.105 -4.465 24.745 1.00 97.44 353 TRP A N 1
ATOM 2774 C CA . TRP A 1 353 ? -21.094 -3.021 24.544 1.00 97.44 353 TRP A CA 1
ATOM 2775 C C . TRP A 1 353 ? -21.747 -2.280 25.707 1.00 97.44 353 TRP A C 1
ATOM 2777 O O . TRP A 1 353 ? -21.134 -1.381 26.274 1.00 97.44 353 TRP A O 1
ATOM 2787 N N . ALA A 1 354 ? -22.946 -2.698 26.123 1.00 96.25 354 ALA A N 1
ATOM 2788 C CA . ALA A 1 354 ? -23.656 -2.087 27.243 1.00 96.25 354 ALA A CA 1
ATOM 2789 C C . ALA A 1 354 ? -22.902 -2.216 28.582 1.00 96.25 354 ALA A C 1
ATOM 2791 O O . ALA A 1 354 ? -23.027 -1.334 29.438 1.00 96.25 354 ALA A O 1
ATOM 2792 N N . LEU A 1 355 ? -22.114 -3.285 28.758 1.00 94.81 355 LEU A N 1
ATOM 2793 C CA . LEU A 1 355 ? -21.307 -3.534 29.957 1.00 94.81 355 LEU A CA 1
ATOM 2794 C C . LEU A 1 355 ? -20.021 -2.704 30.024 1.00 94.81 355 LEU A C 1
ATOM 2796 O O . LEU A 1 355 ? -19.537 -2.471 31.130 1.00 94.81 355 LEU A O 1
ATOM 2800 N N . PHE A 1 356 ? -19.463 -2.288 28.884 1.00 94.44 356 PHE A N 1
ATOM 2801 C CA . PHE A 1 356 ? -18.157 -1.620 28.815 1.00 94.44 356 PHE A CA 1
ATOM 2802 C C . PHE A 1 356 ? -18.237 -0.148 28.397 1.00 94.44 356 PHE A C 1
ATOM 2804 O O . PHE A 1 356 ? -17.473 0.662 28.917 1.00 94.44 356 PHE A O 1
ATOM 2811 N N . SER A 1 357 ? -19.164 0.214 27.511 1.00 95.94 357 SER A N 1
ATOM 2812 C CA . SER A 1 357 ? -19.286 1.552 26.926 1.00 95.94 357 SER A CA 1
ATOM 2813 C C . SER A 1 357 ? -20.673 2.155 27.160 1.00 95.94 357 SER A C 1
ATOM 2815 O O . SER A 1 357 ? -21.676 1.460 27.347 1.00 95.94 357 SER A O 1
ATOM 2817 N N . ASP A 1 358 ? -20.724 3.479 27.185 1.00 95.06 358 ASP A N 1
ATOM 2818 C CA . ASP A 1 358 ? -21.921 4.321 27.175 1.00 95.06 358 ASP A CA 1
ATOM 2819 C C . ASP A 1 358 ? -22.213 4.931 25.794 1.00 95.06 358 ASP A C 1
ATOM 2821 O O . ASP A 1 358 ? -23.284 5.501 25.602 1.00 95.06 358 ASP A O 1
ATOM 2825 N N . ALA A 1 359 ? -21.304 4.777 24.825 1.00 95.00 359 ALA A N 1
ATOM 2826 C CA . ALA A 1 359 ? -21.508 5.268 23.470 1.00 95.00 359 ALA A CA 1
ATOM 2827 C C . ALA A 1 359 ? -22.778 4.639 22.856 1.00 95.00 359 ALA A C 1
ATOM 2829 O O . ALA A 1 359 ? -22.986 3.428 23.021 1.00 95.00 359 ALA A O 1
ATOM 2830 N N . PRO A 1 360 ? -23.616 5.402 22.126 1.00 95.88 360 PRO A N 1
ATOM 2831 C CA . PRO A 1 360 ? -24.855 4.873 21.565 1.00 95.88 360 PRO A CA 1
ATOM 2832 C C . PRO A 1 360 ? -24.587 3.705 20.613 1.00 95.88 360 PRO A C 1
ATOM 2834 O O . PRO A 1 360 ? -23.639 3.747 19.828 1.00 95.88 360 PRO A O 1
ATOM 2837 N N . LEU A 1 361 ? -25.432 2.676 20.662 1.00 97.19 361 LEU A N 1
ATOM 2838 C CA . LEU A 1 361 ? -25.323 1.489 19.819 1.00 97.19 361 LEU A CA 1
ATOM 2839 C C . LEU A 1 361 ? -26.702 1.057 19.333 1.00 97.19 361 LEU A C 1
ATOM 2841 O O . LEU A 1 361 ? -27.589 0.829 20.151 1.00 97.19 361 LEU A O 1
ATOM 2845 N N . GLN A 1 362 ? -26.850 0.869 18.026 1.00 96.69 362 GLN A N 1
ATOM 2846 C CA . GLN A 1 362 ? -28.085 0.391 17.418 1.00 96.69 362 GLN A CA 1
ATOM 2847 C C . GLN A 1 362 ? -27.827 -0.847 16.553 1.00 96.69 362 GLN A C 1
ATOM 2849 O O . GLN A 1 362 ? -26.990 -0.844 15.647 1.00 96.69 362 GLN A O 1
ATOM 2854 N N . ILE A 1 363 ? -28.556 -1.932 16.822 1.00 96.94 363 ILE A N 1
ATOM 2855 C CA . ILE A 1 363 ? -28.501 -3.134 15.984 1.00 96.94 363 ILE A CA 1
ATOM 2856 C C . ILE A 1 363 ? -29.366 -2.892 14.749 1.00 96.94 363 ILE A C 1
ATOM 2858 O O . ILE A 1 363 ? -30.535 -2.526 14.855 1.00 96.94 363 ILE A O 1
ATOM 2862 N N . VAL A 1 364 ? -28.798 -3.110 13.566 1.00 95.38 364 VAL A N 1
ATOM 2863 C CA . VAL A 1 364 ? -29.531 -2.956 12.313 1.00 95.38 364 VAL A CA 1
ATOM 2864 C C . VAL A 1 364 ? -30.230 -4.265 11.972 1.00 95.38 364 VAL A C 1
ATOM 2866 O O . VAL A 1 364 ? -29.579 -5.243 11.599 1.00 95.38 364 VAL A O 1
ATOM 2869 N N . GLU A 1 365 ? -31.556 -4.272 12.091 1.00 93.19 365 GLU A N 1
ATOM 2870 C CA . GLU A 1 365 ? -32.430 -5.423 11.846 1.00 93.19 365 GLU A CA 1
ATOM 2871 C C . GLU A 1 365 ? -33.766 -5.002 11.222 1.00 93.19 365 GLU A C 1
ATOM 2873 O O . GLU A 1 365 ? -34.076 -3.818 11.104 1.00 93.19 365 GLU A O 1
ATOM 2878 N N . GLY A 1 366 ? -34.552 -5.991 10.794 1.00 92.88 366 GLY A N 1
ATOM 2879 C CA . GLY A 1 366 ? -35.856 -5.786 10.169 1.00 92.88 366 GLY A CA 1
ATOM 2880 C C . GLY A 1 366 ? -35.819 -5.833 8.643 1.00 92.88 366 GLY A C 1
ATOM 2881 O O . GLY A 1 366 ? -34.827 -6.218 8.018 1.00 92.88 366 GLY A O 1
ATOM 2882 N N . SER A 1 367 ? -36.945 -5.470 8.038 1.00 93.62 367 SER A N 1
ATOM 2883 C CA . SER A 1 367 ? -37.136 -5.360 6.588 1.00 93.62 367 SER A CA 1
ATOM 2884 C C . SER A 1 367 ? -36.236 -4.280 5.957 1.00 93.62 367 SER A C 1
ATOM 2886 O O . SER A 1 367 ? -35.745 -3.396 6.660 1.00 93.62 367 SER A O 1
ATOM 2888 N N . PRO A 1 368 ? -36.011 -4.297 4.627 1.00 91.62 368 PRO A N 1
ATOM 2889 C CA . PRO A 1 368 ? -35.158 -3.305 3.965 1.00 91.62 368 PRO A CA 1
ATOM 2890 C C . PRO A 1 368 ? -35.558 -1.845 4.226 1.00 91.62 368 PRO A C 1
ATOM 2892 O O . PRO A 1 368 ? -34.685 -0.991 4.350 1.00 91.62 368 PRO A O 1
ATOM 2895 N N . SER A 1 369 ? -36.855 -1.542 4.336 1.00 92.19 369 SER A N 1
ATOM 2896 C CA . SER A 1 369 ? -37.339 -0.195 4.663 1.00 92.19 369 SER A CA 1
ATOM 2897 C C . SER A 1 369 ? -36.982 0.210 6.095 1.00 92.19 369 SER A C 1
ATOM 2899 O O . SER A 1 369 ? -36.449 1.298 6.290 1.00 92.19 369 SER A O 1
ATOM 2901 N N . GLN A 1 370 ? -37.187 -0.681 7.070 1.00 94.38 370 GLN A N 1
ATOM 2902 C CA . GLN A 1 370 ? -36.816 -0.451 8.472 1.00 94.38 370 GLN A CA 1
ATOM 2903 C C . GLN A 1 370 ? -35.308 -0.229 8.627 1.00 94.38 370 GLN A C 1
ATOM 2905 O O . GLN A 1 370 ? -34.890 0.723 9.277 1.00 94.38 370 GLN A O 1
ATOM 2910 N N . ARG A 1 371 ? -34.475 -1.041 7.962 1.00 94.69 371 ARG A N 1
ATOM 2911 C CA . ARG A 1 371 ? -33.013 -0.867 8.002 1.00 94.69 371 ARG A CA 1
ATOM 2912 C C . ARG A 1 371 ? -32.569 0.468 7.408 1.00 94.69 371 ARG A C 1
ATOM 2914 O O . ARG A 1 371 ? -31.724 1.141 7.988 1.00 94.69 371 ARG A O 1
ATOM 2921 N N . ARG A 1 372 ? -33.167 0.890 6.287 1.00 91.88 372 ARG A N 1
ATOM 2922 C CA . ARG A 1 372 ? -32.911 2.218 5.697 1.00 91.88 372 ARG A CA 1
ATOM 2923 C C . ARG A 1 372 ? -33.291 3.358 6.632 1.00 91.88 372 ARG A C 1
ATOM 2925 O O . ARG A 1 372 ? -32.667 4.410 6.541 1.00 91.88 372 ARG A O 1
ATOM 2932 N N . GLU A 1 373 ? -34.322 3.183 7.452 1.00 93.31 373 GLU A N 1
ATOM 2933 C CA . GLU A 1 373 ? -34.700 4.172 8.460 1.00 93.31 373 GLU A CA 1
ATOM 2934 C C . GLU A 1 373 ? -33.665 4.222 9.584 1.00 93.31 373 GLU A C 1
ATOM 2936 O O . GLU A 1 373 ? -33.109 5.282 9.831 1.00 93.31 373 GLU A O 1
ATOM 2941 N N . ILE A 1 374 ? -33.260 3.068 10.127 1.00 94.44 374 ILE A N 1
ATOM 2942 C CA . ILE A 1 374 ? -32.189 2.978 11.135 1.00 94.44 374 ILE A CA 1
ATOM 2943 C C . ILE A 1 374 ? -30.903 3.672 10.650 1.00 94.44 374 ILE A C 1
ATOM 2945 O O . ILE A 1 374 ? -30.273 4.429 11.389 1.00 94.44 374 ILE A O 1
ATOM 2949 N N . TYR A 1 375 ? -30.509 3.453 9.390 1.00 92.50 375 TYR A N 1
ATOM 2950 C CA . TYR A 1 375 ? -29.334 4.112 8.812 1.00 92.50 375 TYR A CA 1
ATOM 2951 C C . TYR A 1 375 ? -29.475 5.639 8.699 1.00 92.50 375 TYR A C 1
ATOM 2953 O O . TYR A 1 375 ? -28.454 6.335 8.767 1.00 92.50 375 TYR A O 1
ATOM 2961 N N . ARG A 1 376 ? -30.699 6.152 8.514 1.00 90.62 376 ARG A N 1
ATOM 2962 C CA . ARG A 1 376 ? -31.007 7.586 8.403 1.00 90.62 376 ARG A CA 1
ATOM 2963 C C . ARG A 1 376 ? -31.144 8.260 9.769 1.00 90.62 376 ARG A C 1
ATOM 2965 O O . ARG A 1 376 ? -30.560 9.322 9.954 1.00 90.62 376 ARG A O 1
ATOM 2972 N N . GLU A 1 377 ? -31.858 7.642 10.704 1.00 91.31 377 GLU A N 1
ATOM 2973 C CA . GLU A 1 377 ? -32.139 8.186 12.039 1.00 91.31 377 GLU A CA 1
ATOM 2974 C C . GLU A 1 377 ? -30.897 8.230 12.931 1.00 91.31 377 GLU A C 1
ATOM 2976 O O . GLU A 1 377 ? -30.710 9.179 13.691 1.00 91.31 377 GLU A O 1
ATOM 2981 N N . GLN A 1 378 ? -30.018 7.228 12.832 1.00 88.75 378 GLN A N 1
ATOM 2982 C CA . GLN A 1 378 ? -28.837 7.154 13.685 1.00 88.75 378 GLN A CA 1
ATOM 2983 C C . GLN A 1 378 ? -27.787 8.190 13.256 1.00 88.75 378 GLN A C 1
ATOM 2985 O O . GLN A 1 378 ? -26.872 7.875 12.498 1.00 88.75 378 GLN A O 1
ATOM 2990 N N . SER A 1 379 ? -27.878 9.425 13.749 1.00 88.25 379 SER A N 1
ATOM 2991 C CA . SER A 1 379 ? -26.925 10.498 13.429 1.00 88.25 379 SER A CA 1
ATOM 2992 C C . SER A 1 379 ? -25.606 10.422 14.206 1.00 88.25 379 SER A C 1
ATOM 2994 O O . SER A 1 379 ? -24.635 11.070 13.809 1.00 88.25 379 SER A O 1
ATOM 2996 N N . GLU A 1 380 ? -25.563 9.651 15.296 1.00 94.25 380 GLU A N 1
ATOM 2997 C CA . GLU A 1 380 ? -24.415 9.527 16.199 1.00 94.25 380 GLU A CA 1
ATOM 2998 C C . GLU A 1 380 ? -24.307 8.118 16.820 1.00 94.25 380 GLU A C 1
ATOM 3000 O O . GLU A 1 380 ? -25.305 7.412 16.971 1.00 94.25 380 GLU A O 1
ATOM 3005 N N . GLY A 1 381 ? -23.089 7.696 17.167 1.00 95.06 381 GLY A N 1
ATOM 3006 C CA . GLY A 1 381 ? -22.796 6.412 17.805 1.00 95.06 381 GLY A CA 1
ATOM 3007 C C . GLY A 1 381 ? -22.529 5.285 16.808 1.00 95.06 381 GLY A C 1
ATOM 3008 O O . GLY A 1 381 ? -22.039 5.504 15.704 1.00 95.06 381 GLY A O 1
ATOM 3009 N N . PHE A 1 382 ? -22.816 4.048 17.190 1.00 97.56 382 PHE A N 1
ATOM 3010 C CA . PHE A 1 382 ? -22.379 2.863 16.460 1.00 97.56 382 PHE A CA 1
ATOM 3011 C C . PHE A 1 382 ? -23.554 2.019 15.979 1.00 97.56 382 PHE A C 1
ATOM 3013 O O . PHE A 1 382 ? -24.584 1.898 16.634 1.00 97.56 382 PHE A O 1
ATOM 3020 N N . LEU A 1 383 ? -23.380 1.406 14.816 1.00 97.06 383 LEU A N 1
ATOM 3021 C CA . LEU A 1 383 ? -24.322 0.471 14.219 1.00 97.06 383 LEU A CA 1
ATOM 3022 C C . LEU A 1 383 ? -23.720 -0.933 14.240 1.00 97.06 383 LEU A C 1
ATOM 3024 O O . LEU A 1 383 ? -22.533 -1.084 13.966 1.00 97.06 383 LEU A O 1
ATOM 3028 N N . ILE A 1 384 ? -24.522 -1.964 14.507 1.00 97.44 384 ILE A N 1
ATOM 3029 C CA . ILE A 1 384 ? -24.106 -3.369 14.354 1.00 97.44 384 ILE A CA 1
ATOM 3030 C C . ILE A 1 384 ? -24.877 -4.009 13.201 1.00 97.44 384 ILE A C 1
ATOM 3032 O O . ILE A 1 384 ? -26.106 -4.054 13.223 1.00 97.44 384 ILE A O 1
ATOM 3036 N N . ALA A 1 385 ? -24.155 -4.572 12.233 1.00 96.38 385 ALA A N 1
ATOM 3037 C CA . ALA A 1 385 ? -24.706 -5.341 11.119 1.00 96.38 385 ALA A CA 1
ATOM 3038 C C . ALA A 1 385 ? -23.915 -6.641 10.890 1.00 96.38 385 ALA A C 1
ATOM 3040 O O . ALA A 1 385 ? -22.851 -6.851 11.471 1.00 96.38 385 ALA A O 1
ATOM 3041 N N . ASN A 1 386 ? -24.429 -7.522 10.031 1.00 96.19 386 ASN A N 1
ATOM 3042 C CA . ASN A 1 386 ? -23.726 -8.721 9.565 1.00 96.19 386 ASN A CA 1
ATOM 3043 C C . ASN A 1 386 ? -23.331 -8.629 8.090 1.00 96.19 386 ASN A C 1
ATOM 3045 O O . ASN A 1 386 ? -23.878 -7.827 7.334 1.00 96.19 386 ASN A O 1
ATOM 3049 N N . TYR A 1 387 ? -22.383 -9.475 7.686 1.00 93.69 387 TYR A N 1
ATOM 3050 C CA . TYR A 1 387 ? -21.776 -9.460 6.353 1.00 93.69 387 TYR A CA 1
ATOM 3051 C C . TYR A 1 387 ? -22.806 -9.509 5.220 1.00 93.69 387 TYR A C 1
ATOM 3053 O O . TYR A 1 387 ? -22.774 -8.680 4.312 1.00 93.69 387 TYR A O 1
ATOM 3061 N N . GLU A 1 388 ? -23.757 -10.439 5.294 1.00 91.75 388 GLU A N 1
ATOM 3062 C CA . GLU A 1 388 ? -24.773 -10.642 4.258 1.00 91.75 388 GLU A CA 1
ATOM 3063 C C . GLU A 1 388 ? -25.698 -9.432 4.132 1.00 91.75 388 GLU A C 1
ATOM 3065 O O . GLU A 1 388 ? -26.158 -9.111 3.039 1.00 91.75 388 GLU A O 1
ATOM 3070 N N . GLN A 1 389 ? -25.976 -8.763 5.250 1.00 91.50 389 GLN A N 1
ATOM 3071 C CA . GLN A 1 389 ? -26.820 -7.579 5.275 1.00 91.50 389 GLN A CA 1
ATOM 3072 C C . GLN A 1 389 ? -26.103 -6.378 4.664 1.00 91.50 389 GLN A C 1
ATOM 3074 O O . GLN A 1 389 ? -26.684 -5.717 3.811 1.00 91.50 389 GLN A O 1
ATOM 3079 N N . VAL A 1 390 ? -24.839 -6.136 5.029 1.00 91.44 390 VAL A N 1
ATOM 3080 C CA . VAL A 1 390 ? -24.050 -5.033 4.457 1.00 91.44 390 VAL A CA 1
ATOM 3081 C C . VAL A 1 390 ? -23.982 -5.155 2.936 1.00 91.44 390 VAL A C 1
ATOM 3083 O O . VAL A 1 390 ? -24.226 -4.179 2.239 1.00 91.44 390 VAL A O 1
ATOM 3086 N N . LEU A 1 391 ? -23.740 -6.358 2.406 1.00 90.12 391 LEU A N 1
ATOM 3087 C CA . LEU A 1 391 ? -23.707 -6.585 0.957 1.00 90.12 391 LEU A CA 1
ATOM 3088 C C . LEU A 1 391 ? -25.048 -6.299 0.265 1.00 90.12 391 LEU A C 1
ATOM 3090 O O . LEU A 1 391 ? -25.053 -5.842 -0.872 1.00 90.12 391 LEU A O 1
ATOM 3094 N N . ARG A 1 392 ? -26.176 -6.573 0.931 1.00 88.94 392 ARG A N 1
ATOM 3095 C CA . ARG A 1 392 ? -27.526 -6.330 0.391 1.00 88.94 392 ARG A CA 1
ATOM 3096 C C . ARG A 1 392 ? -27.970 -4.874 0.503 1.00 88.94 392 ARG A C 1
ATOM 3098 O O . ARG A 1 392 ? -28.819 -4.450 -0.274 1.00 88.94 392 ARG A O 1
ATOM 3105 N N . ASP A 1 393 ? -27.447 -4.152 1.489 1.00 89.38 393 ASP A N 1
ATOM 3106 C CA . ASP A 1 393 ? -27.850 -2.780 1.801 1.00 89.38 393 ASP A CA 1
ATOM 3107 C C . ASP A 1 393 ? -26.972 -1.727 1.103 1.00 89.38 393 ASP A C 1
ATOM 3109 O O . ASP A 1 393 ? -27.329 -0.548 1.090 1.00 89.38 393 ASP A O 1
ATOM 3113 N N . LEU A 1 394 ? -25.852 -2.133 0.492 1.00 84.88 394 LEU A N 1
ATOM 3114 C CA . LEU A 1 394 ? -25.053 -1.265 -0.370 1.00 84.88 394 LEU A CA 1
ATOM 3115 C C . LEU A 1 394 ? -25.823 -0.922 -1.659 1.00 84.88 394 LEU A C 1
ATOM 3117 O O . LEU A 1 394 ? -26.430 -1.811 -2.262 1.00 84.88 394 LEU A O 1
ATOM 3121 N N . PRO A 1 395 ? -25.789 0.342 -2.116 1.00 73.00 395 PRO A N 1
ATOM 3122 C CA . PRO A 1 395 ? -26.265 0.681 -3.449 1.00 73.00 395 PRO A CA 1
ATOM 3123 C C . PRO A 1 395 ? -25.360 -0.022 -4.473 1.00 73.00 395 PRO A C 1
ATOM 3125 O O . PRO A 1 395 ? -24.157 0.242 -4.505 1.00 73.00 395 PRO A O 1
ATOM 3128 N N . LEU A 1 396 ? -25.928 -0.964 -5.233 1.00 46.09 396 LEU A N 1
ATOM 3129 C CA . LEU A 1 396 ? -25.257 -1.640 -6.350 1.00 46.09 396 LEU A CA 1
ATOM 3130 C C . LEU A 1 396 ? -25.069 -0.702 -7.541 1.00 46.09 396 LEU A C 1
ATOM 3132 O O . LEU A 1 396 ? -26.021 0.062 -7.831 1.00 46.09 396 LEU A O 1
#